Protein AF-A0A0P9EW17-F1 (afdb_monomer)

Mean predicted aligned error: 20.86 Å

Solvent-accessible surface area (backbone atoms only — not comparable to full-atom values): 28850 Å² total; per-residue (Å²): 136,88,83,88,82,89,86,80,89,80,90,78,91,83,91,84,77,96,86,86,86,86,78,77,69,71,66,56,57,56,54,51,54,52,52,50,52,53,49,52,51,49,53,54,50,51,52,50,53,52,50,52,54,51,52,54,64,62,47,51,62,57,54,52,43,49,76,71,70,53,52,73,72,59,52,50,47,73,76,48,80,84,79,77,90,82,81,83,90,68,72,72,60,57,58,57,53,57,57,58,69,72,75,52,85,77,78,60,61,71,66,62,62,61,62,65,68,70,70,74,64,54,74,68,54,52,52,49,51,52,52,52,53,51,53,50,53,50,51,51,51,50,51,51,52,52,49,50,53,49,53,50,54,51,52,52,49,55,52,49,56,51,52,53,52,49,51,54,53,52,49,51,53,50,53,52,50,50,52,53,54,46,64,75,64,74,66,82,88,78,84,92,84,79,81,88,71,90,74,87,74,87,75,73,92,70,88,70,75,93,74,74,70,77,73,77,73,49,79,64,39,73,72,34,63,73,59,41,51,50,56,52,50,50,52,51,50,52,54,56,44,42,72,74,40,69,57,52,69,70,48,58,76,73,55,81,71,24,48,31,33,38,36,23,39,60,54,84,92,57,51,64,49,67,77,66,71,47,60,92,54,48,62,44,79,49,64,38,81,62,31,67,59,50,100,85,37,66,69,56,49,52,53,51,43,41,38,52,77,73,55,56,29,34,34,37,38,27,36,31,43,49,94,41,65,49,57,40,58,33,70,17,60,82,61,86,56,39,86,76,35,72,68,50,38,52,51,51,61,70,32,44,68,57,29,50,46,62,73,68,45,78,51,64,60,48,38,53,53,49,65,77,37,73,93,52,91,43,52,56,87,73,60,47,71,66,37,50,40,53,51,36,54,52,48,19,51,52,27,35,53,45,52,57,70,29,71,60,49,45,50,42,34,51,46,30,49,52,48,53,51,53,54,50,49,67,73,68,69,75,88,78,89,73,93,77,91,75,80,87,69,85,80,66,85,76,86,67,61,55,74,46,36,38,31,23,31,37,36,34,74,91,78,70,45,78,44,78,70,82,60,65,48,61,54,78,130

Radius of gyration: 37.92 Å; Cα contacts (8 Å, |Δi|>4): 346; chains: 1; bounding box: 113×99×89 Å

pLDDT: mean 74.24, std 22.92, range [26.55, 98.88]

Structure (mmCIF, N/CA/C/O backbone):
data_AF-A0A0P9EW17-F1
#
_entry.id   AF-A0A0P9EW17-F1
#
loop_
_atom_site.group_PDB
_atom_site.id
_atom_site.type_symbol
_atom_site.label_atom_id
_atom_site.label_alt_id
_atom_site.label_comp_id
_atom_site.label_asym_id
_atom_site.label_entity_id
_atom_site.label_seq_id
_atom_site.pdbx_PDB_ins_code
_atom_site.Cartn_x
_atom_site.Cartn_y
_atom_site.Cartn_z
_atom_site.occupancy
_atom_site.B_iso_or_equiv
_atom_site.auth_seq_id
_atom_site.auth_comp_id
_atom_site.auth_asym_id
_atom_site.auth_atom_id
_atom_site.pdbx_PDB_model_num
ATOM 1 N N . MET A 1 1 ? -26.748 -30.958 -41.286 1.00 32.59 1 MET A N 1
ATOM 2 C CA . MET A 1 1 ? -28.109 -30.507 -41.650 1.00 32.59 1 MET A CA 1
ATOM 3 C C . MET A 1 1 ? -28.486 -29.471 -40.597 1.00 32.59 1 MET A C 1
ATOM 5 O O . MET A 1 1 ? -28.712 -29.870 -39.471 1.00 32.59 1 MET A O 1
ATOM 9 N N . ALA A 1 2 ? -28.190 -28.178 -40.738 1.00 39.81 2 ALA A N 1
ATOM 10 C CA . ALA A 1 2 ? -28.638 -27.201 -41.738 1.00 39.81 2 ALA A CA 1
ATOM 11 C C . ALA A 1 2 ? -30.163 -27.023 -41.741 1.00 39.81 2 ALA A C 1
ATOM 13 O O . ALA A 1 2 ? -30.862 -27.862 -42.296 1.00 39.81 2 ALA A O 1
ATOM 14 N N . SER A 1 3 ? -30.633 -25.913 -41.169 1.00 32.41 3 SER A N 1
ATOM 15 C CA . SER A 1 3 ? -31.898 -25.264 -41.527 1.00 32.41 3 SER A CA 1
ATOM 16 C C . SER A 1 3 ? -31.899 -23.837 -40.973 1.00 32.41 3 SER A C 1
ATOM 18 O O . SER A 1 3 ? -31.939 -23.638 -39.760 1.00 32.41 3 SER A O 1
ATOM 20 N N . GLY A 1 4 ? -31.795 -22.857 -41.869 1.00 30.17 4 GLY A N 1
ATOM 21 C CA . GLY A 1 4 ? -32.201 -21.480 -41.599 1.00 30.17 4 GLY A CA 1
ATOM 22 C C . GLY A 1 4 ? -33.651 -21.266 -42.026 1.00 30.17 4 GLY A C 1
ATOM 23 O O . GLY A 1 4 ? -34.179 -22.090 -42.760 1.00 30.17 4 GLY A O 1
ATOM 24 N N . GLU A 1 5 ? -34.242 -20.152 -41.599 1.00 32.53 5 GLU A N 1
ATOM 25 C CA . GLU A 1 5 ? -35.448 -19.520 -42.161 1.00 32.53 5 GLU A CA 1
ATOM 26 C C . GLU A 1 5 ? -35.501 -18.082 -41.600 1.00 32.53 5 GLU A C 1
ATOM 28 O O . GLU A 1 5 ? -35.422 -17.875 -40.394 1.00 32.53 5 GLU A O 1
ATOM 33 N N . HIS A 1 6 ? -35.243 -17.067 -42.430 1.00 31.62 6 HIS A N 1
ATOM 34 C CA . HIS A 1 6 ? -36.224 -16.220 -43.130 1.00 31.62 6 HIS A CA 1
ATOM 35 C C . HIS A 1 6 ? -37.132 -15.380 -42.213 1.00 31.62 6 HIS A C 1
ATOM 37 O O . HIS A 1 6 ? -38.195 -15.821 -41.788 1.00 31.62 6 HIS A O 1
ATOM 43 N N . TYR A 1 7 ? -36.755 -14.111 -42.018 1.00 26.55 7 TYR A N 1
ATOM 44 C CA . TYR A 1 7 ? -37.649 -13.061 -41.526 1.00 26.55 7 TYR A CA 1
ATOM 45 C C . TYR A 1 7 ? -38.115 -12.204 -42.712 1.00 26.55 7 TYR A C 1
ATOM 47 O O . TYR A 1 7 ? -37.297 -11.706 -43.486 1.00 26.55 7 TYR A O 1
ATOM 55 N N . ARG A 1 8 ? -39.437 -12.116 -42.887 1.00 30.50 8 ARG A N 1
ATOM 56 C CA . ARG A 1 8 ? -40.127 -11.350 -43.932 1.00 30.50 8 ARG A CA 1
ATOM 57 C C . ARG A 1 8 ? -40.387 -9.922 -43.456 1.00 30.50 8 ARG A C 1
ATOM 59 O O . ARG A 1 8 ? -40.891 -9.723 -42.355 1.00 30.50 8 ARG A O 1
ATOM 66 N N . ASP A 1 9 ? -40.128 -8.976 -44.351 1.00 32.38 9 ASP A N 1
ATOM 67 C CA . ASP A 1 9 ? -40.602 -7.595 -44.298 1.00 32.38 9 ASP A CA 1
ATOM 68 C C . ASP A 1 9 ? -42.131 -7.516 -44.239 1.00 32.38 9 ASP A C 1
ATOM 70 O O . ASP A 1 9 ? -42.830 -8.206 -44.987 1.00 32.38 9 ASP A O 1
ATOM 74 N N . ASN A 1 10 ? -42.643 -6.587 -43.431 1.00 28.75 10 ASN A N 1
ATOM 75 C CA . ASN A 1 10 ? -43.967 -6.020 -43.645 1.00 28.75 10 ASN A CA 1
ATOM 76 C C . ASN A 1 10 ? -43.914 -4.501 -43.439 1.00 28.75 10 ASN A C 1
ATOM 78 O O . ASN A 1 10 ? -43.742 -4.014 -42.322 1.00 28.75 10 ASN A O 1
ATOM 82 N N . LYS A 1 11 ? -44.043 -3.765 -44.547 1.00 31.59 11 LYS A N 1
ATOM 83 C CA . LYS A 1 11 ? -44.309 -2.325 -44.574 1.00 31.59 11 LYS A CA 1
ATOM 84 C C . LYS A 1 11 ? -45.801 -2.097 -44.344 1.00 31.59 11 LYS A C 1
ATOM 86 O O . LYS A 1 11 ? -46.621 -2.668 -45.056 1.00 31.59 11 LYS A O 1
ATOM 91 N N . GLY A 1 12 ? -46.128 -1.203 -43.419 1.00 28.77 12 GLY A N 1
ATOM 92 C CA . GLY A 1 12 ? -47.451 -0.608 -43.268 1.00 28.77 12 GLY A CA 1
ATOM 93 C C . GLY A 1 12 ? -47.299 0.864 -42.904 1.00 28.77 12 GLY A C 1
ATOM 94 O O . GLY A 1 12 ? -46.813 1.178 -41.823 1.00 28.77 12 GLY A O 1
ATOM 95 N N . ASP A 1 13 ? -47.668 1.728 -43.846 1.00 31.80 13 ASP A N 1
ATOM 96 C CA . ASP A 1 13 ? -47.803 3.179 -43.711 1.00 31.80 13 ASP A CA 1
ATOM 97 C C . ASP A 1 13 ? -48.896 3.560 -42.701 1.00 31.80 13 ASP A C 1
ATOM 99 O O . ASP A 1 13 ? -49.995 3.005 -42.745 1.00 31.80 13 ASP A O 1
ATOM 103 N N . SER A 1 14 ? -48.650 4.609 -41.912 1.00 31.66 14 SER A N 1
ATOM 104 C CA . SER A 1 14 ? -49.678 5.610 -41.595 1.00 31.66 14 SER A CA 1
ATOM 105 C C . SER A 1 14 ? -49.046 6.912 -41.093 1.00 31.66 14 SER A C 1
ATOM 107 O O . SER A 1 14 ? -48.341 6.938 -40.088 1.00 31.66 14 SER A O 1
ATOM 109 N N . SER A 1 15 ? -49.342 7.982 -41.820 1.00 32.75 15 SER A N 1
ATOM 110 C CA . SER A 1 15 ? -48.971 9.384 -41.635 1.00 32.75 15 SER A CA 1
ATOM 111 C C . SER A 1 15 ? -49.672 10.093 -40.464 1.00 32.75 15 SER A C 1
ATOM 113 O O . SER A 1 15 ? -50.893 9.985 -40.354 1.00 32.75 15 SER A O 1
ATOM 115 N N . ALA A 1 16 ? -48.923 10.901 -39.705 1.00 30.05 16 ALA A N 1
ATOM 116 C CA . ALA A 1 16 ? -49.281 12.169 -39.027 1.00 30.05 16 ALA A CA 1
ATOM 117 C C . ALA A 1 16 ? -48.079 12.537 -38.125 1.00 30.05 16 ALA A C 1
ATOM 119 O O . ALA A 1 16 ? -47.552 11.645 -37.475 1.00 30.05 16 ALA A O 1
ATOM 120 N N . SER A 1 17 ? -47.551 13.746 -37.971 1.00 30.58 17 SER A N 1
ATOM 121 C CA . SER A 1 17 ? -47.804 15.107 -38.454 1.00 30.58 17 SER A CA 1
ATOM 122 C C . SER A 1 17 ? -46.635 15.946 -37.904 1.00 30.58 17 SER A C 1
ATOM 124 O O . SER A 1 17 ? -46.196 15.689 -36.783 1.00 30.58 17 SER A O 1
ATOM 126 N N . ASP A 1 18 ? -46.147 16.915 -38.675 1.00 36.50 18 ASP A N 1
ATOM 127 C CA . ASP A 1 18 ? -45.067 17.845 -38.319 1.00 36.50 18 ASP A CA 1
ATOM 128 C C . ASP A 1 18 ? -45.272 18.559 -36.972 1.00 36.50 18 ASP A C 1
ATOM 130 O O . ASP A 1 18 ? -46.284 19.238 -36.796 1.00 36.50 18 ASP A O 1
ATOM 134 N N . SER A 1 19 ? -44.263 18.500 -36.093 1.00 37.09 19 SER A N 1
ATOM 135 C CA . SER A 1 19 ? -43.843 19.614 -35.223 1.00 37.09 19 SER A CA 1
ATOM 136 C C . SER A 1 19 ? -42.560 19.264 -34.446 1.00 37.09 19 SER A C 1
ATOM 138 O O . SER A 1 19 ? -42.613 19.116 -33.233 1.00 37.09 19 SER A O 1
ATOM 140 N N . ASP A 1 20 ? -41.413 19.113 -35.115 1.00 34.53 20 ASP A N 1
ATOM 141 C CA . ASP A 1 20 ? -40.106 18.972 -34.436 1.00 34.53 20 ASP A CA 1
ATOM 142 C C . ASP A 1 20 ? -38.994 19.676 -35.230 1.00 34.53 20 ASP A C 1
ATOM 144 O O . ASP A 1 20 ? -38.000 19.090 -35.657 1.00 34.53 20 ASP A O 1
ATOM 148 N N . ALA A 1 21 ? -39.177 20.974 -35.454 1.00 41.06 21 ALA A N 1
ATOM 149 C CA . ALA A 1 21 ? -38.148 21.837 -36.019 1.00 41.06 21 ALA A CA 1
ATOM 150 C C . ALA A 1 21 ? -37.986 23.085 -35.146 1.00 41.06 21 ALA A C 1
ATOM 152 O O . ALA A 1 21 ? -38.363 24.164 -35.582 1.00 41.06 21 ALA A O 1
ATOM 153 N N . ASP A 1 22 ? -37.477 22.933 -33.912 1.00 42.31 22 ASP A N 1
ATOM 154 C CA . ASP A 1 22 ? -36.941 24.091 -33.167 1.00 42.31 22 ASP A CA 1
ATOM 155 C C . ASP A 1 22 ? -36.008 23.776 -31.970 1.00 42.31 22 ASP A C 1
ATOM 157 O O . ASP A 1 22 ? -36.028 24.479 -30.965 1.00 42.31 22 ASP A O 1
ATOM 161 N N . LEU A 1 23 ? -35.193 22.708 -32.004 1.00 41.56 23 LEU A N 1
ATOM 162 C CA . LEU A 1 23 ? -34.292 22.389 -30.868 1.00 41.56 23 LEU A CA 1
ATOM 163 C C . LEU A 1 23 ? -32.833 22.073 -31.235 1.00 41.56 23 LEU A C 1
ATOM 165 O O . LEU A 1 23 ? -32.053 21.677 -30.370 1.00 41.56 23 LEU A O 1
ATOM 169 N N . THR A 1 24 ? -32.419 22.268 -32.490 1.00 41.53 24 THR A N 1
ATOM 170 C CA . THR A 1 24 ? -31.037 21.975 -32.921 1.00 41.53 24 THR A CA 1
ATOM 171 C C . THR A 1 24 ? -30.133 23.200 -33.063 1.00 41.53 24 THR A C 1
ATOM 173 O O . THR A 1 24 ? -28.938 23.017 -33.273 1.00 41.53 24 THR A O 1
ATOM 176 N N . ASP A 1 25 ? -30.652 24.422 -32.911 1.00 43.84 25 ASP A N 1
ATOM 177 C CA . ASP A 1 25 ? -29.864 25.655 -33.104 1.00 43.84 25 ASP A CA 1
ATOM 178 C C . ASP A 1 25 ? -29.210 26.173 -31.801 1.00 43.84 25 ASP A C 1
ATOM 180 O O . ASP A 1 25 ? -28.166 26.823 -31.826 1.00 43.84 25 ASP A O 1
ATOM 184 N N . ASP A 1 26 ? -29.741 25.792 -30.632 1.00 47.56 26 ASP A N 1
ATOM 185 C CA . ASP A 1 26 ? -29.316 26.353 -29.335 1.00 47.56 26 ASP A CA 1
ATOM 186 C C . ASP A 1 26 ? -28.081 25.650 -28.717 1.00 47.56 26 ASP A C 1
ATOM 188 O O . ASP A 1 26 ? -27.433 26.155 -27.798 1.00 47.56 26 ASP A O 1
ATOM 192 N N . LEU A 1 27 ? -27.689 24.482 -29.247 1.00 46.72 27 LEU A N 1
ATOM 193 C CA . LEU A 1 27 ? -26.502 23.737 -28.789 1.00 46.72 27 LEU A CA 1
ATOM 194 C C . LEU A 1 27 ? -25.224 24.075 -29.578 1.00 46.72 27 LEU A C 1
ATOM 196 O O . LEU A 1 27 ? -24.120 23.829 -29.084 1.00 46.72 27 LEU A O 1
ATOM 200 N N . GLY A 1 28 ? -25.356 24.653 -30.778 1.00 44.59 28 GLY A N 1
ATOM 201 C CA . GLY A 1 28 ? -24.226 25.134 -31.580 1.00 44.59 28 GLY A CA 1
ATOM 202 C C . GLY A 1 28 ? -23.645 26.435 -31.022 1.00 44.59 28 GLY A C 1
ATOM 203 O O . GLY A 1 28 ? -22.446 26.515 -30.751 1.00 44.59 28 GLY A O 1
ATOM 204 N N . GLY A 1 29 ? -24.515 27.411 -30.734 1.00 45.81 29 GLY A N 1
ATOM 205 C CA . GLY A 1 29 ? -24.112 28.727 -30.225 1.00 45.81 29 GLY A CA 1
ATOM 206 C C . GLY A 1 29 ? -23.462 28.687 -28.838 1.00 45.81 29 GLY A C 1
ATOM 207 O O . GLY A 1 29 ? -22.492 29.402 -28.584 1.00 45.81 29 GLY A O 1
ATOM 208 N N . ALA A 1 30 ? -23.923 27.803 -27.946 1.00 48.84 30 ALA A N 1
ATOM 209 C CA . ALA A 1 30 ? -23.324 27.644 -26.620 1.00 48.84 30 ALA A CA 1
ATOM 210 C C . ALA A 1 30 ? -21.890 27.090 -26.693 1.00 48.84 30 ALA A C 1
ATOM 212 O O . ALA A 1 30 ? -21.015 27.511 -25.936 1.00 48.84 30 ALA A O 1
ATOM 213 N N . ARG A 1 31 ? -21.616 26.169 -27.623 1.00 49.81 31 ARG A N 1
ATOM 214 C CA . ARG A 1 31 ? -20.293 25.552 -27.772 1.00 49.81 31 ARG A CA 1
ATOM 215 C C . ARG A 1 31 ? -19.274 26.518 -28.379 1.00 49.81 31 ARG A C 1
ATOM 217 O O . ARG A 1 31 ? -18.152 26.592 -27.878 1.00 49.81 31 ARG A O 1
ATOM 224 N N . GLU A 1 32 ? -19.685 27.306 -29.370 1.00 55.12 32 GLU A N 1
ATOM 225 C CA . GLU A 1 32 ? -18.847 28.354 -29.964 1.00 55.12 32 GLU A CA 1
ATOM 226 C C . GLU A 1 32 ? -18.553 29.480 -28.963 1.00 55.12 32 GLU A C 1
ATOM 228 O O . GLU A 1 32 ? -17.398 29.875 -28.813 1.00 55.12 32 GLU A O 1
ATOM 233 N N . ALA A 1 33 ? -19.544 29.922 -28.177 1.00 55.34 33 ALA A N 1
ATOM 234 C CA . ALA A 1 33 ? -19.345 30.945 -27.147 1.00 55.34 33 ALA A CA 1
ATOM 235 C C . ALA A 1 33 ? -18.354 30.507 -26.046 1.00 55.34 33 ALA A C 1
ATOM 237 O O . ALA A 1 33 ? -17.526 31.304 -25.591 1.00 55.34 33 ALA A O 1
ATOM 238 N N . PHE A 1 34 ? -18.385 29.231 -25.642 1.00 55.03 34 PHE A N 1
ATOM 239 C CA . PHE A 1 34 ? -17.441 28.677 -24.663 1.00 55.03 34 PHE A CA 1
ATOM 240 C C . PHE A 1 34 ? -16.011 28.545 -25.215 1.00 55.03 34 PHE A C 1
ATOM 242 O O . PHE A 1 34 ? -15.037 28.757 -24.479 1.00 55.03 34 PHE A O 1
ATOM 249 N N . GLU A 1 35 ? -15.855 28.198 -26.494 1.00 62.22 35 GLU A N 1
ATOM 250 C CA . GLU A 1 35 ? -14.547 28.123 -27.158 1.00 62.22 35 GLU A CA 1
ATOM 251 C C . GLU A 1 35 ? -13.935 29.515 -27.378 1.00 62.22 35 GLU A C 1
ATOM 253 O O . GLU A 1 35 ? -12.728 29.700 -27.160 1.00 62.22 35 GLU A O 1
ATOM 258 N N . ASP A 1 36 ? -14.765 30.514 -27.680 1.00 66.69 36 ASP A N 1
ATOM 259 C CA . ASP A 1 36 ? -14.345 31.908 -27.819 1.00 66.69 36 ASP A CA 1
ATOM 260 C C . ASP A 1 36 ? -13.904 32.508 -26.477 1.00 66.69 36 ASP A C 1
ATOM 262 O O . ASP A 1 36 ? -12.834 33.123 -26.378 1.00 66.69 36 ASP A O 1
ATOM 266 N N . GLU A 1 37 ? -14.641 32.250 -25.391 1.00 66.38 37 GLU A N 1
ATOM 267 C CA . GLU A 1 37 ? -14.255 32.724 -24.059 1.00 66.38 37 GLU A CA 1
ATOM 268 C C . GLU A 1 37 ? -12.939 32.078 -23.583 1.00 66.38 37 GLU A C 1
ATOM 270 O O . GLU A 1 37 ? -12.059 32.743 -23.016 1.00 66.38 37 GLU A O 1
ATOM 275 N N . ARG A 1 38 ? -12.742 30.783 -23.866 1.00 67.19 38 ARG A N 1
ATOM 276 C CA . ARG A 1 38 ? -11.501 30.060 -23.540 1.00 67.19 38 ARG A CA 1
ATOM 277 C C . ARG A 1 38 ? -10.313 30.591 -24.354 1.00 67.19 38 ARG A C 1
ATOM 279 O O . ARG A 1 38 ? -9.213 30.731 -23.804 1.00 67.19 38 ARG A O 1
ATOM 286 N N . SER A 1 39 ? -10.529 30.948 -25.618 1.00 70.00 39 SER A N 1
ATOM 287 C CA . SER A 1 39 ? -9.518 31.557 -26.491 1.00 70.00 39 SER A CA 1
ATOM 288 C C . SER A 1 39 ? -9.135 32.967 -26.032 1.00 70.00 39 SER A C 1
ATOM 290 O O . SER A 1 39 ? -7.946 33.282 -25.911 1.00 70.00 39 SER A O 1
ATOM 292 N N . GLN A 1 40 ? -10.112 33.790 -25.642 1.00 74.00 40 GLN A N 1
ATOM 293 C CA . GLN A 1 40 ? -9.862 35.126 -25.092 1.00 74.00 40 GLN A CA 1
ATOM 294 C C . GLN A 1 40 ? -9.126 35.079 -23.742 1.00 74.00 40 GLN A C 1
ATOM 296 O O . GLN A 1 40 ? -8.224 35.889 -23.497 1.00 74.00 40 GLN A O 1
ATOM 301 N N . ARG A 1 41 ? -9.440 34.109 -22.869 1.00 72.69 41 ARG A N 1
ATOM 302 C CA . ARG A 1 41 ? -8.712 33.897 -21.602 1.00 72.69 41 ARG A CA 1
ATOM 303 C C . ARG A 1 41 ? -7.250 33.506 -21.844 1.00 72.69 41 ARG A C 1
ATOM 305 O O . ARG A 1 41 ? -6.363 34.083 -21.210 1.00 72.69 41 ARG A O 1
ATOM 312 N N . ARG A 1 42 ? -6.978 32.616 -22.809 1.00 75.00 42 ARG A N 1
ATOM 313 C CA . ARG A 1 42 ? -5.607 32.243 -23.216 1.00 75.00 42 ARG A CA 1
ATOM 314 C C . ARG A 1 42 ? -4.827 33.436 -23.773 1.00 75.00 42 ARG A C 1
ATOM 316 O O . ARG A 1 42 ? -3.688 33.655 -23.364 1.00 75.00 42 ARG A O 1
ATOM 323 N N . ALA A 1 43 ? -5.447 34.257 -24.623 1.00 70.88 43 ALA A N 1
ATOM 324 C CA . ALA A 1 43 ? -4.818 35.458 -25.176 1.00 70.88 43 ALA A CA 1
ATOM 325 C C . ALA A 1 43 ? -4.465 36.490 -24.086 1.00 70.88 43 ALA A C 1
ATOM 327 O O . ALA A 1 43 ? -3.361 37.039 -24.074 1.00 70.88 43 ALA A O 1
ATOM 328 N N . ARG A 1 44 ? -5.359 36.709 -23.110 1.00 76.75 44 ARG A N 1
ATOM 329 C CA . ARG A 1 44 ? -5.104 37.608 -21.968 1.00 76.75 44 ARG A CA 1
ATOM 330 C C . ARG A 1 44 ? -3.984 37.090 -21.063 1.00 76.75 44 ARG A C 1
ATOM 332 O O . ARG A 1 44 ? -3.167 37.882 -20.594 1.00 76.75 44 ARG A O 1
ATOM 339 N N . GLN A 1 45 ? -3.915 35.779 -20.836 1.00 73.81 45 GLN A N 1
ATOM 340 C CA . GLN A 1 45 ? -2.856 35.163 -20.035 1.00 73.81 45 GLN A CA 1
ATOM 341 C C . GLN A 1 45 ? -1.493 35.237 -20.741 1.00 73.81 45 GLN A C 1
ATOM 343 O O . GLN A 1 45 ? -0.504 35.614 -20.111 1.00 73.81 45 GLN A O 1
ATOM 348 N N . ALA A 1 46 ? -1.450 34.989 -22.053 1.00 68.81 46 ALA A N 1
ATOM 349 C CA . ALA A 1 46 ? -0.244 35.144 -22.865 1.00 68.81 46 ALA A CA 1
ATOM 350 C C . ALA A 1 46 ? 0.250 36.603 -22.889 1.00 68.81 46 ALA A C 1
ATOM 352 O O . ALA A 1 46 ? 1.441 36.854 -22.706 1.00 68.81 46 ALA A O 1
ATOM 353 N N . ALA A 1 47 ? -0.657 37.579 -23.013 1.00 69.56 47 ALA A N 1
ATOM 354 C CA . ALA A 1 47 ? -0.310 39.001 -22.970 1.00 69.56 47 ALA A CA 1
ATOM 355 C C . ALA A 1 47 ? 0.238 39.442 -21.598 1.00 69.56 47 ALA A C 1
ATOM 357 O O . ALA A 1 47 ? 1.177 40.237 -21.536 1.00 69.56 47 ALA A O 1
ATOM 358 N N . ARG A 1 48 ? -0.302 38.906 -20.492 1.00 71.25 48 ARG A N 1
ATOM 359 C CA . ARG A 1 48 ? 0.219 39.154 -19.134 1.00 71.25 48 ARG A CA 1
ATOM 360 C C . ARG A 1 48 ? 1.609 38.547 -18.933 1.00 71.25 48 ARG A C 1
ATOM 362 O O . ARG A 1 48 ? 2.481 39.212 -18.382 1.00 71.25 48 ARG A O 1
ATOM 369 N N . GLN A 1 49 ? 1.837 37.328 -19.423 1.00 67.06 49 GLN A N 1
ATOM 370 C CA . GLN A 1 49 ? 3.152 36.680 -19.361 1.00 67.06 49 GLN A CA 1
ATOM 371 C C . GLN A 1 49 ? 4.193 37.389 -20.237 1.00 67.06 49 GLN A C 1
ATOM 373 O O . GLN A 1 49 ? 5.348 37.507 -19.833 1.00 67.06 49 GLN A O 1
ATOM 378 N N . ALA A 1 50 ? 3.798 37.900 -21.407 1.00 64.94 50 ALA A N 1
ATOM 379 C CA . ALA A 1 50 ? 4.682 38.673 -22.275 1.00 64.94 50 ALA A CA 1
ATOM 380 C C . ALA A 1 50 ? 5.111 39.996 -21.622 1.00 64.94 50 ALA A C 1
ATOM 382 O O . ALA A 1 50 ? 6.305 40.280 -21.592 1.00 64.94 50 ALA A O 1
ATOM 383 N N . ARG A 1 51 ? 4.171 40.750 -21.026 1.00 65.06 51 ARG A N 1
ATOM 384 C CA . ARG A 1 51 ? 4.481 41.990 -20.286 1.00 65.06 51 ARG A CA 1
ATOM 385 C C . ARG A 1 51 ? 5.381 41.724 -19.081 1.00 65.06 51 ARG A C 1
ATOM 387 O O . ARG A 1 51 ? 6.422 42.351 -18.967 1.00 65.06 51 ARG A O 1
ATOM 394 N N . SER A 1 52 ? 5.064 40.706 -18.278 1.00 62.28 52 SER A N 1
ATOM 395 C CA . SER A 1 52 ? 5.899 40.304 -17.137 1.00 62.28 52 SER A CA 1
ATOM 396 C C . SER A 1 52 ? 7.332 39.950 -17.551 1.00 62.28 52 SER A C 1
ATOM 398 O O . SER A 1 52 ? 8.265 40.374 -16.880 1.00 62.28 52 SER A O 1
ATOM 400 N N . ARG A 1 53 ? 7.530 39.237 -18.669 1.00 62.19 53 ARG A N 1
ATOM 401 C CA . ARG A 1 53 ? 8.871 38.915 -19.199 1.00 62.19 53 ARG A CA 1
ATOM 402 C C . ARG A 1 53 ? 9.615 40.135 -19.744 1.00 62.19 53 ARG A C 1
ATOM 404 O O . ARG A 1 53 ? 10.846 40.134 -19.753 1.00 62.19 53 ARG A O 1
ATOM 411 N N . GLN A 1 54 ? 8.888 41.131 -20.244 1.00 53.50 54 GLN A N 1
ATOM 412 C CA . GLN A 1 54 ? 9.454 42.373 -20.762 1.00 53.50 54 GLN A CA 1
ATOM 413 C C . GLN A 1 54 ? 9.910 43.274 -19.603 1.00 53.50 54 GLN A C 1
ATOM 415 O O . GLN A 1 54 ? 11.064 43.702 -19.598 1.00 53.50 54 GLN A O 1
ATOM 420 N N . ASP A 1 55 ? 9.084 43.401 -18.561 1.00 51.59 55 ASP A N 1
ATOM 421 C CA . ASP A 1 55 ? 9.411 44.113 -17.319 1.00 51.59 55 ASP A CA 1
ATOM 422 C C . ASP A 1 55 ? 10.595 43.447 -16.582 1.00 51.59 55 ASP A C 1
ATOM 424 O O . ASP A 1 55 ? 11.520 44.119 -16.125 1.00 51.59 55 ASP A O 1
ATOM 428 N N . GLU A 1 56 ? 10.657 42.106 -16.554 1.00 55.00 56 GLU A N 1
ATOM 429 C CA . GLU A 1 56 ? 11.776 41.366 -15.947 1.00 55.00 56 GLU A CA 1
ATOM 430 C C . GLU A 1 56 ? 13.107 41.552 -16.696 1.00 55.00 56 GLU A C 1
ATOM 432 O O . GLU A 1 56 ? 14.176 41.509 -16.076 1.00 55.00 56 GLU A O 1
ATOM 437 N N . LYS A 1 57 ? 13.059 41.742 -18.024 1.00 54.28 57 LYS A N 1
ATOM 438 C CA . LYS A 1 57 ? 14.242 41.995 -18.863 1.00 54.28 57 LYS A CA 1
ATOM 439 C C . LYS A 1 57 ? 14.792 43.409 -18.676 1.00 54.28 57 LYS A C 1
ATOM 441 O O . LYS A 1 57 ? 16.008 43.577 -18.763 1.00 54.28 57 LYS A O 1
ATOM 446 N N . GLU A 1 58 ? 13.936 44.391 -18.403 1.00 54.28 58 GLU A N 1
ATOM 447 C CA . GLU A 1 58 ? 14.341 45.789 -18.211 1.00 54.28 58 GLU A CA 1
ATOM 448 C C . GLU A 1 58 ? 14.742 46.104 -16.756 1.00 54.28 58 GLU A C 1
ATOM 450 O O . GLU A 1 58 ? 15.721 46.821 -16.536 1.00 54.28 58 GLU A O 1
ATOM 455 N N . GLU A 1 59 ? 14.083 45.524 -15.742 1.00 56.81 59 GLU A N 1
ATOM 456 C CA . GLU A 1 59 ? 14.379 4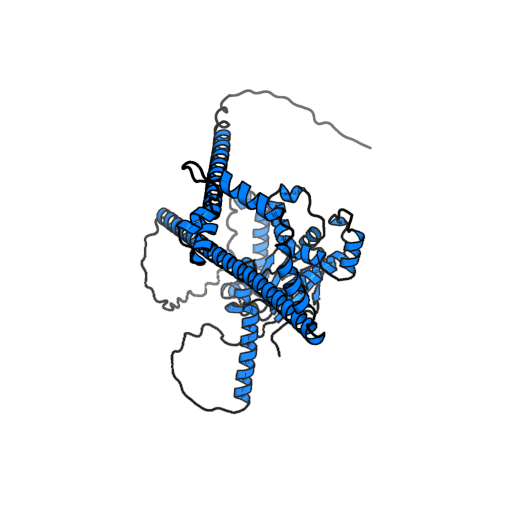5.837 -14.332 1.00 56.81 59 GLU A CA 1
ATOM 457 C C . GLU A 1 59 ? 15.581 45.081 -13.745 1.00 56.81 59 GLU A C 1
ATOM 459 O O . GLU A 1 59 ? 16.319 45.641 -12.922 1.00 56.81 59 GLU A O 1
ATOM 464 N N . LYS A 1 60 ? 15.822 43.821 -14.139 1.00 60.50 60 LYS A N 1
ATOM 465 C CA . LYS A 1 60 ? 16.912 43.003 -13.565 1.00 60.50 60 LYS A CA 1
ATOM 466 C C . LYS A 1 60 ? 18.309 43.618 -13.750 1.00 60.50 60 LYS A C 1
ATOM 468 O O . LYS A 1 60 ? 19.039 43.683 -12.757 1.00 60.50 60 LYS A O 1
ATOM 473 N N . PRO A 1 61 ? 18.703 44.120 -14.938 1.00 57.19 61 PRO A N 1
ATOM 474 C CA . PRO A 1 61 ? 20.020 44.731 -15.129 1.00 57.19 61 PRO A CA 1
ATOM 475 C C . PRO A 1 61 ? 20.196 45.996 -14.279 1.00 57.19 61 PRO A C 1
ATOM 477 O O . PRO A 1 61 ? 21.231 46.180 -13.639 1.00 57.19 61 PRO A O 1
ATOM 480 N N . VAL A 1 62 ? 19.162 46.841 -14.209 1.00 61.88 62 VAL A N 1
ATOM 481 C CA . VAL A 1 62 ? 19.187 48.122 -13.481 1.00 61.88 62 VAL A CA 1
ATOM 482 C C . VAL A 1 62 ? 19.254 47.901 -11.967 1.00 61.88 62 VAL A C 1
ATOM 484 O O . VAL A 1 62 ? 19.975 48.610 -11.258 1.00 61.88 62 VAL A O 1
ATOM 487 N N . ARG A 1 63 ? 18.543 46.889 -11.455 1.00 61.66 63 ARG A N 1
ATOM 488 C CA . ARG A 1 63 ? 18.537 46.534 -10.029 1.00 61.66 63 ARG A CA 1
ATOM 489 C C . ARG A 1 63 ? 19.878 45.950 -9.579 1.00 61.66 63 ARG A C 1
ATOM 491 O O . ARG A 1 63 ? 20.372 46.327 -8.516 1.00 61.66 63 ARG A O 1
ATOM 498 N N . VAL A 1 64 ? 20.502 45.113 -10.413 1.00 60.50 64 VAL A N 1
ATOM 499 C CA . VAL A 1 64 ? 21.854 44.578 -10.172 1.00 60.50 64 VAL A CA 1
ATOM 500 C C . VAL A 1 64 ? 22.892 45.705 -10.185 1.00 60.50 64 VAL A C 1
ATOM 502 O O . VAL A 1 64 ? 23.683 45.816 -9.250 1.00 60.50 64 VAL A O 1
ATOM 505 N N . MET A 1 65 ? 22.845 46.614 -11.161 1.00 62.41 65 MET A N 1
ATOM 506 C CA . MET A 1 65 ? 23.792 47.734 -11.240 1.00 62.41 65 MET A CA 1
ATOM 507 C C . MET A 1 65 ? 23.657 48.729 -10.070 1.00 62.41 65 MET A C 1
ATOM 509 O O . MET A 1 65 ? 24.674 49.212 -9.570 1.00 62.41 65 MET A O 1
ATOM 513 N N . ARG A 1 66 ? 22.439 48.979 -9.557 1.00 63.84 66 ARG A N 1
ATOM 514 C CA . ARG A 1 66 ? 22.240 49.765 -8.320 1.00 63.84 66 ARG A CA 1
ATOM 515 C C . ARG A 1 66 ? 22.803 49.078 -7.081 1.00 63.84 66 ARG A C 1
ATOM 517 O O . ARG A 1 66 ? 23.386 49.756 -6.242 1.00 63.84 66 ARG A O 1
ATOM 524 N N . SER A 1 67 ? 22.648 47.758 -6.962 1.00 60.28 67 SER A N 1
ATOM 525 C CA . SER A 1 67 ? 23.195 47.005 -5.821 1.00 60.28 67 SER A CA 1
ATOM 526 C C . SER A 1 67 ? 24.729 46.988 -5.789 1.00 60.28 67 SER A C 1
ATOM 528 O O . SER A 1 67 ? 25.316 46.816 -4.727 1.00 60.28 67 SER A O 1
ATOM 530 N N . LEU A 1 68 ? 25.370 47.252 -6.933 1.00 62.94 68 LEU A N 1
ATOM 531 C CA . LEU A 1 68 ? 26.817 47.435 -7.077 1.00 62.94 68 LEU A CA 1
ATOM 532 C C . LEU A 1 68 ? 27.270 48.899 -6.884 1.00 62.94 68 LEU A C 1
ATOM 534 O O . LEU A 1 68 ? 28.437 49.213 -7.103 1.00 62.94 68 LEU A O 1
ATOM 538 N N . GLY A 1 69 ? 26.366 49.805 -6.489 1.00 57.75 69 GLY A N 1
ATOM 539 C CA . GLY A 1 69 ? 26.688 51.201 -6.170 1.00 57.75 69 GLY A CA 1
ATOM 540 C C . GLY A 1 69 ? 26.907 52.118 -7.380 1.00 57.75 69 GLY A C 1
ATOM 541 O O . GLY A 1 69 ? 27.433 53.220 -7.222 1.00 57.75 69 GLY A O 1
ATOM 542 N N . LEU A 1 70 ? 26.517 51.702 -8.591 1.00 69.75 70 LEU A N 1
ATOM 543 C CA . LEU A 1 70 ? 26.702 52.509 -9.800 1.00 69.75 70 LEU A CA 1
ATOM 544 C C . LEU A 1 70 ? 25.712 53.682 -9.846 1.00 69.75 70 LEU A C 1
ATOM 546 O O . LEU A 1 70 ? 24.506 53.523 -9.644 1.00 69.75 70 LEU A O 1
ATOM 550 N N . ASN A 1 71 ? 26.216 54.880 -10.152 1.00 70.31 71 ASN A N 1
ATOM 551 C CA . ASN A 1 71 ? 25.371 56.063 -10.304 1.00 70.31 71 ASN A CA 1
ATOM 552 C C . ASN A 1 71 ? 24.551 56.013 -11.613 1.00 70.31 71 ASN A C 1
ATOM 554 O O . ASN A 1 71 ? 24.884 55.293 -12.559 1.00 70.31 71 ASN A O 1
ATOM 558 N N . LYS A 1 72 ? 23.457 56.788 -11.670 1.00 67.81 72 LYS A N 1
ATOM 559 C CA . LYS A 1 72 ? 22.511 56.787 -12.806 1.00 67.81 72 LYS A CA 1
ATOM 560 C C . LYS A 1 72 ? 23.181 57.058 -14.156 1.00 67.81 72 LYS A C 1
ATOM 562 O O . LYS A 1 72 ? 22.811 56.433 -15.146 1.00 67.81 72 LYS A O 1
ATOM 567 N N . THR A 1 73 ? 24.175 57.939 -14.187 1.00 61.22 73 THR A N 1
ATOM 568 C CA . THR A 1 73 ? 24.872 58.338 -15.414 1.00 61.22 73 THR A CA 1
ATOM 569 C C . THR A 1 73 ? 25.727 57.201 -15.978 1.00 61.22 73 THR A C 1
ATOM 571 O O . THR A 1 73 ? 25.737 56.976 -17.187 1.00 61.22 73 THR A O 1
ATOM 574 N N . THR A 1 74 ? 26.398 56.436 -15.112 1.00 63.09 74 THR A N 1
ATOM 575 C CA . THR A 1 74 ? 27.195 55.266 -15.507 1.00 63.09 74 THR A CA 1
ATOM 576 C C . THR A 1 74 ? 26.310 54.103 -15.957 1.00 63.09 74 THR A C 1
ATOM 578 O O . THR A 1 74 ? 26.618 53.460 -16.958 1.00 63.09 74 THR A O 1
ATOM 581 N N . MET A 1 75 ? 25.175 53.872 -15.287 1.00 69.38 75 MET A N 1
ATOM 582 C CA . MET A 1 75 ? 24.211 52.839 -15.698 1.00 69.38 75 MET A CA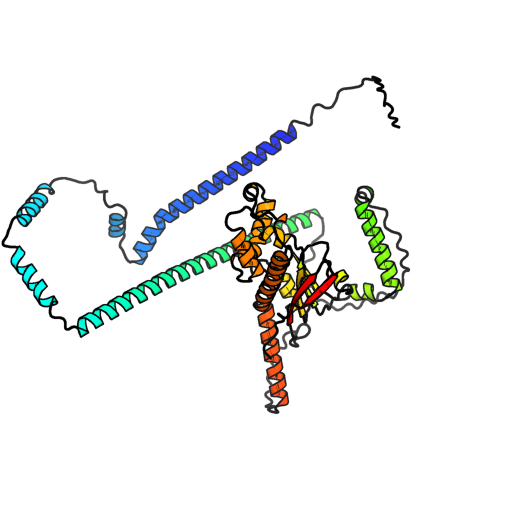 1
ATOM 583 C C . MET A 1 75 ? 23.630 53.118 -17.092 1.00 69.38 75 MET A C 1
ATOM 585 O O . MET A 1 75 ? 23.566 52.213 -17.919 1.00 69.38 75 MET A O 1
ATOM 589 N N . HIS A 1 76 ? 23.280 54.375 -17.386 1.00 64.31 76 HIS A N 1
ATOM 590 C CA . HIS A 1 76 ? 22.737 54.759 -18.693 1.00 64.31 76 HIS A CA 1
ATOM 591 C C . HIS A 1 76 ? 23.745 54.548 -19.838 1.00 64.31 76 HIS A C 1
ATOM 593 O O . HIS A 1 76 ? 23.367 54.088 -20.911 1.00 64.31 76 HIS A O 1
ATOM 599 N N . LYS A 1 77 ? 25.040 54.823 -19.614 1.00 61.91 77 LYS A N 1
ATOM 600 C CA . LYS A 1 77 ? 26.097 54.593 -20.620 1.00 61.91 77 LYS A CA 1
ATOM 601 C C . LYS A 1 77 ? 26.362 53.110 -20.899 1.00 61.91 77 LYS A C 1
ATOM 603 O O . LYS A 1 77 ? 26.698 52.761 -22.024 1.00 61.91 77 LYS A O 1
ATOM 608 N N . LEU A 1 78 ? 26.217 52.248 -19.891 1.00 60.12 78 LEU A N 1
ATOM 609 C CA . LEU A 1 78 ? 26.419 50.800 -20.028 1.00 60.12 78 LEU A CA 1
ATOM 610 C C . LEU A 1 78 ? 25.236 50.102 -20.708 1.00 60.12 78 LEU A C 1
ATOM 612 O O . LEU A 1 78 ? 25.435 49.122 -21.420 1.00 60.12 78 LEU A O 1
ATOM 616 N N . LEU A 1 79 ? 24.017 50.604 -20.496 1.00 66.06 79 LEU A N 1
ATOM 617 C CA . LEU A 1 79 ? 22.800 50.058 -21.102 1.00 66.06 79 LEU A CA 1
ATOM 618 C C . LEU A 1 79 ? 22.585 50.555 -22.539 1.00 66.06 79 LEU A C 1
ATOM 620 O O . LEU A 1 79 ? 22.031 49.823 -23.357 1.00 66.06 79 LEU A O 1
ATOM 624 N N . HIS A 1 80 ? 23.064 51.760 -22.868 1.00 61.28 80 HIS A N 1
ATOM 625 C CA . HIS A 1 80 ? 22.913 52.369 -24.193 1.00 61.28 80 HIS A CA 1
ATOM 626 C C . HIS A 1 80 ? 24.241 52.978 -24.692 1.00 61.28 80 HIS A C 1
ATOM 628 O O . HIS A 1 80 ? 24.426 54.196 -24.647 1.00 61.28 80 HIS A O 1
ATOM 634 N N . PRO A 1 81 ? 25.188 52.152 -25.181 1.00 47.28 81 PRO A N 1
ATOM 635 C CA . PRO A 1 81 ? 26.535 52.607 -25.544 1.00 47.28 81 PRO A CA 1
ATOM 636 C C . PRO A 1 81 ? 26.626 53.447 -26.836 1.00 47.28 81 PRO A C 1
ATOM 638 O O . PRO A 1 81 ? 27.687 54.001 -27.110 1.00 47.28 81 PRO A O 1
ATOM 641 N N . HIS A 1 82 ? 25.544 53.597 -27.616 1.00 46.66 82 HIS A N 1
ATOM 642 C CA . HIS A 1 82 ? 25.552 54.314 -28.906 1.00 46.66 82 HIS A CA 1
ATOM 643 C C . HIS A 1 82 ? 24.411 55.329 -29.088 1.00 46.66 82 HIS A C 1
ATOM 645 O O . HIS A 1 82 ? 23.848 55.453 -30.172 1.00 46.66 82 HIS A O 1
ATOM 651 N N . SER A 1 83 ? 24.071 56.098 -28.053 1.00 43.28 83 SER A N 1
ATOM 652 C CA . SER A 1 83 ? 23.184 57.258 -28.218 1.00 43.28 83 SER A CA 1
ATOM 653 C C . SER A 1 83 ? 23.819 58.527 -27.655 1.00 43.28 83 SER A C 1
ATOM 655 O O . SER A 1 83 ? 23.591 58.903 -26.506 1.00 43.28 83 SER A O 1
ATOM 657 N N . SER A 1 84 ? 24.594 59.216 -28.485 1.00 35.88 84 SER A N 1
ATOM 658 C CA . SER A 1 84 ? 24.854 60.643 -28.310 1.00 35.88 84 SER A CA 1
ATOM 659 C C . SER A 1 84 ? 24.773 61.333 -29.666 1.00 35.88 84 SER A C 1
ATOM 661 O O . SER A 1 84 ? 25.647 61.166 -30.513 1.00 35.88 84 SER A O 1
ATOM 663 N N . GLN A 1 85 ? 23.704 62.101 -29.867 1.00 38.03 85 GLN A N 1
ATOM 664 C CA . GLN A 1 85 ? 23.706 63.212 -30.811 1.00 38.03 85 GLN A CA 1
ATOM 665 C C . GLN A 1 85 ? 24.561 64.342 -30.222 1.00 38.03 85 GLN A C 1
ATOM 667 O O . GLN A 1 85 ? 24.393 64.669 -29.047 1.00 38.03 85 GLN A O 1
ATOM 672 N N . GLY A 1 86 ? 25.424 64.956 -31.036 1.00 30.11 86 GLY A N 1
ATOM 673 C CA . GLY A 1 86 ? 26.007 66.266 -30.732 1.00 30.11 86 GLY A CA 1
ATOM 674 C C . GLY A 1 86 ? 27.451 66.479 -31.186 1.00 30.11 86 GLY A C 1
ATOM 675 O O . GLY A 1 86 ? 28.369 66.136 -30.458 1.00 30.11 86 GLY A O 1
ATOM 676 N N . SER A 1 87 ? 27.587 67.124 -32.351 1.00 33.09 87 SER A N 1
ATOM 677 C CA . SER A 1 87 ? 28.669 68.028 -32.794 1.00 33.09 87 SER A CA 1
ATOM 678 C C . SER A 1 87 ? 30.126 67.538 -32.852 1.00 33.09 87 SER A C 1
ATOM 680 O O . SER A 1 87 ? 30.815 67.492 -31.844 1.00 33.09 87 SER A O 1
ATOM 682 N N . GLY A 1 88 ? 30.605 67.355 -34.089 1.00 41.56 88 GLY A N 1
ATOM 683 C CA . GLY A 1 88 ? 31.639 68.215 -34.685 1.00 41.56 88 GLY A CA 1
ATOM 684 C C . GLY A 1 88 ? 33.062 68.149 -34.125 1.00 41.56 88 GLY A C 1
ATOM 685 O O . GLY A 1 88 ? 33.318 68.658 -33.046 1.00 41.56 88 GLY A O 1
ATOM 686 N N . THR A 1 89 ? 33.965 67.657 -34.986 1.00 46.19 89 THR A N 1
ATOM 687 C CA . THR A 1 89 ? 35.432 67.839 -34.993 1.00 46.19 89 THR A CA 1
ATOM 688 C C . THR A 1 89 ? 36.178 67.300 -33.777 1.00 46.19 89 THR A C 1
ATOM 690 O O . THR A 1 89 ? 36.281 68.021 -32.805 1.00 46.19 89 THR A O 1
ATOM 693 N N . ASP A 1 90 ? 36.726 66.077 -33.861 1.00 45.78 90 ASP A N 1
ATOM 694 C CA . ASP A 1 90 ? 37.950 65.667 -33.126 1.00 45.78 90 ASP A CA 1
ATOM 695 C C . ASP A 1 90 ? 38.492 64.268 -33.526 1.00 45.78 90 ASP A C 1
ATOM 697 O O . ASP A 1 90 ? 39.634 63.932 -33.204 1.00 45.78 90 ASP A O 1
ATOM 701 N N . ASP A 1 91 ? 37.749 63.469 -34.306 1.00 45.03 91 ASP A N 1
ATOM 702 C CA . ASP A 1 91 ? 38.146 62.085 -34.648 1.00 45.03 91 ASP A CA 1
ATOM 703 C C . ASP A 1 91 ? 39.325 61.945 -35.638 1.00 45.03 91 ASP A C 1
ATOM 705 O O . ASP A 1 91 ? 39.981 60.902 -35.674 1.00 45.03 91 ASP A O 1
ATOM 709 N N . GLU A 1 92 ? 39.675 62.980 -36.410 1.00 44.56 92 GLU A N 1
ATOM 710 C CA . GLU A 1 92 ? 40.811 62.897 -37.349 1.00 44.56 92 GLU A CA 1
ATOM 711 C C . GLU A 1 92 ? 42.185 63.034 -36.665 1.00 44.56 92 GLU A C 1
ATOM 713 O O . GLU A 1 92 ? 43.197 62.561 -37.190 1.00 44.56 92 GLU A O 1
ATOM 718 N N . SER A 1 93 ? 42.243 63.624 -35.466 1.00 52.12 93 SER A N 1
ATOM 719 C CA . SER A 1 93 ? 43.510 63.845 -34.752 1.00 52.12 93 SER A CA 1
ATOM 720 C C . SER A 1 93 ? 43.994 62.594 -34.003 1.00 52.12 93 SER A C 1
ATOM 722 O O . SER A 1 93 ? 45.195 62.305 -33.971 1.00 52.12 93 SER A O 1
ATOM 724 N N . LEU A 1 94 ? 43.065 61.790 -33.474 1.00 47.50 94 LEU A N 1
ATOM 725 C CA . LEU A 1 94 ? 43.377 60.614 -32.657 1.00 47.50 94 LEU A CA 1
ATOM 726 C C . LEU A 1 94 ? 43.843 59.419 -33.504 1.00 47.50 94 LEU A C 1
ATOM 728 O O . LEU A 1 94 ? 44.767 58.695 -33.123 1.00 47.50 94 LEU A O 1
ATOM 732 N N . LEU A 1 95 ? 43.259 59.253 -34.696 1.00 51.28 95 LEU A N 1
ATOM 733 C CA . LEU A 1 95 ? 43.652 58.225 -35.667 1.00 51.28 95 LEU A CA 1
ATOM 734 C C . LEU A 1 95 ? 45.040 58.503 -36.273 1.00 51.28 95 LEU A C 1
ATOM 736 O O . LEU A 1 95 ? 45.818 57.570 -36.492 1.00 51.28 95 LEU A O 1
ATOM 740 N N . ALA A 1 96 ? 45.407 59.775 -36.462 1.00 52.31 96 ALA A N 1
ATOM 741 C CA . ALA A 1 96 ? 46.745 60.166 -36.909 1.00 52.31 96 ALA A CA 1
ATOM 742 C C . ALA A 1 96 ? 47.821 59.960 -35.822 1.00 52.31 96 ALA A C 1
ATOM 744 O O . ALA A 1 96 ? 48.965 59.617 -36.138 1.00 52.31 96 ALA A O 1
ATOM 745 N N . GLN A 1 97 ? 47.459 60.114 -34.543 1.00 51.88 97 GLN A N 1
ATOM 746 C CA . GLN A 1 97 ? 48.365 59.914 -33.408 1.00 51.88 97 GLN A CA 1
ATOM 747 C C . GLN A 1 97 ? 48.595 58.422 -33.104 1.00 51.88 97 GLN A C 1
ATOM 749 O O . GLN A 1 97 ? 49.723 58.015 -32.823 1.00 51.88 97 GLN A O 1
ATOM 754 N N . GLN A 1 98 ? 47.567 57.579 -33.262 1.00 51.78 98 GLN A N 1
ATOM 755 C CA . GLN A 1 98 ? 47.689 56.121 -33.111 1.00 51.78 98 GLN A CA 1
ATOM 756 C C . GLN A 1 98 ? 48.490 55.456 -34.238 1.00 51.78 98 GLN A C 1
ATOM 758 O O . GLN A 1 98 ? 49.165 54.455 -33.995 1.00 51.78 98 GLN A O 1
ATOM 763 N N . LYS A 1 99 ? 48.471 56.016 -35.455 1.00 52.00 99 LYS A N 1
ATOM 764 C CA . LYS A 1 99 ? 49.250 55.482 -36.582 1.00 52.00 99 LYS A CA 1
ATOM 765 C C . LYS A 1 99 ? 50.753 55.765 -36.446 1.00 52.00 99 LYS A C 1
ATOM 767 O O . LYS A 1 99 ? 51.551 54.898 -36.772 1.00 52.00 99 LYS A O 1
ATOM 772 N N . ARG A 1 100 ? 51.152 56.917 -35.883 1.00 50.44 100 ARG A N 1
ATOM 773 C CA . ARG A 1 100 ? 52.576 57.249 -35.638 1.00 50.44 100 ARG A CA 1
ATOM 774 C C . ARG A 1 100 ? 53.209 56.443 -34.500 1.00 50.44 100 ARG A C 1
ATOM 776 O O . ARG A 1 100 ? 54.396 56.163 -34.556 1.00 50.44 100 ARG A O 1
ATOM 783 N N . ALA A 1 101 ? 52.427 56.030 -33.502 1.00 48.97 101 ALA A N 1
ATOM 784 C CA . ALA A 1 101 ? 52.921 55.223 -32.382 1.00 48.97 101 ALA A CA 1
ATOM 785 C C . ALA A 1 101 ? 53.167 53.742 -32.739 1.00 48.97 101 ALA A C 1
ATOM 787 O O . ALA A 1 101 ? 53.754 53.008 -31.945 1.00 48.97 101 ALA A O 1
ATOM 788 N N . ARG A 1 102 ? 52.702 53.283 -33.911 1.00 50.12 102 ARG A N 1
ATOM 789 C CA . ARG A 1 102 ? 52.837 51.886 -34.350 1.00 50.12 102 ARG A CA 1
ATOM 790 C C . ARG A 1 102 ? 54.137 51.602 -35.110 1.00 50.12 102 ARG A C 1
ATOM 792 O O . ARG A 1 102 ? 54.559 50.449 -35.126 1.00 50.12 102 ARG A O 1
ATOM 799 N N . ASP A 1 103 ? 54.777 52.639 -35.652 1.00 51.16 103 ASP A N 1
ATOM 800 C CA . ASP A 1 103 ? 55.916 52.518 -36.574 1.00 51.16 103 ASP A CA 1
ATOM 801 C C . ASP A 1 103 ? 57.255 53.011 -35.976 1.00 51.16 103 ASP A C 1
ATOM 803 O O . ASP A 1 103 ? 58.225 53.184 -36.710 1.00 51.16 103 ASP A O 1
ATOM 807 N N . ASP A 1 104 ? 57.343 53.208 -34.653 1.00 49.62 104 ASP A N 1
ATOM 808 C CA . ASP A 1 104 ? 58.579 53.621 -33.968 1.00 49.62 104 ASP A CA 1
ATOM 809 C C . ASP A 1 104 ? 59.322 52.418 -33.327 1.00 49.62 104 ASP A C 1
ATOM 811 O O . ASP A 1 104 ? 58.853 51.851 -32.328 1.00 49.62 104 ASP A O 1
ATOM 815 N N . PRO A 1 105 ? 60.479 51.991 -33.875 1.00 52.03 105 PRO A N 1
ATOM 816 C CA . PRO A 1 105 ? 61.248 50.859 -33.361 1.00 52.03 105 PRO A CA 1
ATOM 817 C C . PRO A 1 105 ? 61.968 51.132 -32.025 1.00 52.03 105 PRO A C 1
ATOM 819 O O . PRO A 1 105 ? 62.461 50.181 -31.412 1.00 52.03 105 PRO A O 1
ATOM 822 N N . GLU A 1 106 ? 62.003 52.371 -31.517 1.00 54.19 106 GLU A N 1
ATOM 823 C CA . GLU A 1 106 ? 62.687 52.711 -30.256 1.00 54.19 106 GLU A CA 1
ATOM 824 C C . GLU A 1 106 ? 61.794 52.556 -29.002 1.00 54.19 106 GLU A C 1
ATOM 826 O O . GLU A 1 106 ? 62.287 52.381 -27.883 1.00 54.19 106 GLU A O 1
ATOM 831 N N . ALA A 1 107 ? 60.467 52.481 -29.169 1.00 50.47 107 ALA A N 1
ATOM 832 C CA . ALA A 1 107 ? 59.507 52.362 -28.062 1.00 50.47 107 ALA A CA 1
ATOM 833 C C . ALA A 1 107 ? 59.353 50.932 -27.483 1.00 50.47 107 ALA A C 1
ATOM 835 O O . ALA A 1 107 ? 58.673 50.735 -26.471 1.00 50.47 107 ALA A O 1
ATOM 836 N N . GLN A 1 108 ? 59.994 49.913 -28.073 1.00 46.19 108 GLN A N 1
ATOM 837 C CA . GLN A 1 108 ? 59.877 48.505 -27.642 1.00 46.19 108 GLN A CA 1
ATOM 838 C C . GLN A 1 108 ? 60.967 48.035 -26.654 1.00 46.19 108 GLN A C 1
ATOM 840 O O . GLN A 1 108 ? 60.956 46.881 -26.210 1.00 46.19 108 GLN A O 1
ATOM 845 N N . ALA A 1 109 ? 61.896 48.905 -26.250 1.00 51.25 109 ALA A N 1
ATOM 846 C CA . ALA A 1 109 ? 63.013 48.535 -25.375 1.00 51.25 109 ALA A CA 1
ATOM 847 C C . ALA A 1 109 ? 62.657 48.274 -23.883 1.00 51.25 109 ALA A C 1
ATOM 849 O O . ALA A 1 109 ? 63.219 47.336 -23.302 1.00 51.25 109 ALA A O 1
ATOM 850 N N . PRO A 1 110 ? 61.726 48.996 -23.216 1.00 47.53 110 PRO A N 1
ATOM 851 C CA . PRO A 1 110 ? 61.494 48.789 -21.782 1.00 47.53 110 PRO A CA 1
ATOM 852 C C . PRO A 1 110 ? 60.579 47.592 -21.456 1.00 47.53 110 PRO A C 1
ATOM 854 O O . PRO A 1 110 ? 60.637 47.064 -20.342 1.00 47.53 110 PRO A O 1
ATOM 857 N N . ALA A 1 111 ? 59.791 47.091 -22.416 1.00 44.84 111 ALA A N 1
ATOM 858 C CA . ALA A 1 111 ? 58.909 45.934 -22.210 1.00 44.84 111 ALA A CA 1
ATOM 859 C C . ALA A 1 111 ? 59.678 44.600 -22.116 1.00 44.84 111 ALA A C 1
ATOM 861 O O . ALA A 1 111 ? 59.293 43.708 -21.355 1.00 44.84 111 ALA A O 1
ATOM 862 N N . ARG A 1 112 ? 60.823 44.473 -22.804 1.00 46.75 112 ARG A N 1
ATOM 863 C CA . ARG A 1 112 ? 61.655 43.254 -22.764 1.00 46.75 112 ARG A CA 1
ATOM 864 C C . ARG A 1 112 ? 62.429 43.075 -21.451 1.00 46.75 112 ARG A C 1
ATOM 866 O O . ARG A 1 112 ? 62.757 41.945 -21.103 1.00 46.75 112 ARG A O 1
ATOM 873 N N . ARG A 1 113 ? 62.662 44.143 -20.673 1.00 47.72 113 ARG A N 1
ATOM 874 C CA . ARG A 1 113 ? 63.361 44.061 -19.370 1.00 47.72 113 ARG A CA 1
ATOM 875 C C . ARG A 1 113 ? 62.468 43.648 -18.193 1.00 47.72 113 ARG A C 1
ATOM 877 O O . ARG A 1 113 ? 62.987 43.133 -17.210 1.00 47.72 113 ARG A O 1
ATOM 884 N N . ARG A 1 114 ? 61.140 43.807 -18.276 1.00 47.22 114 ARG A N 1
ATOM 885 C CA . ARG A 1 114 ? 60.213 43.303 -17.236 1.00 47.22 114 ARG A CA 1
ATOM 886 C C . ARG A 1 114 ? 59.875 41.818 -17.397 1.00 47.22 114 ARG A C 1
ATOM 888 O O . ARG A 1 114 ? 59.603 41.155 -16.400 1.00 47.22 114 ARG A O 1
ATOM 895 N N . ALA A 1 115 ? 59.970 41.274 -18.611 1.00 45.31 115 ALA A N 1
ATOM 896 C CA . ALA A 1 115 ? 59.743 39.851 -18.868 1.00 45.31 115 ALA A CA 1
ATOM 897 C C . ALA A 1 115 ? 60.871 38.941 -18.332 1.00 45.31 115 ALA A C 1
ATOM 899 O O . ALA A 1 115 ? 60.607 37.798 -17.968 1.00 45.31 115 ALA A O 1
ATOM 900 N N . SER A 1 116 ? 62.111 39.436 -18.208 1.00 50.09 116 SER A N 1
ATOM 901 C CA . SER A 1 116 ? 63.242 38.629 -17.716 1.00 50.09 116 SER A CA 1
ATOM 902 C C . SER A 1 116 ? 63.335 38.525 -16.185 1.00 50.09 116 SER A C 1
ATOM 904 O O . SER A 1 116 ? 63.979 37.607 -15.685 1.00 50.09 116 SER A O 1
ATOM 906 N N . ALA A 1 117 ? 62.647 39.385 -15.423 1.00 47.62 117 ALA A N 1
ATOM 907 C CA . ALA A 1 117 ? 62.618 39.310 -13.956 1.00 47.62 117 ALA A CA 1
ATOM 908 C C . ALA A 1 117 ? 61.586 38.297 -13.411 1.00 47.62 117 ALA A C 1
ATOM 910 O O . ALA A 1 117 ? 61.740 37.788 -12.302 1.00 47.62 117 ALA A O 1
ATOM 911 N N . ALA A 1 118 ? 60.557 37.946 -14.192 1.00 47.12 118 ALA A N 1
ATOM 912 C CA . ALA A 1 118 ? 59.559 36.940 -13.807 1.00 47.12 118 ALA A CA 1
ATOM 913 C C . ALA A 1 118 ? 60.056 35.486 -13.977 1.00 47.12 118 ALA A C 1
ATOM 915 O O . ALA A 1 118 ? 59.453 34.553 -13.445 1.00 47.12 118 ALA A O 1
ATOM 916 N N . ALA A 1 119 ? 61.175 35.275 -14.679 1.00 50.28 119 ALA A N 1
ATOM 917 C CA . ALA A 1 119 ? 61.693 33.943 -14.990 1.00 50.28 119 ALA A CA 1
ATOM 918 C C . ALA A 1 119 ? 62.452 33.262 -13.829 1.00 50.28 119 ALA A C 1
ATOM 920 O O . ALA A 1 119 ? 62.690 32.055 -13.889 1.00 50.28 119 ALA A O 1
ATOM 921 N N . ALA A 1 120 ? 62.766 33.974 -12.740 1.00 53.47 120 ALA A N 1
ATOM 922 C CA . ALA A 1 120 ? 63.573 33.458 -11.627 1.00 53.47 120 ALA A CA 1
ATOM 923 C C . ALA A 1 120 ? 62.764 33.098 -10.359 1.00 53.47 120 ALA A C 1
ATOM 925 O O . ALA A 1 120 ? 63.252 33.225 -9.238 1.00 53.47 120 ALA A O 1
ATOM 926 N N . ALA A 1 121 ? 61.517 32.633 -10.493 1.00 59.31 121 ALA A N 1
ATOM 927 C CA . ALA A 1 121 ? 60.814 32.002 -9.372 1.00 59.31 121 ALA A CA 1
ATOM 928 C C . ALA A 1 121 ? 61.291 30.548 -9.199 1.00 59.31 121 ALA A C 1
ATOM 930 O O . ALA A 1 121 ? 61.146 29.744 -10.125 1.00 59.31 121 ALA A O 1
ATOM 931 N N . SER A 1 122 ? 61.838 30.218 -8.021 1.00 68.25 122 SER A N 1
ATOM 932 C CA . SER A 1 122 ? 62.308 28.867 -7.684 1.00 68.25 122 SER A CA 1
ATOM 933 C C . SER A 1 122 ? 61.192 27.816 -7.848 1.00 68.25 122 SER A C 1
ATOM 935 O O . SER A 1 122 ? 60.011 28.154 -7.698 1.00 68.25 122 SER A O 1
ATOM 937 N N . PRO A 1 123 ? 61.519 26.535 -8.120 1.00 69.94 123 PRO A N 1
ATOM 938 C CA . PRO A 1 123 ? 60.525 25.487 -8.388 1.00 69.94 123 PRO A CA 1
ATOM 939 C C . PRO A 1 123 ? 59.431 25.390 -7.313 1.00 69.94 123 PRO A C 1
ATOM 941 O O . PRO A 1 123 ? 58.252 25.250 -7.630 1.00 69.94 123 PRO A O 1
ATOM 944 N N . ARG A 1 124 ? 59.800 25.587 -6.040 1.00 70.19 124 ARG A N 1
ATOM 945 C CA . ARG A 1 124 ? 58.871 25.597 -4.896 1.00 70.19 124 ARG A CA 1
ATOM 946 C C . ARG A 1 124 ? 57.840 26.727 -4.969 1.00 70.19 124 ARG A C 1
ATOM 948 O O . ARG A 1 124 ? 56.683 26.523 -4.622 1.00 70.19 124 ARG A O 1
ATOM 955 N N . ARG A 1 125 ? 58.234 27.907 -5.455 1.00 74.81 125 ARG A N 1
ATOM 956 C CA . ARG A 1 125 ? 57.346 29.074 -5.564 1.00 74.81 125 ARG A CA 1
ATOM 957 C C . ARG A 1 125 ? 56.338 28.911 -6.704 1.00 74.81 125 ARG A C 1
ATOM 959 O O . ARG A 1 125 ? 55.207 29.358 -6.569 1.00 74.81 125 ARG A O 1
ATOM 966 N N . ARG A 1 126 ? 56.714 28.217 -7.787 1.00 76.50 126 ARG A N 1
ATOM 967 C CA . ARG A 1 126 ? 55.803 27.880 -8.899 1.00 76.50 126 ARG A CA 1
ATOM 968 C C . ARG A 1 126 ? 54.746 26.858 -8.480 1.00 76.50 126 ARG A C 1
ATOM 970 O O . ARG A 1 126 ? 53.573 27.061 -8.772 1.00 76.50 126 ARG A O 1
ATOM 977 N N . VAL A 1 127 ? 55.147 25.821 -7.739 1.00 80.81 127 VAL A N 1
ATOM 978 C CA . VAL A 1 127 ? 54.212 24.834 -7.169 1.00 80.81 127 VAL A CA 1
ATOM 979 C C . VAL A 1 127 ? 53.252 25.506 -6.187 1.00 80.81 127 VAL A C 1
ATOM 981 O O . VAL A 1 127 ? 52.047 25.303 -6.282 1.00 80.81 127 VAL A O 1
ATOM 984 N N . TYR A 1 128 ? 53.757 26.369 -5.301 1.00 84.88 128 TYR A N 1
ATOM 985 C CA . TYR A 1 128 ? 52.912 27.107 -4.360 1.00 84.88 128 TYR A CA 1
ATOM 986 C C . TYR A 1 128 ? 51.879 27.996 -5.071 1.00 84.88 128 TYR A C 1
ATOM 988 O O . TYR A 1 128 ? 50.700 27.947 -4.738 1.00 84.88 128 TYR A O 1
ATOM 996 N N . ILE A 1 129 ? 52.292 28.756 -6.093 1.00 80.88 129 ILE A N 1
ATOM 997 C CA . ILE A 1 129 ? 51.370 29.586 -6.885 1.00 80.88 129 ILE A CA 1
ATOM 998 C C . ILE A 1 129 ? 50.316 28.717 -7.585 1.00 80.88 129 ILE A C 1
ATOM 1000 O O . ILE A 1 129 ? 49.139 29.062 -7.548 1.00 80.88 129 ILE A O 1
ATOM 1004 N N . ALA A 1 130 ? 50.700 27.577 -8.166 1.00 83.81 130 ALA A N 1
ATOM 1005 C CA . ALA A 1 130 ? 49.758 26.670 -8.821 1.00 83.81 130 ALA A CA 1
ATOM 1006 C C . ALA A 1 130 ? 48.715 26.097 -7.844 1.00 83.81 130 ALA A C 1
ATOM 1008 O O . ALA A 1 130 ? 47.529 26.072 -8.167 1.00 83.81 130 ALA A O 1
ATOM 1009 N N . VAL A 1 131 ? 49.131 25.704 -6.635 1.00 88.38 131 VAL A N 1
ATOM 1010 C CA . VAL A 1 131 ? 48.218 25.208 -5.589 1.00 88.38 131 VAL A CA 1
ATOM 1011 C C . VAL A 1 131 ? 47.271 26.311 -5.115 1.00 88.38 131 VAL A C 1
ATOM 1013 O O . VAL A 1 131 ? 46.075 26.073 -4.994 1.00 88.38 131 VAL A O 1
ATOM 1016 N N . VAL A 1 132 ? 47.769 27.532 -4.899 1.00 89.88 132 VAL A N 1
ATOM 1017 C CA . VAL A 1 132 ? 46.925 28.666 -4.488 1.00 89.88 132 VAL A CA 1
ATOM 1018 C C . VAL A 1 132 ? 45.904 29.018 -5.571 1.00 89.88 132 VAL A C 1
ATOM 1020 O O . VAL A 1 132 ? 44.734 29.222 -5.257 1.00 89.88 132 VAL A O 1
ATOM 1023 N N . VAL A 1 133 ? 46.309 29.035 -6.845 1.00 90.44 133 VAL A N 1
ATOM 1024 C CA . VAL A 1 133 ? 45.391 29.264 -7.972 1.00 90.44 133 VAL A CA 1
ATOM 1025 C C . VAL A 1 133 ? 44.340 28.155 -8.050 1.00 90.44 133 VAL A C 1
ATOM 1027 O O . VAL A 1 133 ? 43.159 28.459 -8.195 1.00 90.44 133 VAL A O 1
ATOM 1030 N N . LEU A 1 134 ? 44.731 26.889 -7.879 1.00 90.81 134 LEU A N 1
ATOM 1031 C CA . LEU A 1 134 ? 43.796 25.762 -7.870 1.00 90.81 134 LEU A CA 1
ATOM 1032 C C . LEU A 1 134 ? 42.779 25.873 -6.722 1.00 90.81 134 LEU A C 1
ATOM 1034 O O . LEU A 1 134 ? 41.580 25.726 -6.953 1.00 90.81 134 LEU A O 1
ATOM 1038 N N . CYS A 1 135 ? 43.228 26.204 -5.508 1.00 88.25 135 CYS A N 1
ATOM 1039 C CA . CYS A 1 135 ? 42.343 26.431 -4.365 1.00 88.25 135 CYS A CA 1
ATOM 1040 C C . CYS A 1 135 ? 41.369 27.592 -4.608 1.00 88.25 135 CYS A C 1
ATOM 1042 O O . CYS A 1 135 ? 40.191 27.476 -4.280 1.00 88.25 135 CYS A O 1
ATOM 1044 N N . LEU A 1 136 ? 41.826 28.694 -5.214 1.00 91.19 136 LEU A N 1
ATOM 1045 C CA . LEU A 1 136 ? 40.957 29.826 -5.547 1.00 91.19 136 LEU A CA 1
ATOM 1046 C C . LEU A 1 136 ? 39.892 29.445 -6.583 1.00 91.19 136 LEU A C 1
ATOM 1048 O O . LEU A 1 136 ? 38.733 29.816 -6.417 1.00 91.19 136 LEU A O 1
ATOM 1052 N N . VAL A 1 137 ? 40.245 28.660 -7.604 1.00 91.56 137 VAL A N 1
ATOM 1053 C CA . VAL A 1 137 ? 39.278 28.163 -8.599 1.00 91.56 137 VAL A CA 1
ATOM 1054 C C . VAL A 1 137 ? 38.234 27.252 -7.948 1.00 91.56 137 VAL A C 1
ATOM 1056 O O . VAL A 1 137 ? 37.043 27.399 -8.222 1.00 91.56 137 VAL A O 1
ATOM 1059 N N . ILE A 1 138 ? 38.651 26.364 -7.040 1.00 90.81 138 ILE A N 1
ATOM 1060 C CA . ILE A 1 138 ? 37.733 25.489 -6.294 1.00 90.81 138 ILE A CA 1
ATOM 1061 C C . ILE A 1 138 ? 36.781 26.316 -5.420 1.00 90.81 138 ILE A C 1
ATOM 1063 O O . ILE A 1 138 ? 35.575 26.079 -5.441 1.00 90.81 138 ILE A O 1
ATOM 1067 N N . LEU A 1 139 ? 37.287 27.319 -4.696 1.00 91.56 139 LEU A N 1
ATOM 1068 C CA . LEU A 1 139 ? 36.463 28.185 -3.844 1.00 91.56 139 LEU A CA 1
ATOM 1069 C C . LEU A 1 139 ? 35.447 29.003 -4.652 1.00 91.56 139 LEU A C 1
ATOM 1071 O O . LEU A 1 139 ? 34.295 29.129 -4.235 1.00 91.56 139 LEU A O 1
ATOM 1075 N N . ILE A 1 140 ? 35.838 29.509 -5.824 1.00 89.94 140 ILE A N 1
ATOM 1076 C CA . ILE A 1 140 ? 34.923 30.199 -6.745 1.00 89.94 140 ILE A CA 1
ATOM 1077 C C . ILE A 1 140 ? 33.847 29.230 -7.257 1.00 89.94 140 ILE A C 1
ATOM 1079 O O . ILE A 1 140 ? 32.669 29.586 -7.286 1.00 89.94 140 ILE A O 1
ATOM 1083 N N . GLY A 1 141 ? 34.223 27.993 -7.598 1.00 90.81 141 GLY A N 1
ATOM 1084 C CA . GLY A 1 141 ? 33.284 26.946 -8.007 1.00 90.81 141 GLY A CA 1
ATOM 1085 C C . GLY A 1 141 ? 32.262 26.606 -6.918 1.00 90.81 141 GLY A C 1
ATOM 1086 O O . GLY A 1 141 ? 31.062 26.577 -7.188 1.00 90.81 141 GLY A O 1
ATOM 1087 N N . ILE A 1 142 ? 32.714 26.433 -5.672 1.00 90.56 142 ILE A N 1
ATOM 1088 C CA . ILE A 1 142 ? 31.834 26.198 -4.516 1.00 90.56 142 ILE A CA 1
ATOM 1089 C C . ILE A 1 142 ? 30.890 27.388 -4.309 1.00 90.56 142 ILE A C 1
ATOM 1091 O O . ILE A 1 142 ? 29.689 27.191 -4.130 1.00 90.56 142 ILE A O 1
ATOM 1095 N N . GLY A 1 143 ? 31.400 28.622 -4.387 1.00 90.50 143 GLY A N 1
ATOM 1096 C CA . GLY A 1 143 ? 30.586 29.834 -4.272 1.00 90.50 143 GLY A CA 1
ATOM 1097 C C . GLY A 1 143 ? 29.493 29.926 -5.341 1.00 90.50 143 GLY A C 1
ATOM 1098 O O . GLY A 1 143 ? 28.353 30.262 -5.023 1.00 90.50 143 GLY A O 1
ATOM 1099 N N . ALA A 1 144 ? 29.802 29.563 -6.589 1.00 88.56 144 ALA A N 1
ATOM 1100 C CA . ALA A 1 144 ? 28.824 29.529 -7.675 1.00 88.56 144 ALA A CA 1
ATOM 1101 C C . ALA A 1 144 ? 27.732 28.472 -7.437 1.00 88.56 144 ALA A C 1
ATOM 1103 O O . ALA A 1 144 ? 26.547 28.770 -7.588 1.00 88.56 144 ALA A O 1
ATOM 1104 N N . VAL A 1 145 ? 28.108 27.263 -7.002 1.00 91.00 145 VAL A N 1
ATOM 1105 C CA . VAL A 1 145 ? 27.149 26.190 -6.681 1.00 91.00 145 VAL A CA 1
ATOM 1106 C C . VAL A 1 145 ? 26.248 26.592 -5.513 1.00 91.00 145 VAL A C 1
ATOM 1108 O O . VAL A 1 145 ? 25.028 26.463 -5.610 1.00 91.00 145 VAL A O 1
ATOM 1111 N N . LEU A 1 146 ? 26.816 27.142 -4.436 1.00 89.38 146 LEU A N 1
ATOM 1112 C CA . LEU A 1 146 ? 26.043 27.632 -3.292 1.00 89.38 146 LEU A CA 1
ATOM 1113 C C . LEU A 1 146 ? 25.110 28.785 -3.683 1.00 89.38 146 LEU A C 1
ATOM 1115 O O . LEU A 1 146 ? 23.971 28.821 -3.222 1.00 89.38 146 LEU A O 1
ATOM 1119 N N . GLY A 1 147 ? 25.549 29.684 -4.568 1.00 88.25 147 GLY A N 1
ATOM 1120 C CA . GLY A 1 147 ? 24.715 30.757 -5.109 1.00 88.25 147 GLY A CA 1
ATOM 1121 C C . GLY A 1 147 ? 23.514 30.234 -5.902 1.00 88.25 147 GLY A C 1
ATOM 1122 O O . GLY A 1 147 ? 22.394 30.698 -5.694 1.00 88.25 147 GLY A O 1
ATOM 1123 N N . VAL A 1 148 ? 23.717 29.223 -6.755 1.00 88.25 148 VAL A N 1
ATOM 1124 C CA . VAL A 1 148 ? 22.632 28.570 -7.511 1.00 88.25 148 VAL A CA 1
ATOM 1125 C C . VAL A 1 148 ? 21.668 27.836 -6.577 1.00 88.25 148 VAL A C 1
ATOM 1127 O O . VAL A 1 148 ? 20.454 27.974 -6.726 1.00 88.25 148 VAL A O 1
ATOM 1130 N N . LEU A 1 149 ? 22.178 27.103 -5.581 1.00 84.88 149 LEU A N 1
ATOM 1131 C CA . LEU A 1 149 ? 21.346 26.417 -4.588 1.00 84.88 149 LEU A CA 1
ATOM 1132 C C . LEU A 1 149 ? 20.530 27.403 -3.746 1.00 84.88 149 LEU A C 1
ATOM 1134 O O . LEU A 1 149 ? 19.351 27.163 -3.489 1.00 84.88 149 LEU A O 1
ATOM 1138 N N . TYR A 1 150 ? 21.128 28.528 -3.352 1.00 87.62 150 TYR A N 1
ATOM 1139 C CA . TYR A 1 150 ? 20.427 29.582 -2.627 1.00 87.62 150 TYR A CA 1
ATOM 1140 C C . TYR A 1 150 ? 19.323 30.208 -3.486 1.00 87.62 150 TYR A C 1
ATOM 1142 O O . TYR A 1 150 ? 18.182 30.292 -3.039 1.00 87.62 150 TYR A O 1
ATOM 1150 N N . ALA A 1 151 ? 19.624 30.560 -4.741 1.00 85.25 151 ALA A N 1
ATOM 1151 C CA . ALA A 1 151 ? 18.639 31.100 -5.675 1.00 85.25 151 ALA A CA 1
ATOM 1152 C C . ALA A 1 151 ? 17.472 30.124 -5.906 1.00 85.25 151 ALA A C 1
ATOM 1154 O O . ALA A 1 151 ? 16.308 30.523 -5.824 1.00 85.25 151 ALA A O 1
ATOM 1155 N N . LYS A 1 152 ? 17.765 28.831 -6.094 1.00 86.88 152 LYS A N 1
ATOM 1156 C CA . LYS A 1 152 ? 16.748 27.782 -6.229 1.00 86.88 152 LYS A CA 1
ATOM 1157 C C . LYS A 1 152 ? 15.861 27.695 -4.984 1.00 86.88 152 LYS A C 1
ATOM 1159 O O . LYS A 1 152 ? 14.641 27.742 -5.101 1.00 86.88 152 LYS A O 1
ATOM 1164 N N . ARG A 1 153 ? 16.457 27.695 -3.788 1.00 84.25 153 ARG A N 1
ATOM 1165 C CA . ARG A 1 153 ? 15.716 27.649 -2.517 1.00 84.25 153 ARG A CA 1
ATOM 1166 C C . ARG A 1 153 ? 14.846 28.890 -2.296 1.00 84.25 153 ARG A C 1
ATOM 1168 O O . ARG A 1 153 ? 13.776 28.792 -1.701 1.00 84.25 153 ARG A O 1
ATOM 1175 N N . THR A 1 154 ? 15.276 30.060 -2.775 1.00 83.00 154 THR A N 1
ATOM 1176 C CA . THR A 1 154 ? 14.446 31.277 -2.731 1.00 83.00 154 THR A CA 1
ATOM 1177 C C . THR A 1 154 ? 13.282 31.229 -3.719 1.00 83.00 154 THR A C 1
ATOM 1179 O O . THR A 1 154 ? 12.189 31.666 -3.372 1.00 83.00 154 THR A O 1
ATOM 1182 N N . GLN A 1 155 ? 13.477 30.650 -4.910 1.00 81.88 155 GLN A N 1
ATOM 1183 C CA . GLN A 1 155 ? 12.395 30.436 -5.876 1.00 81.88 155 GLN A CA 1
ATOM 1184 C C . GLN A 1 155 ? 11.368 29.423 -5.360 1.00 81.88 155 GLN A C 1
ATOM 1186 O O . GLN A 1 155 ? 10.172 29.664 -5.485 1.00 81.88 155 GLN A O 1
ATOM 1191 N N . GLU A 1 156 ? 11.816 28.336 -4.728 1.00 84.75 156 GLU A N 1
ATOM 1192 C CA . GLU A 1 156 ? 10.939 27.336 -4.104 1.00 84.75 156 GLU A CA 1
ATOM 1193 C C . GLU A 1 156 ? 10.107 27.939 -2.961 1.00 84.75 156 GLU A C 1
ATOM 1195 O O . GLU A 1 156 ? 8.907 27.686 -2.881 1.00 84.75 156 GLU A O 1
ATOM 1200 N N . ARG A 1 157 ? 10.701 28.801 -2.119 1.00 80.75 157 ARG A N 1
ATOM 1201 C CA . ARG A 1 157 ? 9.953 29.537 -1.081 1.00 80.75 157 ARG A CA 1
ATOM 1202 C C . ARG A 1 157 ? 8.903 30.474 -1.672 1.00 80.75 157 ARG A C 1
ATOM 1204 O O . ARG A 1 157 ? 7.759 30.429 -1.240 1.00 80.75 157 ARG A O 1
ATOM 1211 N N . ALA A 1 158 ? 9.264 31.261 -2.686 1.00 81.19 158 ALA A N 1
ATOM 1212 C CA . ALA A 1 158 ? 8.320 32.158 -3.351 1.00 81.19 158 ALA A CA 1
ATOM 1213 C C . ALA A 1 158 ? 7.174 31.390 -4.039 1.00 81.19 158 ALA A C 1
ATOM 1215 O O . ALA A 1 158 ? 6.028 31.833 -4.015 1.00 81.19 158 ALA A O 1
ATOM 1216 N N . ALA A 1 159 ? 7.463 30.220 -4.621 1.00 82.94 159 ALA A N 1
ATOM 1217 C CA . ALA A 1 159 ? 6.447 29.346 -5.202 1.00 82.94 159 ALA A CA 1
ATOM 1218 C C . ALA A 1 159 ? 5.511 28.753 -4.133 1.00 82.94 159 ALA A C 1
ATOM 1220 O O . ALA A 1 159 ? 4.303 28.700 -4.353 1.00 82.94 159 ALA A O 1
ATOM 1221 N N . SER A 1 160 ? 6.046 28.364 -2.969 1.00 80.06 160 SER A N 1
ATOM 1222 C CA . SER A 1 160 ? 5.250 27.886 -1.829 1.00 80.06 160 SER A CA 1
ATOM 1223 C C . SER A 1 160 ? 4.329 28.977 -1.280 1.00 80.06 160 SER A C 1
ATOM 1225 O O . SER A 1 160 ? 3.143 28.735 -1.095 1.00 80.06 160 SER A O 1
ATOM 1227 N N . GLU A 1 161 ? 4.842 30.194 -1.080 1.00 85.06 161 GLU A N 1
ATOM 1228 C CA . GLU A 1 161 ? 4.052 31.337 -0.595 1.00 85.06 161 GLU A CA 1
ATOM 1229 C C . GLU A 1 161 ? 2.936 31.723 -1.582 1.00 85.06 161 GLU A C 1
ATOM 1231 O O . GLU A 1 161 ? 1.818 32.053 -1.174 1.00 85.06 161 GLU A O 1
ATOM 1236 N N . ALA A 1 162 ? 3.203 31.635 -2.890 1.00 83.00 162 ALA A N 1
ATOM 1237 C CA . ALA A 1 162 ? 2.193 31.844 -3.925 1.00 83.00 162 ALA A CA 1
ATOM 1238 C C . ALA A 1 162 ? 1.121 30.739 -3.927 1.00 83.00 162 ALA A C 1
ATOM 1240 O O . ALA A 1 162 ? -0.065 31.038 -4.075 1.00 83.00 162 ALA A O 1
ATOM 1241 N N . ALA A 1 163 ? 1.515 29.477 -3.730 1.00 80.12 163 ALA A N 1
ATOM 1242 C CA . ALA A 1 163 ? 0.587 28.352 -3.635 1.00 80.12 163 ALA A CA 1
ATOM 1243 C C . ALA A 1 163 ? -0.303 28.443 -2.384 1.00 80.12 163 ALA A C 1
ATOM 1245 O O . ALA A 1 163 ? -1.511 28.226 -2.477 1.00 80.12 163 ALA A O 1
ATOM 1246 N N . ASP A 1 164 ? 0.259 28.829 -1.237 1.00 80.44 164 ASP A N 1
ATOM 1247 C CA . ASP A 1 164 ? -0.504 29.051 -0.005 1.00 80.44 164 ASP A CA 1
ATOM 1248 C C . ASP A 1 164 ? -1.469 30.234 -0.146 1.00 80.44 164 ASP A C 1
ATOM 1250 O O . ASP A 1 164 ? -2.627 30.140 0.261 1.00 80.44 164 ASP A O 1
ATOM 1254 N N . SER A 1 165 ? -1.046 31.315 -0.808 1.00 82.81 165 SER A N 1
ATOM 1255 C CA . SER A 1 165 ? -1.922 32.456 -1.111 1.00 82.81 165 SER A CA 1
ATOM 1256 C C . SER A 1 165 ? -3.102 32.053 -2.004 1.00 82.81 165 SER A C 1
ATOM 1258 O O . SER A 1 165 ? -4.235 32.464 -1.749 1.00 82.81 165 SER A O 1
ATOM 1260 N N . GLN A 1 166 ? -2.865 31.207 -3.013 1.00 81.00 166 GLN A N 1
ATOM 1261 C CA . GLN A 1 166 ? -3.926 30.684 -3.875 1.00 81.00 166 GLN A CA 1
ATOM 1262 C C . GLN A 1 166 ? -4.884 29.766 -3.102 1.00 81.00 166 GLN A C 1
ATOM 1264 O O . GLN A 1 166 ? -6.095 29.912 -3.231 1.00 81.00 166 GLN A O 1
ATOM 1269 N N . ARG A 1 167 ? -4.371 28.883 -2.234 1.00 81.94 167 ARG A N 1
ATOM 1270 C CA . ARG A 1 167 ? -5.202 28.020 -1.374 1.00 81.94 167 ARG A CA 1
ATOM 1271 C C . ARG A 1 167 ? -6.100 28.824 -0.436 1.00 81.94 167 ARG A C 1
ATOM 1273 O O . ARG A 1 167 ? -7.254 28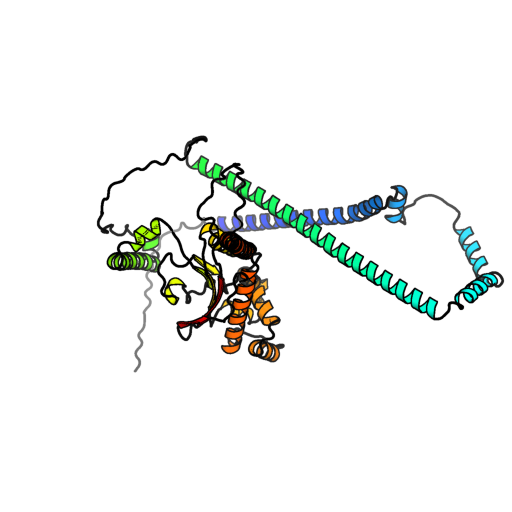.454 -0.238 1.00 81.94 167 ARG A O 1
ATOM 1280 N N . MET A 1 168 ? -5.595 29.924 0.126 1.00 84.38 168 MET A N 1
ATOM 1281 C CA . MET A 1 168 ? -6.398 30.819 0.967 1.00 84.38 168 MET A CA 1
ATOM 1282 C C . MET A 1 168 ? -7.492 31.529 0.159 1.00 84.38 168 MET A C 1
ATOM 1284 O O . MET A 1 168 ? -8.611 31.668 0.650 1.00 84.38 168 MET A O 1
ATOM 1288 N N . ALA A 1 169 ? -7.202 31.926 -1.084 1.00 82.06 169 ALA A N 1
ATOM 1289 C CA . ALA A 1 169 ? -8.193 32.516 -1.984 1.00 82.06 169 ALA A CA 1
ATOM 1290 C C . ALA A 1 169 ? -9.278 31.506 -2.400 1.00 82.06 16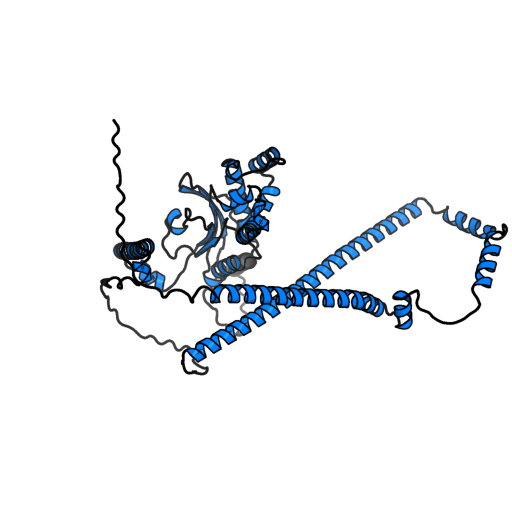9 ALA A C 1
ATOM 1292 O O . ALA A 1 169 ? -10.464 31.830 -2.355 1.00 82.06 169 ALA A O 1
ATOM 1293 N N . ASP A 1 170 ? -8.891 30.274 -2.737 1.00 81.44 170 ASP A N 1
ATOM 1294 C CA . ASP A 1 170 ? -9.824 29.206 -3.109 1.00 81.44 170 ASP A CA 1
ATOM 1295 C C . ASP A 1 170 ? -10.699 28.796 -1.913 1.00 81.44 170 ASP A C 1
ATOM 1297 O O . ASP A 1 170 ? -11.909 28.619 -2.056 1.00 81.44 170 ASP A O 1
ATOM 1301 N N . LYS A 1 171 ? -10.116 28.726 -0.707 1.00 85.31 171 LYS A N 1
ATOM 1302 C CA . LYS A 1 171 ? -10.866 28.507 0.534 1.00 85.31 171 LYS A CA 1
ATOM 1303 C C . LYS A 1 171 ? -11.883 29.621 0.783 1.00 85.31 171 LYS A C 1
ATOM 1305 O O . LYS A 1 171 ? -13.033 29.319 1.078 1.00 85.31 171 LYS A O 1
ATOM 1310 N N . ALA A 1 172 ? -11.491 30.885 0.625 1.00 84.12 172 ALA A N 1
ATOM 1311 C CA . ALA A 1 172 ? -12.407 32.013 0.783 1.00 84.12 172 ALA A CA 1
ATOM 1312 C C . ALA A 1 172 ? -13.545 31.987 -0.253 1.00 84.12 172 ALA A C 1
ATOM 1314 O O . ALA A 1 172 ? -14.684 32.312 0.076 1.00 84.12 172 ALA A O 1
ATOM 1315 N N . ALA A 1 173 ? -13.264 31.562 -1.489 1.00 80.00 173 ALA A N 1
ATOM 1316 C CA . ALA A 1 173 ? -14.281 31.400 -2.524 1.00 80.00 173 ALA A CA 1
ATOM 1317 C C . ALA A 1 173 ? -15.266 30.262 -2.204 1.00 80.00 173 ALA A C 1
ATOM 1319 O O . ALA A 1 173 ? -16.469 30.423 -2.407 1.00 80.00 173 ALA A O 1
ATOM 1320 N N . LEU A 1 174 ? -14.776 29.137 -1.674 1.00 74.12 174 LEU A N 1
ATOM 1321 C CA . LEU A 1 174 ? -15.611 28.017 -1.226 1.00 74.12 174 LEU A CA 1
ATOM 1322 C C . LEU A 1 174 ? -16.462 28.384 -0.006 1.00 74.12 174 LEU A C 1
ATOM 1324 O O . LEU A 1 174 ? -17.649 28.070 0.016 1.00 74.12 174 LEU A O 1
ATOM 1328 N N . ASP A 1 175 ? -15.883 29.078 0.975 1.00 81.00 175 ASP A N 1
ATOM 1329 C CA . ASP A 1 175 ? -16.605 29.544 2.162 1.00 81.00 175 ASP A CA 1
ATOM 1330 C C . ASP A 1 175 ? -17.722 30.534 1.744 1.00 81.00 175 ASP A C 1
ATOM 1332 O O . ASP A 1 175 ? -18.868 30.381 2.165 1.00 81.00 175 ASP A O 1
ATOM 1336 N N . ALA A 1 176 ? -17.451 31.450 0.801 1.00 75.12 176 ALA A N 1
ATOM 1337 C CA . ALA A 1 176 ? -18.457 32.365 0.243 1.00 75.12 176 ALA A CA 1
ATOM 1338 C C . ALA A 1 176 ? -19.568 31.648 -0.556 1.00 75.12 176 ALA A C 1
ATOM 1340 O O . ALA A 1 176 ? -20.736 32.038 -0.493 1.00 75.12 176 ALA A O 1
ATOM 1341 N N . GLN A 1 177 ? -19.235 30.586 -1.298 1.00 73.06 177 GLN A N 1
ATOM 1342 C CA . GLN A 1 177 ? -20.232 29.741 -1.970 1.00 73.06 177 GLN A CA 1
ATOM 1343 C C . GLN A 1 177 ? -21.085 28.956 -0.963 1.00 73.06 177 GLN A C 1
ATOM 1345 O O . GLN A 1 177 ? -22.295 28.827 -1.156 1.00 73.06 177 GLN A O 1
ATOM 1350 N N . GLY A 1 178 ? -20.479 28.478 0.127 1.00 66.00 178 GLY A N 1
ATOM 1351 C CA . GLY A 1 178 ? -21.171 27.814 1.229 1.00 66.00 178 GLY A CA 1
ATOM 1352 C C . GLY A 1 178 ? -22.160 28.738 1.941 1.00 66.00 178 GLY A C 1
ATOM 1353 O O . GLY A 1 178 ? -23.305 28.348 2.163 1.00 66.00 178 GLY A O 1
ATOM 1354 N N . GLU A 1 179 ? -21.763 29.979 2.226 1.00 69.50 179 GLU A N 1
ATOM 1355 C CA . GLU A 1 179 ? -22.640 31.005 2.808 1.00 69.50 179 GLU A CA 1
ATOM 1356 C C . GLU A 1 179 ? -23.789 31.388 1.862 1.00 69.50 179 GLU A C 1
ATOM 1358 O O . GLU A 1 179 ? -24.943 31.480 2.289 1.00 69.50 179 GLU A O 1
ATOM 1363 N N . ALA A 1 180 ? -23.515 31.532 0.560 1.00 64.69 180 ALA A N 1
ATOM 1364 C CA . ALA A 1 180 ? -24.548 31.795 -0.441 1.00 64.69 180 ALA A CA 1
ATOM 1365 C C . ALA A 1 180 ? -25.569 30.644 -0.523 1.00 64.69 180 ALA A C 1
ATOM 1367 O O . ALA A 1 180 ? -26.779 30.885 -0.542 1.00 64.69 180 ALA A O 1
ATOM 1368 N N . MET A 1 181 ? -25.101 29.394 -0.486 1.00 59.84 181 MET A N 1
ATOM 1369 C CA . MET A 1 181 ? -25.947 28.199 -0.504 1.00 59.84 181 MET A CA 1
ATOM 1370 C C . MET A 1 181 ? -26.753 28.028 0.795 1.00 59.84 181 MET A C 1
ATOM 1372 O O . MET A 1 181 ? -27.925 27.658 0.738 1.00 59.84 181 MET A O 1
ATOM 1376 N N . GLN A 1 182 ? -26.186 28.371 1.956 1.00 57.81 182 GLN A N 1
ATOM 1377 C CA . GLN A 1 182 ? -26.912 28.403 3.233 1.00 57.81 182 GLN A CA 1
ATOM 1378 C C . GLN A 1 182 ? -27.977 29.508 3.270 1.00 57.81 182 GLN A C 1
ATOM 1380 O O . GLN A 1 182 ? -29.075 29.277 3.778 1.00 57.81 182 GLN A O 1
ATOM 1385 N N . SER A 1 183 ? -27.705 30.673 2.668 1.00 58.31 183 SER A N 1
ATOM 1386 C CA . SER A 1 183 ? -28.690 31.757 2.550 1.00 58.31 183 SER A CA 1
ATOM 1387 C C . SER A 1 183 ? -29.871 31.378 1.644 1.00 58.31 183 SER A C 1
ATOM 1389 O O . SER A 1 183 ? -31.013 31.725 1.939 1.00 58.31 183 SER A O 1
ATOM 1391 N N . SER A 1 184 ? -29.619 30.581 0.597 1.00 55.12 184 SER A N 1
ATOM 1392 C CA . SER A 1 184 ? -30.648 30.056 -0.309 1.00 55.12 184 SER A CA 1
ATOM 1393 C C . SER A 1 184 ? -31.527 28.967 0.323 1.00 55.12 184 SER A C 1
ATOM 1395 O O . SER A 1 184 ? -32.599 28.682 -0.208 1.00 55.12 184 SER A O 1
ATOM 1397 N N . LEU A 1 185 ? -31.094 28.349 1.428 1.00 47.31 185 LEU A N 1
ATOM 1398 C CA . LEU A 1 185 ? -31.799 27.254 2.109 1.00 47.31 185 LEU A CA 1
ATOM 1399 C C . LEU A 1 185 ? -32.594 27.703 3.350 1.00 47.31 185 LEU A C 1
ATOM 1401 O O . LEU A 1 185 ? -33.168 26.864 4.040 1.00 47.31 185 LEU A O 1
ATOM 1405 N N . GLY A 1 186 ? -32.676 29.009 3.631 1.00 42.97 186 GLY A N 1
ATOM 1406 C CA . GLY A 1 186 ? -33.609 29.555 4.625 1.00 42.97 186 GLY A CA 1
ATOM 1407 C C . GLY A 1 186 ? -33.406 29.066 6.066 1.00 42.97 186 GLY A C 1
ATOM 1408 O O . GLY A 1 186 ? -34.374 28.993 6.820 1.00 42.97 186 GLY A O 1
ATOM 1409 N N . MET A 1 187 ? -32.177 28.732 6.471 1.00 44.31 187 MET A N 1
ATOM 1410 C CA . MET A 1 187 ? -31.865 28.358 7.856 1.00 44.31 187 MET A CA 1
ATOM 1411 C C . MET A 1 187 ? -31.346 29.579 8.623 1.00 44.31 187 MET A C 1
ATOM 1413 O O . MET A 1 187 ? -30.279 30.114 8.333 1.00 44.31 187 MET A O 1
ATOM 1417 N N . ALA A 1 188 ? -32.140 30.043 9.588 1.00 39.09 188 ALA A N 1
ATOM 1418 C CA . ALA A 1 188 ? -31.839 31.207 10.410 1.00 39.09 188 ALA A CA 1
ATOM 1419 C C . ALA A 1 188 ? -30.577 31.013 11.272 1.00 39.09 188 ALA A C 1
ATOM 1421 O O . ALA A 1 188 ? -30.353 29.966 11.879 1.00 39.09 188 ALA A O 1
ATOM 1422 N N . SER A 1 189 ? -29.781 32.077 11.348 1.00 43.16 189 SER A N 1
ATOM 1423 C CA . SER A 1 189 ? -28.540 32.220 12.108 1.00 43.16 189 SER A CA 1
ATOM 1424 C C . SER A 1 189 ? -28.732 32.098 13.628 1.00 43.16 189 SER A C 1
ATOM 1426 O O . SER A 1 189 ? -29.452 32.900 14.225 1.00 43.16 189 SER A O 1
ATOM 1428 N N . GLY A 1 190 ? -28.004 31.178 14.268 1.00 34.81 190 GLY A N 1
ATOM 1429 C CA . GLY A 1 190 ? -27.754 31.171 15.713 1.00 34.81 190 GLY A CA 1
ATOM 1430 C C . GLY A 1 190 ? -26.282 31.479 15.997 1.00 34.81 190 GLY A C 1
ATOM 1431 O O . GLY A 1 190 ? -25.409 30.698 15.630 1.00 34.81 190 GLY A O 1
ATOM 1432 N N . GLY A 1 191 ? -26.011 32.637 16.606 1.00 32.12 191 GLY A N 1
ATOM 1433 C CA . GLY A 1 191 ? -24.668 33.100 16.972 1.00 32.12 191 GLY A CA 1
ATOM 1434 C C . GLY A 1 191 ? -23.993 32.301 18.103 1.00 32.12 191 GLY A C 1
ATOM 1435 O O . GLY A 1 191 ? -24.603 31.416 18.705 1.00 32.12 191 GLY A O 1
ATOM 1436 N N . PRO A 1 192 ? -22.714 32.604 18.393 1.00 52.66 192 PRO A N 1
ATOM 1437 C CA . PRO A 1 192 ? -21.781 31.683 19.025 1.00 52.66 192 PRO A CA 1
ATOM 1438 C C . PRO A 1 192 ? -21.807 31.805 20.549 1.00 52.66 192 PRO A C 1
ATOM 1440 O O . PRO A 1 192 ? -21.648 32.897 21.075 1.00 52.66 192 PRO A O 1
ATOM 1443 N N . HIS A 1 193 ? -21.990 30.680 21.242 1.00 41.47 193 HIS A N 1
ATOM 1444 C CA . HIS A 1 193 ? -21.396 30.306 22.536 1.00 41.47 193 HIS A CA 1
ATOM 1445 C C . HIS A 1 193 ? -22.209 29.146 23.121 1.00 41.47 193 HIS A C 1
ATOM 1447 O O . HIS A 1 193 ? -23.377 29.296 23.461 1.00 41.47 193 HIS A O 1
ATOM 1453 N N . GLY A 1 194 ? -21.584 27.978 23.255 1.00 30.47 194 GLY A N 1
ATOM 1454 C CA . GLY A 1 194 ? -22.230 26.804 23.829 1.00 30.47 194 GLY A CA 1
ATOM 1455 C C . GLY A 1 194 ? -21.194 25.788 24.266 1.00 30.47 194 GLY A C 1
ATOM 1456 O O . GLY A 1 194 ? -20.749 24.954 23.487 1.00 30.47 194 GLY A O 1
ATOM 1457 N N . THR A 1 195 ? -20.782 25.910 25.521 1.00 34.31 195 THR A N 1
ATOM 1458 C CA . THR A 1 195 ? -20.092 24.883 26.299 1.00 34.31 195 THR A CA 1
ATOM 1459 C C . THR A 1 195 ? -20.722 23.513 26.057 1.00 34.31 195 THR A C 1
ATOM 1461 O O . THR A 1 195 ? -21.927 23.354 26.241 1.00 34.31 195 THR A O 1
ATOM 1464 N N . ALA A 1 196 ? -19.913 22.525 25.667 1.00 32.12 196 ALA A N 1
ATOM 1465 C CA . ALA A 1 196 ? -20.346 21.139 25.550 1.00 32.12 196 ALA A CA 1
ATOM 1466 C C . ALA A 1 196 ? -20.596 20.562 26.952 1.00 32.12 196 ALA A C 1
ATOM 1468 O O . ALA A 1 196 ? -19.719 19.959 27.570 1.00 32.12 196 ALA A O 1
ATOM 1469 N N . THR A 1 197 ? -21.794 20.797 27.477 1.00 30.58 197 THR A N 1
ATOM 1470 C CA . THR A 1 197 ? -22.316 20.108 28.649 1.00 30.58 197 THR A CA 1
ATOM 1471 C C . THR A 1 197 ? -22.655 18.683 28.236 1.00 30.58 197 THR A C 1
ATOM 1473 O O . THR A 1 197 ? -23.429 18.441 27.312 1.00 30.58 197 THR A O 1
ATOM 1476 N N . THR A 1 198 ? -22.053 17.729 28.932 1.00 43.47 198 THR A N 1
ATOM 1477 C CA . THR A 1 198 ? -22.381 16.307 28.894 1.00 43.47 198 THR A CA 1
ATOM 1478 C C . THR A 1 198 ? -23.853 16.105 29.256 1.00 43.47 198 THR A C 1
ATOM 1480 O O . THR A 1 198 ? -24.218 16.136 30.430 1.00 43.47 198 THR A O 1
ATOM 1483 N N . GLY A 1 199 ? -24.699 15.912 28.247 1.00 27.55 199 GLY A N 1
ATOM 1484 C CA . GLY A 1 199 ? -26.084 15.482 28.398 1.00 27.55 199 GLY A CA 1
ATOM 1485 C C . GLY A 1 199 ? -26.180 13.981 28.181 1.00 27.55 199 GLY A C 1
ATOM 1486 O O . GLY A 1 199 ? -26.310 13.520 27.051 1.00 27.55 199 GLY A O 1
ATOM 1487 N N . ALA A 1 200 ? -26.105 13.219 29.270 1.00 38.47 200 ALA A N 1
ATOM 1488 C CA . ALA A 1 200 ? -26.575 11.846 29.298 1.00 38.47 200 ALA A CA 1
ATOM 1489 C C . ALA A 1 200 ? -28.095 11.853 29.065 1.00 38.47 200 ALA A C 1
ATOM 1491 O O . ALA A 1 200 ? -28.866 12.097 29.989 1.00 38.47 200 ALA A O 1
ATOM 1492 N N . ALA A 1 201 ? -28.525 11.604 27.830 1.00 30.67 201 ALA A N 1
ATOM 1493 C CA . ALA A 1 201 ? -29.894 11.208 27.541 1.00 30.67 201 ALA A CA 1
ATOM 1494 C C . ALA A 1 201 ? -29.899 9.691 27.353 1.00 30.67 201 ALA A C 1
ATOM 1496 O O . ALA A 1 201 ? -29.524 9.161 26.307 1.00 30.67 201 ALA A O 1
ATOM 1497 N N . ALA A 1 202 ? -30.284 8.998 28.421 1.00 37.31 202 ALA A N 1
ATOM 1498 C CA . ALA A 1 202 ? -30.681 7.607 28.375 1.00 37.31 202 ALA A CA 1
ATOM 1499 C C . ALA A 1 202 ? -31.897 7.475 27.445 1.00 37.31 202 ALA A C 1
ATOM 1501 O O . ALA A 1 202 ? -33.034 7.664 27.870 1.00 37.31 202 ALA A O 1
ATOM 1502 N N . HIS A 1 203 ? -31.664 7.158 26.172 1.00 33.09 203 HIS A N 1
ATOM 1503 C CA . HIS A 1 203 ? -32.701 6.561 25.344 1.00 33.09 203 HIS A CA 1
ATOM 1504 C C . HIS A 1 203 ? -32.689 5.061 25.608 1.00 33.09 203 HIS A C 1
ATOM 1506 O O . HIS A 1 203 ? -31.705 4.367 25.350 1.00 33.09 203 HIS A O 1
ATOM 1512 N N . GLY A 1 204 ? -33.773 4.615 26.241 1.00 27.66 204 GLY A N 1
ATOM 1513 C CA . GLY A 1 204 ? -33.989 3.242 26.653 1.00 27.66 204 GLY A CA 1
ATOM 1514 C C . GLY A 1 204 ? -33.805 2.254 25.508 1.00 27.66 204 GLY A C 1
ATOM 1515 O O . GLY A 1 204 ? -34.097 2.544 24.348 1.00 27.66 204 GLY A O 1
ATOM 1516 N N . LEU A 1 205 ? -33.327 1.069 25.886 1.00 41.31 205 LEU A N 1
ATOM 1517 C CA . LEU A 1 205 ? -33.352 -0.133 25.071 1.00 41.31 205 LEU A CA 1
ATOM 1518 C C . LEU A 1 205 ? -34.752 -0.318 24.473 1.00 41.31 205 LEU A C 1
ATOM 1520 O O . LEU A 1 205 ? -35.681 -0.724 25.167 1.00 41.31 205 LEU A O 1
ATOM 1524 N N . ALA A 1 206 ? -34.878 -0.075 23.176 1.00 30.81 206 ALA A N 1
ATOM 1525 C CA . ALA A 1 206 ? -35.899 -0.695 22.357 1.00 30.81 206 ALA A CA 1
ATOM 1526 C C . ALA A 1 206 ? -35.164 -1.561 21.336 1.00 30.81 206 ALA A C 1
ATOM 1528 O O . ALA A 1 206 ? -34.680 -1.078 20.315 1.00 30.81 206 ALA A O 1
ATOM 1529 N N . THR A 1 207 ? -35.041 -2.849 21.654 1.00 39.38 207 THR A N 1
ATOM 1530 C CA . THR A 1 207 ? -34.735 -3.909 20.694 1.00 39.38 207 THR A CA 1
ATOM 1531 C C . THR A 1 207 ? -35.854 -3.927 19.658 1.00 39.38 207 THR A C 1
ATOM 1533 O O . THR A 1 207 ? -36.874 -4.590 19.843 1.00 39.38 207 THR A O 1
ATOM 1536 N N . THR A 1 208 ? -35.716 -3.128 18.607 1.00 34.00 208 THR A N 1
ATOM 1537 C CA . THR A 1 208 ? -36.581 -3.230 17.435 1.00 34.00 208 THR A CA 1
ATOM 1538 C C . THR A 1 208 ? -36.092 -4.431 16.628 1.00 34.00 208 THR A C 1
ATOM 1540 O O . THR A 1 208 ? -34.891 -4.513 16.358 1.00 34.00 208 THR A O 1
ATOM 1543 N N . PRO A 1 209 ? -36.965 -5.395 16.284 1.00 40.28 209 PRO A N 1
ATOM 1544 C CA . PRO A 1 209 ? -36.605 -6.461 15.363 1.00 40.28 209 PRO A CA 1
ATOM 1545 C C . PRO A 1 209 ? -36.134 -5.848 14.045 1.00 40.28 209 PRO A C 1
ATOM 1547 O O . PRO A 1 209 ? -36.659 -4.821 13.612 1.00 40.28 209 PRO A O 1
ATOM 1550 N N . LEU A 1 210 ? -35.155 -6.490 13.417 1.00 47.59 210 LEU A N 1
ATOM 1551 C CA . LEU A 1 210 ? -34.562 -6.123 12.134 1.00 47.59 210 LEU A CA 1
ATOM 1552 C C . LEU A 1 210 ? -35.537 -6.364 10.953 1.00 47.59 210 LEU A C 1
ATOM 1554 O O . LEU A 1 210 ? -35.133 -6.851 9.910 1.00 47.59 210 LEU A O 1
ATOM 1558 N N . ASP A 1 211 ? -36.821 -6.038 11.116 1.00 41.00 211 ASP A N 1
ATOM 1559 C CA . ASP A 1 211 ? -37.881 -6.124 10.097 1.00 41.00 211 ASP A CA 1
ATOM 1560 C C . ASP A 1 211 ? -38.102 -4.763 9.411 1.00 41.00 211 ASP A C 1
ATOM 1562 O O . ASP A 1 211 ? -39.209 -4.399 9.008 1.00 41.00 211 ASP A O 1
ATOM 1566 N N . ALA A 1 212 ? -37.039 -3.966 9.270 1.00 51.38 212 ALA A N 1
ATOM 1567 C CA . ALA A 1 212 ? -37.081 -2.794 8.408 1.00 51.38 212 ALA A CA 1
ATOM 1568 C C . ALA A 1 212 ? -37.156 -3.282 6.954 1.00 51.38 212 ALA A C 1
ATOM 1570 O O . ALA A 1 212 ? -36.136 -3.555 6.324 1.00 51.38 212 ALA A O 1
ATOM 1571 N N . ALA A 1 213 ? -38.381 -3.439 6.444 1.00 53.12 213 ALA A N 1
ATOM 1572 C CA . ALA A 1 213 ? -38.642 -3.727 5.041 1.00 53.12 213 ALA A CA 1
ATOM 1573 C C . ALA A 1 213 ? -37.795 -2.795 4.163 1.00 53.12 213 ALA A C 1
ATOM 1575 O O . ALA A 1 213 ? -37.765 -1.583 4.399 1.00 53.12 213 ALA A O 1
ATOM 1576 N N . LEU A 1 214 ? -37.096 -3.374 3.177 1.00 56.31 214 LEU A N 1
ATOM 1577 C CA . LEU A 1 214 ? -36.259 -2.624 2.241 1.00 56.31 214 LEU A CA 1
ATOM 1578 C C . LEU A 1 214 ? -37.048 -1.407 1.730 1.00 56.31 214 LEU A C 1
ATOM 1580 O O . LEU A 1 214 ? -38.193 -1.576 1.292 1.00 56.31 214 LEU A O 1
ATOM 1584 N N . PRO A 1 215 ? -36.484 -0.187 1.787 1.00 60.31 215 PRO A N 1
ATOM 1585 C CA . PRO A 1 215 ? -37.152 0.970 1.217 1.00 60.31 215 PRO A CA 1
ATOM 1586 C C . PRO A 1 215 ? -37.486 0.673 -0.247 1.00 60.31 215 PRO A C 1
ATOM 1588 O O . PRO A 1 215 ? -36.700 0.038 -0.955 1.00 60.31 215 PRO A O 1
ATOM 1591 N N . SER A 1 216 ? -38.670 1.102 -0.695 1.00 63.78 216 SER A N 1
ATOM 1592 C CA . SER A 1 216 ? -39.084 0.911 -2.088 1.00 63.78 216 SER A CA 1
ATOM 1593 C C . SER A 1 216 ? -37.978 1.412 -3.023 1.00 63.78 216 SER A C 1
ATOM 1595 O O . SER A 1 216 ? -37.449 2.503 -2.781 1.00 63.78 216 SER A O 1
ATOM 1597 N N . PRO A 1 217 ? -37.594 0.634 -4.055 1.00 63.59 217 PRO A N 1
ATOM 1598 C CA . PRO A 1 217 ? -36.432 0.951 -4.867 1.00 63.59 217 PRO A CA 1
ATOM 1599 C C . PRO A 1 217 ? -36.594 2.345 -5.465 1.00 63.59 217 PRO A C 1
ATOM 1601 O O . PRO A 1 217 ? -37.590 2.639 -6.132 1.00 63.59 217 PRO A O 1
ATOM 1604 N N . THR A 1 218 ? -35.613 3.205 -5.193 1.00 74.50 218 THR A N 1
ATOM 1605 C CA . THR A 1 218 ? -35.545 4.556 -5.758 1.00 74.50 218 THR A CA 1
ATOM 1606 C C . THR A 1 218 ? -35.530 4.491 -7.289 1.00 74.50 218 THR A C 1
ATOM 1608 O O . THR A 1 218 ? -35.206 3.453 -7.871 1.00 74.50 218 THR A O 1
ATOM 1611 N N . GLY A 1 219 ? -35.816 5.607 -7.971 1.00 75.94 219 GLY A N 1
ATOM 1612 C CA . GLY A 1 219 ? -35.773 5.650 -9.442 1.00 75.94 219 GLY A CA 1
ATOM 1613 C C . GLY A 1 219 ? -34.431 5.188 -10.035 1.00 75.94 219 GLY A C 1
ATOM 1614 O O . GLY A 1 219 ? -34.402 4.603 -11.113 1.00 75.94 219 GLY A O 1
ATOM 1615 N N . ALA A 1 220 ? -33.323 5.365 -9.304 1.00 76.31 220 ALA A N 1
ATOM 1616 C CA . ALA A 1 220 ? -32.013 4.845 -9.694 1.00 76.31 220 ALA A CA 1
ATOM 1617 C C . ALA A 1 220 ? -31.921 3.311 -9.573 1.00 76.31 220 ALA A C 1
ATOM 1619 O O . ALA A 1 220 ? -31.415 2.662 -10.483 1.00 76.31 220 ALA A O 1
ATOM 1620 N N . MET A 1 221 ? -32.452 2.717 -8.498 1.00 78.38 221 MET A N 1
ATOM 1621 C CA . MET A 1 221 ? -32.445 1.258 -8.300 1.00 78.38 221 MET A CA 1
ATOM 1622 C C . MET A 1 221 ? -33.324 0.524 -9.315 1.00 78.38 221 MET A C 1
ATOM 1624 O O . MET A 1 221 ? -33.017 -0.602 -9.683 1.00 78.38 221 MET A O 1
ATOM 1628 N N . GLN A 1 222 ? -34.395 1.163 -9.789 1.00 80.62 222 GLN A N 1
ATOM 1629 C CA . GLN A 1 222 ? -35.233 0.610 -10.858 1.00 80.62 222 GLN A CA 1
ATOM 1630 C C . GLN A 1 222 ? -34.536 0.652 -12.223 1.00 80.62 222 GLN A C 1
ATOM 1632 O O . GLN A 1 222 ? -34.808 -0.179 -13.084 1.00 80.62 222 GLN A O 1
ATOM 1637 N N . ARG A 1 223 ? -33.640 1.624 -12.426 1.00 90.44 223 ARG A N 1
ATOM 1638 C CA . ARG A 1 223 ? -32.918 1.816 -13.687 1.00 90.44 223 ARG A CA 1
ATOM 1639 C C . ARG A 1 223 ? -31.685 0.917 -13.824 1.00 90.44 223 ARG A C 1
ATOM 1641 O O . ARG A 1 223 ? -31.343 0.570 -14.949 1.00 90.44 223 ARG A O 1
ATOM 1648 N N . PHE A 1 224 ? -31.032 0.564 -12.715 1.00 92.94 224 PHE A N 1
ATOM 1649 C CA . PHE A 1 224 ? -29.754 -0.162 -12.695 1.00 92.94 224 PHE A CA 1
ATOM 1650 C C . PHE A 1 224 ? -29.845 -1.426 -11.818 1.00 92.94 224 PHE A C 1
ATOM 1652 O O . PHE A 1 224 ? -29.601 -1.352 -10.605 1.00 92.94 224 PHE A O 1
ATOM 1659 N N . PRO A 1 225 ? -30.203 -2.590 -12.398 1.00 89.62 225 PRO A N 1
ATOM 1660 C CA . PRO A 1 225 ? -30.362 -3.850 -11.665 1.00 89.62 225 PRO A CA 1
ATOM 1661 C C . PRO A 1 225 ? -29.109 -4.287 -10.893 1.00 89.62 225 PRO A C 1
ATOM 1663 O O . PRO A 1 225 ? -29.209 -4.862 -9.810 1.00 89.62 225 PRO A O 1
ATOM 1666 N N . GLU A 1 226 ? -27.922 -3.979 -11.409 1.00 92.31 226 GLU A N 1
ATOM 1667 C CA . GLU A 1 226 ? -26.643 -4.254 -10.758 1.00 92.31 226 GLU A CA 1
ATOM 1668 C C . GLU A 1 226 ? -26.500 -3.523 -9.417 1.00 92.31 226 GLU A C 1
ATOM 1670 O O . GLU A 1 226 ? -25.978 -4.092 -8.460 1.00 92.31 226 GLU A O 1
ATOM 1675 N N . LEU A 1 227 ? -27.030 -2.300 -9.296 1.00 91.75 227 LEU A N 1
ATOM 1676 C CA . LEU A 1 227 ? -27.033 -1.574 -8.027 1.00 91.75 227 LEU A CA 1
ATOM 1677 C C . LEU A 1 227 ? -28.036 -2.194 -7.059 1.00 91.75 227 LEU A C 1
ATOM 1679 O O . LEU A 1 227 ? -27.734 -2.345 -5.878 1.00 91.75 227 LEU A O 1
ATOM 1683 N N . GLN A 1 228 ? -29.207 -2.604 -7.554 1.00 89.75 228 GLN A N 1
ATOM 1684 C CA . GLN A 1 228 ? -30.207 -3.292 -6.740 1.00 89.75 228 GLN A CA 1
ATOM 1685 C C . GLN A 1 228 ? -29.647 -4.583 -6.125 1.00 89.75 228 GLN A C 1
ATOM 1687 O O . GLN A 1 228 ? -29.867 -4.835 -4.938 1.00 89.75 228 GLN A O 1
ATOM 1692 N N . ALA A 1 229 ? -28.881 -5.358 -6.898 1.00 91.12 229 ALA A N 1
ATOM 1693 C CA . ALA A 1 229 ? -28.219 -6.564 -6.411 1.00 91.12 229 ALA A CA 1
ATOM 1694 C C . ALA A 1 229 ? -27.243 -6.271 -5.255 1.00 91.12 229 ALA A C 1
ATOM 1696 O O . ALA A 1 229 ? -27.215 -7.024 -4.285 1.00 91.12 229 ALA A O 1
ATOM 1697 N N . LEU A 1 230 ? -26.504 -5.154 -5.299 1.00 94.19 230 LEU A N 1
ATOM 1698 C CA . LEU A 1 230 ? -25.596 -4.758 -4.213 1.00 94.19 230 LEU A CA 1
ATOM 1699 C C . LEU A 1 230 ? -26.339 -4.413 -2.914 1.00 94.19 230 LEU A C 1
ATOM 1701 O O . LEU A 1 230 ? -25.885 -4.791 -1.835 1.00 94.19 230 LEU A O 1
ATOM 1705 N N . PHE A 1 231 ? -27.492 -3.741 -2.990 1.00 91.31 231 PHE A N 1
ATOM 1706 C CA . PHE A 1 231 ? -28.313 -3.474 -1.799 1.00 91.31 231 PHE A CA 1
ATOM 1707 C C . PHE A 1 231 ? -28.872 -4.762 -1.188 1.00 91.31 231 PHE A C 1
ATOM 1709 O O . PHE A 1 231 ? -28.864 -4.909 0.035 1.00 91.31 231 PHE A O 1
ATOM 1716 N N . ALA A 1 232 ? -29.322 -5.697 -2.031 1.00 91.94 232 ALA A N 1
ATOM 1717 C CA . ALA A 1 232 ? -29.795 -7.001 -1.578 1.00 91.94 232 ALA A CA 1
ATOM 1718 C C . ALA A 1 232 ? -28.668 -7.800 -0.899 1.00 91.94 232 ALA A C 1
ATOM 1720 O O . ALA A 1 232 ? -28.851 -8.267 0.224 1.00 91.94 232 ALA A O 1
ATOM 1721 N N . ALA A 1 233 ? -27.486 -7.860 -1.520 1.00 95.56 233 ALA A N 1
ATOM 1722 C CA . ALA A 1 233 ? -26.311 -8.529 -0.962 1.00 95.56 233 ALA A CA 1
ATOM 1723 C C . ALA A 1 233 ? -25.847 -7.897 0.362 1.00 95.56 233 ALA A C 1
ATOM 1725 O O . ALA A 1 233 ? -25.484 -8.606 1.296 1.00 95.56 233 ALA A O 1
ATOM 1726 N N . ASN A 1 234 ? -25.902 -6.566 0.491 1.00 96.38 234 ASN A N 1
ATOM 1727 C CA . ASN A 1 234 ? -25.600 -5.898 1.758 1.00 96.38 234 ASN A CA 1
ATOM 1728 C C . ASN A 1 234 ? -26.592 -6.292 2.864 1.00 96.38 234 ASN A C 1
ATOM 1730 O O . ASN A 1 234 ? -26.184 -6.508 4.002 1.00 96.38 234 ASN A O 1
ATOM 1734 N N . GLN A 1 235 ? -27.887 -6.389 2.550 1.00 95.31 235 GLN A N 1
ATOM 1735 C CA . GLN A 1 235 ? -28.889 -6.801 3.533 1.00 95.31 235 GLN A CA 1
ATOM 1736 C C . GLN A 1 235 ? -28.661 -8.244 4.000 1.00 95.31 235 GLN A C 1
ATOM 1738 O O . GLN A 1 235 ? -28.753 -8.522 5.195 1.00 95.31 235 GLN A O 1
ATOM 1743 N N . GLU A 1 236 ? -28.334 -9.143 3.073 1.00 97.19 236 GLU A N 1
ATOM 1744 C CA . GLU A 1 236 ? -27.964 -10.526 3.382 1.00 97.19 236 GLU A CA 1
ATOM 1745 C C . GLU A 1 236 ? -26.728 -10.578 4.288 1.00 97.19 236 GLU A C 1
ATOM 1747 O O . GLU A 1 236 ? -26.789 -11.162 5.370 1.00 97.19 236 GLU A O 1
ATOM 1752 N N . TRP A 1 237 ? -25.667 -9.846 3.935 1.00 95.88 237 TRP A N 1
ATOM 1753 C CA . TRP A 1 237 ? -24.459 -9.739 4.753 1.00 95.88 237 TRP A CA 1
ATOM 1754 C C . TRP A 1 237 ? -24.743 -9.229 6.175 1.00 95.88 237 TRP A C 1
ATOM 1756 O O . TRP A 1 237 ? -24.208 -9.775 7.143 1.00 95.88 237 TRP A O 1
ATOM 1766 N N . VAL A 1 238 ? -25.598 -8.208 6.333 1.00 96.25 238 VAL A N 1
ATOM 1767 C CA . VAL A 1 238 ? -26.007 -7.706 7.658 1.00 96.25 238 VAL A CA 1
ATOM 1768 C C . VAL A 1 238 ? -26.708 -8.803 8.456 1.00 96.25 238 VAL A C 1
ATOM 1770 O O . VAL A 1 238 ? -26.385 -9.001 9.628 1.00 96.25 238 VAL A O 1
ATOM 1773 N N . ASN A 1 239 ? -27.646 -9.522 7.837 1.00 96.31 239 ASN A N 1
ATOM 1774 C CA . ASN A 1 239 ? -28.416 -10.569 8.503 1.00 96.31 239 ASN A CA 1
ATOM 1775 C C . ASN A 1 239 ? -27.508 -11.716 8.975 1.00 96.31 239 ASN A C 1
ATOM 1777 O O . ASN A 1 239 ? -27.581 -12.116 10.137 1.00 96.31 239 ASN A O 1
ATOM 1781 N N . GLU A 1 240 ? -26.615 -12.200 8.111 1.00 96.44 240 GLU A N 1
ATOM 1782 C CA . GLU A 1 240 ? -25.651 -13.261 8.434 1.00 96.44 240 GLU A CA 1
ATOM 1783 C C . GLU A 1 240 ? -24.659 -12.834 9.522 1.00 96.44 240 GLU A C 1
ATOM 1785 O O . GLU A 1 240 ? -24.388 -13.574 10.476 1.00 96.44 240 GLU A O 1
ATOM 1790 N N . THR A 1 241 ? -24.151 -11.604 9.413 1.00 94.81 241 THR A N 1
ATOM 1791 C CA . THR A 1 241 ? -23.215 -11.031 10.382 1.00 94.81 241 THR A CA 1
ATOM 1792 C C . THR A 1 241 ? -23.863 -10.917 11.754 1.00 94.81 241 THR A C 1
ATOM 1794 O O . THR A 1 241 ? -23.279 -11.358 12.740 1.00 94.81 241 THR A O 1
ATOM 1797 N N . MET A 1 242 ? -25.080 -10.377 11.831 1.00 94.25 242 MET A N 1
ATOM 1798 C CA . MET A 1 242 ? -25.795 -10.195 13.096 1.00 94.25 242 MET A CA 1
ATOM 1799 C C . MET A 1 242 ? -26.310 -11.511 13.684 1.00 94.25 242 MET A C 1
ATOM 1801 O O . MET A 1 242 ? -26.471 -11.596 14.899 1.00 94.25 242 MET A O 1
ATOM 1805 N N . ALA A 1 243 ? -26.538 -12.539 12.863 1.00 97.00 243 ALA A N 1
ATOM 1806 C CA . ALA A 1 243 ? -26.829 -13.887 13.346 1.00 97.00 243 ALA A CA 1
ATOM 1807 C C . ALA A 1 243 ? -25.599 -14.541 14.002 1.00 97.00 243 ALA A C 1
ATOM 1809 O O . ALA A 1 243 ? -25.739 -15.258 14.992 1.00 97.00 243 ALA A O 1
ATOM 1810 N N . THR A 1 244 ? -24.400 -14.274 13.473 1.00 96.25 244 THR A N 1
ATOM 1811 C CA . THR A 1 244 ? -23.137 -14.845 13.970 1.00 96.25 244 THR A CA 1
ATOM 1812 C C . THR A 1 244 ? -22.563 -14.060 15.153 1.00 96.25 244 THR A C 1
ATOM 1814 O O . THR A 1 244 ? -22.148 -14.642 16.153 1.00 96.25 244 THR A O 1
ATOM 1817 N N . ASP A 1 245 ? -22.534 -12.733 15.048 1.00 95.69 245 ASP A N 1
ATOM 1818 C CA . ASP A 1 245 ? -22.051 -11.803 16.066 1.00 95.69 245 ASP A CA 1
ATOM 1819 C C . ASP A 1 245 ? -22.990 -10.583 16.137 1.00 95.69 245 ASP A C 1
ATOM 1821 O O . ASP A 1 245 ? -22.755 -9.562 15.479 1.00 95.69 245 ASP A O 1
ATOM 1825 N N . PRO A 1 246 ? -24.040 -10.649 16.979 1.00 96.31 246 PRO A N 1
ATOM 1826 C CA . PRO A 1 246 ? -24.998 -9.556 17.146 1.00 96.31 246 PRO A CA 1
ATOM 1827 C C . PRO A 1 246 ? -24.376 -8.255 17.673 1.00 96.31 246 PRO A C 1
ATOM 1829 O O . PRO A 1 246 ? -25.037 -7.216 17.705 1.00 96.31 246 PRO A O 1
ATOM 1832 N N . THR A 1 247 ? -23.129 -8.293 18.155 1.00 95.31 247 THR A N 1
ATOM 1833 C CA . THR A 1 247 ? -22.461 -7.134 18.752 1.00 95.31 247 THR A CA 1
ATOM 1834 C C . THR A 1 247 ? -21.573 -6.385 17.767 1.00 95.31 247 THR A C 1
ATOM 1836 O O . THR A 1 247 ? -21.268 -5.214 18.017 1.00 95.31 247 THR A O 1
ATOM 1839 N N . LEU A 1 248 ? -21.212 -7.003 16.635 1.00 92.94 248 LEU A N 1
ATOM 1840 C CA . LEU A 1 248 ? -20.241 -6.449 15.696 1.00 92.94 248 LEU A CA 1
ATOM 1841 C C . LEU A 1 248 ? -20.689 -5.090 15.148 1.00 92.94 248 LEU A C 1
ATOM 1843 O O . LEU A 1 248 ? -20.058 -4.080 15.455 1.00 92.94 248 LEU A O 1
ATOM 1847 N N . ILE A 1 249 ? -21.803 -5.023 14.413 1.00 94.69 249 ILE A N 1
ATOM 1848 C CA . ILE A 1 249 ? -22.273 -3.771 13.791 1.00 94.69 249 ILE A CA 1
ATOM 1849 C C . ILE A 1 249 ? -22.536 -2.664 14.837 1.00 94.69 249 ILE A C 1
ATOM 1851 O O . ILE A 1 249 ? -22.025 -1.552 14.66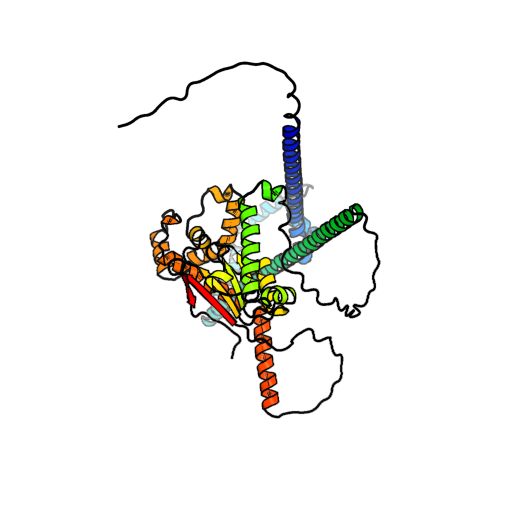0 1.00 94.69 249 ILE A O 1
ATOM 1855 N N . PRO A 1 250 ? -23.229 -2.922 15.970 1.00 94.94 250 PRO A N 1
ATOM 1856 C CA . PRO A 1 250 ? -23.402 -1.913 17.017 1.00 94.94 250 PRO A CA 1
ATOM 1857 C C . PRO A 1 250 ? -22.093 -1.419 17.645 1.00 94.94 250 PRO A C 1
ATOM 1859 O O . PRO A 1 250 ? -22.033 -0.281 18.114 1.00 94.94 250 PRO A O 1
ATOM 1862 N N . SER A 1 251 ? -21.055 -2.260 17.708 1.00 93.94 251 SER A N 1
ATOM 1863 C CA . SER A 1 251 ? -19.747 -1.859 18.234 1.00 93.94 251 SER A CA 1
ATOM 1864 C C . SER A 1 251 ? -18.985 -0.964 17.254 1.00 93.94 251 SER A C 1
ATOM 1866 O O . SER A 1 251 ? -18.453 0.067 17.671 1.00 93.94 251 SER A O 1
ATOM 1868 N N . LEU A 1 252 ? -19.025 -1.291 15.957 1.00 94.00 252 LEU A N 1
ATOM 1869 C CA . LEU A 1 252 ? -18.377 -0.525 14.888 1.00 94.00 252 LEU A CA 1
ATOM 1870 C C . LEU A 1 252 ? -18.929 0.901 14.781 1.00 94.00 252 LEU A C 1
ATOM 1872 O O . LEU A 1 252 ? -18.173 1.839 14.541 1.00 94.00 252 LEU A O 1
ATOM 1876 N N . ALA A 1 253 ? -20.227 1.088 15.038 1.00 93.81 253 ALA A N 1
ATOM 1877 C CA . ALA A 1 253 ? -20.859 2.408 15.049 1.00 93.81 253 ALA A CA 1
ATOM 1878 C C . ALA A 1 253 ? -20.366 3.327 16.186 1.00 93.81 253 ALA A C 1
ATOM 1880 O O . ALA A 1 253 ? -20.513 4.545 16.101 1.00 93.81 253 ALA A O 1
ATOM 1881 N N . LYS A 1 254 ? -19.802 2.770 17.269 1.00 94.56 254 LYS A N 1
ATOM 1882 C CA . LYS A 1 254 ? -19.373 3.547 18.445 1.00 94.56 254 LYS A CA 1
ATOM 1883 C C . LYS A 1 254 ? -17.949 4.071 18.314 1.00 94.56 254 LYS A C 1
ATOM 1885 O O . LYS A 1 254 ? -17.676 5.187 18.750 1.00 94.56 254 LYS A O 1
ATOM 1890 N N . ALA A 1 255 ? -17.032 3.254 17.799 1.00 89.44 255 ALA A N 1
ATOM 1891 C CA . ALA A 1 255 ? -15.625 3.616 17.665 1.00 89.44 255 ALA A CA 1
ATOM 1892 C C . ALA A 1 255 ? -14.880 2.671 16.714 1.00 89.44 255 ALA A C 1
ATOM 1894 O O . ALA A 1 255 ? -15.201 1.490 16.620 1.00 89.44 255 ALA A O 1
ATOM 1895 N N . GLN A 1 256 ? -13.799 3.180 16.122 1.00 88.38 256 GLN A N 1
ATOM 1896 C CA . GLN A 1 256 ? -12.776 2.385 15.439 1.00 88.38 256 GLN A CA 1
ATOM 1897 C C . GLN A 1 256 ? -11.483 2.363 16.265 1.00 88.38 256 GLN A C 1
ATOM 1899 O O . GLN A 1 256 ? -11.114 3.382 16.852 1.00 88.38 256 GLN A O 1
ATOM 1904 N N . LYS A 1 257 ? -10.804 1.210 16.317 1.00 91.31 257 LYS A N 1
ATOM 1905 C CA . LYS A 1 257 ? -9.477 1.041 16.944 1.00 91.31 257 LYS A CA 1
ATOM 1906 C C . LYS A 1 257 ? -8.610 0.007 16.195 1.00 91.31 257 LYS A C 1
ATOM 1908 O O . LYS A 1 257 ? -8.146 -0.950 16.823 1.00 91.31 257 LYS A O 1
ATOM 1913 N N . PRO A 1 258 ? -8.425 0.137 14.869 1.00 96.44 258 PRO A N 1
ATOM 1914 C CA . PRO A 1 258 ? -7.568 -0.780 14.128 1.00 96.44 258 PRO A CA 1
ATOM 1915 C C . PRO A 1 258 ? -6.125 -0.669 14.628 1.00 96.44 258 PRO A C 1
ATOM 1917 O O . PRO A 1 258 ? -5.631 0.420 14.921 1.00 96.44 258 PRO A O 1
ATOM 1920 N N . LYS A 1 259 ? -5.434 -1.807 14.714 1.00 95.94 259 LYS A N 1
ATOM 1921 C CA . LYS A 1 259 ? -3.999 -1.852 15.051 1.00 95.94 259 LYS A CA 1
ATOM 1922 C C . LYS A 1 259 ? -3.107 -1.773 13.814 1.00 95.94 259 LYS A C 1
ATOM 1924 O O . LYS A 1 259 ? -1.900 -1.591 13.942 1.00 95.94 259 LYS A O 1
ATOM 1929 N N . LEU A 1 260 ? -3.697 -1.936 12.637 1.00 98.00 260 LEU A N 1
ATOM 1930 C CA . LEU A 1 260 ? -3.013 -2.103 11.365 1.00 98.00 260 LEU A CA 1
ATOM 1931 C C . LEU A 1 260 ? -3.478 -1.004 10.409 1.00 98.00 260 LEU A C 1
ATOM 1933 O O . LEU A 1 260 ? -4.677 -0.828 10.199 1.00 98.00 260 LEU A O 1
ATOM 1937 N N . ALA A 1 261 ? -2.532 -0.289 9.815 1.00 98.25 261 ALA A N 1
ATOM 1938 C CA . ALA A 1 261 ? -2.745 0.507 8.621 1.00 98.25 261 ALA A CA 1
ATOM 1939 C C . ALA A 1 261 ? -2.307 -0.288 7.387 1.00 98.25 261 ALA A C 1
ATOM 1941 O O . ALA A 1 261 ? -1.331 -1.036 7.434 1.00 98.25 261 ALA A O 1
ATOM 1942 N N . TYR A 1 262 ? -3.011 -0.106 6.278 1.00 98.56 262 TYR A N 1
ATOM 1943 C CA . TYR A 1 262 ? -2.782 -0.819 5.029 1.00 98.56 262 TYR A CA 1
ATOM 1944 C C . TYR A 1 262 ? -2.673 0.170 3.869 1.00 98.56 262 TYR A C 1
ATOM 1946 O O . TYR A 1 262 ? -3.577 0.976 3.650 1.00 98.56 262 TYR A O 1
ATOM 1954 N N . VAL A 1 263 ? -1.577 0.085 3.118 1.00 98.62 263 VAL A N 1
ATOM 1955 C CA . VAL A 1 263 ? -1.323 0.817 1.873 1.00 98.62 263 VAL A CA 1
ATOM 1956 C C . VAL A 1 263 ? -1.284 -0.205 0.743 1.00 98.62 263 VAL A C 1
ATOM 1958 O O . VAL A 1 263 ? -0.320 -0.961 0.627 1.00 98.62 263 VAL A O 1
ATOM 1961 N N . GLY A 1 264 ? -2.329 -0.251 -0.082 1.00 98.44 264 GLY A N 1
ATOM 1962 C CA . GLY A 1 264 ? -2.446 -1.253 -1.144 1.00 98.44 264 GLY A CA 1
ATOM 1963 C C . GLY A 1 264 ? -2.851 -0.699 -2.500 1.00 98.44 264 GLY A C 1
ATOM 1964 O O . GLY A 1 264 ? -2.988 0.507 -2.705 1.00 98.44 264 GLY A O 1
ATOM 1965 N N . CYS A 1 265 ? -3.022 -1.609 -3.457 1.00 98.50 265 CYS A N 1
ATOM 1966 C CA . CYS A 1 265 ? -3.391 -1.251 -4.819 1.00 98.50 265 CYS A CA 1
ATOM 1967 C C . CYS A 1 265 ? -4.915 -1.087 -4.960 1.00 98.50 265 CYS A C 1
ATOM 1969 O O . CYS A 1 265 ? -5.690 -1.813 -4.333 1.00 98.50 265 CYS A O 1
ATOM 1971 N N . SER A 1 266 ? -5.367 -0.186 -5.834 1.00 98.19 266 SER A N 1
ATOM 1972 C CA . SER A 1 266 ? -6.779 -0.078 -6.249 1.00 98.19 266 SER A CA 1
ATOM 1973 C C . SER A 1 266 ? -7.276 -1.279 -7.067 1.00 98.19 266 SER A C 1
ATOM 1975 O O . SER A 1 266 ? -8.451 -1.325 -7.414 1.00 98.19 266 SER A O 1
ATOM 1977 N N . ASP A 1 267 ? -6.410 -2.249 -7.375 1.00 98.06 267 ASP A N 1
ATOM 1978 C CA . ASP A 1 267 ? -6.761 -3.473 -8.097 1.00 98.06 267 ASP A CA 1
ATOM 1979 C C . ASP A 1 267 ? -7.924 -4.216 -7.421 1.00 98.06 267 ASP A C 1
ATOM 1981 O O . ASP A 1 267 ? -7.854 -4.574 -6.243 1.00 98.06 267 ASP A O 1
ATOM 1985 N N . SER A 1 268 ? -9.005 -4.443 -8.167 1.00 97.06 268 SER A N 1
ATOM 1986 C CA . SER A 1 268 ? -10.255 -5.006 -7.645 1.00 97.06 268 SER A CA 1
ATOM 1987 C C . SER A 1 268 ? -10.124 -6.445 -7.146 1.00 97.06 268 SER A C 1
ATOM 1989 O O . SER A 1 268 ? -10.980 -6.896 -6.389 1.00 97.06 268 SER A O 1
ATOM 1991 N N . ARG A 1 269 ? -9.053 -7.155 -7.519 1.00 98.00 269 ARG A N 1
ATOM 1992 C CA . ARG A 1 269 ? -8.793 -8.542 -7.106 1.00 98.00 269 ARG A CA 1
ATOM 1993 C C . ARG A 1 269 ? -8.139 -8.644 -5.729 1.00 98.00 269 ARG A C 1
ATOM 1995 O O . ARG A 1 269 ? -8.007 -9.746 -5.210 1.00 98.00 269 ARG A O 1
ATOM 2002 N N . VAL A 1 270 ? -7.723 -7.518 -5.143 1.00 97.56 270 VAL A N 1
ATOM 2003 C CA . VAL A 1 270 ? -6.958 -7.472 -3.885 1.00 97.56 270 VAL A CA 1
ATOM 2004 C C . VAL A 1 270 ? -7.692 -6.659 -2.796 1.00 97.56 270 VAL A C 1
ATOM 2006 O O . VAL A 1 270 ? -7.134 -5.690 -2.273 1.00 97.56 270 VAL A O 1
ATOM 2009 N N . PRO A 1 271 ? -8.964 -6.974 -2.461 1.00 97.00 271 PRO A N 1
ATOM 2010 C CA . PRO A 1 271 ? -9.643 -6.372 -1.316 1.00 97.00 271 PRO A CA 1
ATOM 2011 C C . PRO A 1 271 ? -9.020 -6.876 -0.010 1.00 97.00 271 PRO A C 1
ATOM 2013 O O . PRO A 1 271 ? -9.053 -8.066 0.299 1.00 97.00 271 PRO A O 1
ATOM 2016 N N . GLU A 1 272 ? -8.449 -5.956 0.760 1.00 97.38 272 GLU A N 1
ATOM 2017 C CA . GLU A 1 272 ? -7.615 -6.233 1.932 1.00 97.38 272 GLU A CA 1
ATOM 2018 C C . GLU A 1 272 ? -8.339 -7.031 3.016 1.00 97.38 272 GLU A C 1
ATOM 2020 O O . GLU A 1 272 ? -7.793 -8.001 3.536 1.00 97.38 272 GLU A O 1
ATOM 2025 N N . THR A 1 273 ? -9.591 -6.674 3.303 1.00 96.12 273 THR A N 1
ATOM 2026 C CA . THR A 1 273 ? -10.401 -7.354 4.316 1.00 96.12 273 THR A CA 1
ATOM 2027 C C . THR A 1 273 ? -10.706 -8.803 3.950 1.00 96.12 273 THR A C 1
ATOM 2029 O O . THR A 1 273 ? -10.674 -9.678 4.814 1.00 96.12 273 THR A O 1
ATOM 2032 N N . THR A 1 274 ? -10.939 -9.083 2.666 1.00 96.94 274 THR A N 1
ATOM 2033 C CA . THR A 1 274 ? -11.227 -10.434 2.169 1.00 96.94 274 THR A CA 1
ATOM 2034 C C . THR A 1 274 ? -9.975 -11.301 2.138 1.00 96.94 274 THR A C 1
ATOM 2036 O O . THR A 1 274 ? -9.982 -12.397 2.690 1.00 96.94 274 THR A O 1
ATOM 2039 N N . ILE A 1 275 ? -8.888 -10.821 1.523 1.00 97.75 275 ILE A N 1
ATOM 2040 C CA . ILE A 1 275 ? -7.678 -11.637 1.322 1.00 97.75 275 ILE A CA 1
ATOM 2041 C C . ILE A 1 275 ? -6.922 -11.907 2.630 1.00 97.75 275 ILE A C 1
ATOM 2043 O O . ILE A 1 275 ? -6.211 -12.903 2.725 1.00 97.75 275 ILE A O 1
ATOM 2047 N N . LEU A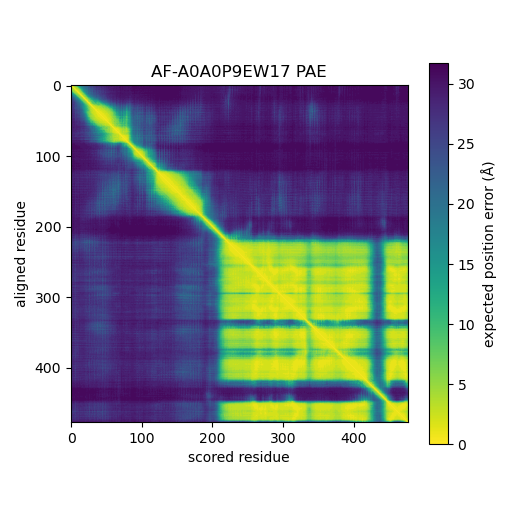 1 276 ? -7.073 -11.036 3.635 1.00 97.69 276 LEU A N 1
ATOM 2048 C CA . LEU A 1 276 ? -6.501 -11.226 4.973 1.00 97.69 276 LEU A CA 1
ATOM 2049 C C . LEU A 1 276 ? -7.483 -11.874 5.953 1.00 97.69 276 LEU A C 1
ATOM 2051 O O . LEU A 1 276 ? -7.112 -12.129 7.097 1.00 97.69 276 LEU A O 1
ATOM 2055 N N . HIS A 1 277 ? -8.717 -12.140 5.516 1.00 96.62 277 HIS A N 1
ATOM 2056 C CA . HIS A 1 277 ? -9.782 -12.693 6.347 1.00 96.62 277 HIS A CA 1
ATOM 2057 C C . HIS A 1 277 ? -10.000 -11.894 7.650 1.00 96.62 277 HIS A C 1
ATOM 2059 O O . HIS A 1 277 ? -10.186 -12.457 8.728 1.00 96.62 277 HIS A O 1
ATOM 2065 N N . THR A 1 278 ? -9.967 -10.564 7.549 1.00 95.19 278 THR A N 1
ATOM 2066 C CA . THR A 1 278 ? -10.169 -9.650 8.683 1.00 95.19 278 THR A CA 1
ATOM 2067 C C . THR A 1 278 ? -11.598 -9.130 8.724 1.00 95.19 278 THR A C 1
ATOM 2069 O O . THR A 1 278 ? -12.251 -8.970 7.690 1.00 95.19 278 THR A O 1
ATOM 2072 N N . LYS A 1 279 ? -12.066 -8.776 9.916 1.00 93.81 279 LYS A N 1
ATOM 2073 C CA . LYS A 1 279 ? -13.373 -8.148 10.122 1.00 93.81 279 LYS A CA 1
ATOM 2074 C C . LYS A 1 279 ? -13.327 -6.641 9.826 1.00 93.81 279 LYS A C 1
ATOM 2076 O O . LYS A 1 279 ? -12.264 -6.016 9.917 1.00 93.81 279 LYS A O 1
ATOM 2081 N N . PRO A 1 280 ? -14.480 -6.009 9.534 1.00 94.44 280 PRO A N 1
ATOM 2082 C CA . PRO A 1 280 ? -14.561 -4.554 9.485 1.00 94.44 280 PRO A CA 1
ATOM 2083 C C . PRO A 1 280 ? -14.023 -3.924 10.778 1.00 94.44 280 PRO A C 1
ATOM 2085 O O . PRO A 1 280 ? -14.270 -4.428 11.871 1.00 94.44 280 PRO A O 1
ATOM 2088 N N . GLY A 1 281 ? -13.282 -2.822 10.651 1.00 93.56 281 GLY A N 1
ATOM 2089 C CA . GLY A 1 281 ? -12.685 -2.106 11.785 1.00 93.56 281 GLY A CA 1
ATOM 2090 C C . GLY A 1 281 ? -11.321 -2.624 12.262 1.00 93.56 281 GLY A C 1
ATOM 2091 O O . GLY A 1 281 ? -10.722 -1.982 13.125 1.00 93.56 281 GLY A O 1
ATOM 2092 N N . GLU A 1 282 ? -10.800 -3.727 11.708 1.00 95.31 282 GLU A N 1
ATOM 2093 C CA . GLU A 1 282 ? -9.466 -4.254 12.057 1.00 95.31 282 GLU A CA 1
ATOM 2094 C C . GLU A 1 282 ? -8.318 -3.588 11.277 1.00 95.31 282 GLU A C 1
ATOM 2096 O O . GLU A 1 282 ? -7.200 -3.489 11.793 1.00 95.31 282 GLU A O 1
ATOM 2101 N N . LEU A 1 283 ? -8.604 -3.080 10.073 1.00 97.38 283 LEU A N 1
ATOM 2102 C CA . LEU A 1 283 ? -7.652 -2.418 9.177 1.00 97.38 283 LEU A CA 1
ATOM 2103 C C . LEU A 1 283 ? -8.053 -0.957 8.924 1.00 97.38 283 LEU A C 1
ATOM 2105 O O . LEU A 1 283 ? -9.225 -0.656 8.701 1.00 97.38 283 LEU A O 1
ATOM 2109 N N . PHE A 1 284 ? -7.069 -0.056 8.899 1.00 98.12 284 PHE A N 1
ATOM 2110 C CA . PHE A 1 284 ? -7.212 1.327 8.437 1.00 98.12 284 PHE A CA 1
ATOM 2111 C C . PHE A 1 284 ? -6.571 1.478 7.053 1.00 98.12 284 PHE A C 1
ATOM 2113 O O . PHE A 1 284 ? -5.365 1.294 6.906 1.00 98.12 284 PHE A O 1
ATOM 2120 N N . VAL A 1 285 ? -7.361 1.763 6.021 1.00 98.06 285 VAL A N 1
ATOM 2121 C CA . VAL A 1 285 ? -6.991 1.417 4.639 1.00 98.06 285 VAL A CA 1
ATOM 2122 C C . VAL A 1 285 ? -6.828 2.654 3.757 1.00 98.06 285 VAL A C 1
ATOM 2124 O O . VAL A 1 285 ? -7.701 3.517 3.719 1.00 98.06 285 VAL A O 1
ATOM 2127 N N . THR A 1 286 ? -5.747 2.691 2.975 1.00 97.94 286 THR A N 1
ATOM 2128 C CA . THR A 1 286 ? -5.628 3.508 1.760 1.00 97.94 286 THR A CA 1
ATOM 2129 C C . THR A 1 286 ? -5.276 2.629 0.566 1.00 97.94 286 THR A C 1
ATOM 2131 O O . THR A 1 286 ? -4.496 1.677 0.675 1.00 97.94 286 THR A O 1
ATOM 2134 N N . ARG A 1 287 ? -5.872 2.934 -0.589 1.00 98.50 287 ARG A N 1
ATOM 2135 C CA . ARG A 1 287 ? -5.645 2.209 -1.840 1.00 98.50 287 ARG A CA 1
ATOM 2136 C C . ARG A 1 287 ? -5.492 3.185 -2.996 1.00 98.50 287 ARG A C 1
ATOM 2138 O O . ARG A 1 287 ? -6.344 4.046 -3.192 1.00 98.50 287 ARG A O 1
ATOM 2145 N N . ASN A 1 288 ? -4.427 3.021 -3.773 1.00 98.25 288 ASN A N 1
ATOM 2146 C CA . ASN A 1 288 ? -4.172 3.799 -4.986 1.00 98.25 288 ASN A CA 1
ATOM 2147 C C . ASN A 1 288 ? -3.542 2.925 -6.085 1.00 98.25 288 ASN A C 1
ATOM 2149 O O . ASN A 1 288 ? -3.247 1.748 -5.880 1.00 98.25 288 ASN A O 1
ATOM 2153 N N . ILE A 1 289 ? -3.355 3.469 -7.286 1.00 97.88 289 ILE A N 1
ATOM 2154 C CA . ILE A 1 289 ? -2.804 2.714 -8.418 1.00 97.88 289 ILE A CA 1
ATOM 2155 C C . ILE A 1 289 ? -1.332 2.358 -8.131 1.00 97.88 289 ILE A C 1
ATOM 2157 O O . ILE A 1 289 ? -0.481 3.239 -8.034 1.00 97.88 289 ILE A O 1
ATOM 2161 N N . GLY A 1 290 ? -1.016 1.066 -8.019 1.00 97.50 290 GLY A N 1
ATOM 2162 C CA . GLY A 1 290 ? 0.355 0.595 -7.787 1.00 97.50 290 GLY A CA 1
ATOM 2163 C C . GLY A 1 290 ? 0.874 0.771 -6.355 1.00 97.50 290 GLY A C 1
ATOM 2164 O O . GLY A 1 290 ? 2.092 0.792 -6.175 1.00 97.50 290 GLY A O 1
ATOM 2165 N N . ASN A 1 291 ? -0.018 0.899 -5.358 1.00 98.19 291 ASN A N 1
ATOM 2166 C CA . ASN A 1 291 ? 0.305 0.909 -3.920 1.00 98.19 291 ASN A CA 1
ATOM 2167 C C . ASN A 1 291 ? 1.460 1.862 -3.546 1.00 98.19 291 ASN A C 1
ATOM 2169 O O . ASN A 1 291 ? 2.370 1.509 -2.791 1.00 98.19 291 ASN A O 1
ATOM 2173 N N . GLN A 1 292 ? 1.441 3.062 -4.128 1.00 98.25 292 GLN A N 1
ATOM 2174 C CA . GLN A 1 292 ? 2.501 4.052 -3.988 1.00 98.25 292 GLN A CA 1
ATOM 2175 C C . GLN A 1 292 ? 2.274 4.928 -2.752 1.00 98.25 292 GLN A C 1
ATOM 2177 O O . GLN A 1 292 ? 1.165 5.381 -2.498 1.00 98.25 292 GLN A O 1
ATOM 2182 N N . TYR A 1 293 ? 3.339 5.224 -2.017 1.00 98.12 293 TYR A N 1
ATOM 2183 C CA . TYR A 1 293 ? 3.384 6.296 -1.030 1.00 98.12 293 TYR A CA 1
ATOM 2184 C C . TYR A 1 293 ? 4.327 7.372 -1.562 1.00 98.12 293 TYR A C 1
ATOM 2186 O O . TYR A 1 293 ? 5.522 7.116 -1.728 1.00 98.12 293 TYR A O 1
ATOM 2194 N N . LEU A 1 294 ? 3.797 8.550 -1.887 1.00 95.25 294 LEU A N 1
ATOM 2195 C CA . LEU A 1 294 ? 4.554 9.668 -2.454 1.00 95.25 294 LEU A CA 1
ATOM 2196 C C . LEU A 1 294 ? 4.503 10.857 -1.489 1.00 95.25 294 LEU A C 1
ATOM 2198 O O . LEU A 1 294 ? 3.450 11.155 -0.940 1.00 95.25 294 LEU A O 1
ATOM 2202 N N . VAL A 1 295 ? 5.636 11.541 -1.309 1.00 81.31 295 VAL A N 1
ATOM 2203 C CA . VAL A 1 295 ? 5.791 12.687 -0.380 1.00 81.31 295 VAL A CA 1
ATOM 2204 C C . VAL A 1 295 ? 5.089 13.959 -0.897 1.00 81.31 295 VAL A C 1
ATOM 2206 O O . VAL A 1 295 ? 5.038 14.989 -0.243 1.00 81.31 295 VAL A O 1
ATOM 2209 N N . ASP A 1 296 ? 4.579 13.937 -2.123 1.00 88.31 296 ASP A N 1
ATOM 2210 C CA . ASP A 1 296 ? 3.768 15.004 -2.709 1.00 88.31 296 ASP A CA 1
ATOM 2211 C C . ASP A 1 296 ? 2.307 14.579 -2.936 1.00 88.31 296 ASP A C 1
ATOM 2213 O O . ASP A 1 296 ? 1.511 15.356 -3.469 1.00 88.31 296 ASP A O 1
ATOM 2217 N N . ASP A 1 297 ? 1.924 13.379 -2.485 1.00 95.38 297 ASP A N 1
ATOM 2218 C CA . ASP A 1 297 ? 0.540 12.913 -2.482 1.00 95.38 297 ASP A CA 1
ATOM 2219 C C . ASP A 1 297 ? -0.123 13.176 -1.125 1.00 95.38 297 ASP A C 1
ATOM 2221 O O . ASP A 1 297 ? -0.133 12.334 -0.221 1.00 95.38 297 ASP A O 1
ATOM 2225 N N . LEU A 1 298 ? -0.763 14.343 -1.022 1.00 95.44 298 LEU A N 1
ATOM 2226 C CA . LEU A 1 298 ? -1.497 14.752 0.174 1.00 95.44 298 LEU A CA 1
ATOM 2227 C C . LEU A 1 298 ? -2.560 13.720 0.603 1.00 95.44 298 LEU A C 1
ATOM 2229 O O . LEU A 1 298 ? -2.854 13.608 1.794 1.00 95.44 298 LEU A O 1
ATOM 2233 N N . SER A 1 299 ? -3.137 12.953 -0.331 1.00 97.31 299 SER A N 1
ATOM 2234 C CA . SER A 1 299 ? -4.123 11.923 0.007 1.00 97.31 299 SER A CA 1
ATOM 2235 C C . SER A 1 299 ? -3.490 10.819 0.855 1.00 97.31 299 SER A C 1
ATOM 2237 O O . SER A 1 299 ? -4.010 10.474 1.915 1.00 97.31 299 SER A O 1
ATOM 2239 N N . SER A 1 300 ? -2.345 10.283 0.431 1.00 96.38 300 SER A N 1
ATOM 2240 C CA . SER A 1 300 ? -1.644 9.235 1.179 1.00 96.38 300 SER A CA 1
ATOM 2241 C C . SER A 1 300 ? -1.031 9.762 2.480 1.00 96.38 300 SER A C 1
ATOM 2243 O O . SER A 1 300 ? -1.149 9.107 3.518 1.00 96.38 300 SER A O 1
ATOM 2245 N N . GLU A 1 301 ? -0.438 10.961 2.459 1.00 95.44 301 GLU A N 1
ATOM 2246 C CA . GLU A 1 301 ? 0.177 11.573 3.646 1.00 95.44 301 GLU A CA 1
ATOM 2247 C C . GLU A 1 301 ? -0.832 11.841 4.767 1.00 95.44 301 GLU A C 1
ATOM 2249 O O . GLU A 1 301 ? -0.547 11.607 5.947 1.00 95.44 301 GLU A O 1
ATOM 2254 N N . THR A 1 302 ? -2.028 12.328 4.420 1.00 96.38 302 THR A N 1
ATOM 2255 C CA . THR A 1 302 ? -3.075 12.627 5.408 1.00 96.38 302 THR A CA 1
ATOM 2256 C C . THR A 1 302 ? -3.645 11.358 6.030 1.00 96.38 302 THR A C 1
ATOM 2258 O O . THR A 1 302 ? -3.813 11.314 7.251 1.00 96.38 302 THR A O 1
ATOM 2261 N N . VAL A 1 303 ? -3.871 10.306 5.234 1.00 96.88 303 VAL A N 1
ATOM 2262 C CA . VAL A 1 303 ? -4.323 9.006 5.751 1.00 96.88 303 VAL A CA 1
ATOM 2263 C C . VAL A 1 303 ? -3.274 8.400 6.683 1.00 96.88 303 VAL A C 1
ATOM 2265 O O . VAL A 1 303 ? -3.620 7.999 7.795 1.00 96.88 303 VAL A O 1
ATOM 2268 N N . LEU A 1 304 ? -1.995 8.393 6.290 1.00 95.75 304 LEU A N 1
ATOM 2269 C CA . LEU A 1 304 ? -0.920 7.875 7.140 1.00 95.75 304 LEU A CA 1
ATOM 2270 C C . LEU A 1 304 ? -0.785 8.687 8.433 1.00 95.75 304 LEU A C 1
ATOM 2272 O O . LEU A 1 304 ? -0.720 8.122 9.528 1.00 95.75 304 LEU A O 1
ATOM 2276 N N . SER A 1 305 ? -0.795 10.017 8.322 1.00 95.19 305 SER A N 1
ATOM 2277 C CA . SER A 1 305 ? -0.675 10.901 9.481 1.00 95.19 305 SER A CA 1
ATOM 2278 C C . SER A 1 305 ? -1.820 10.699 10.468 1.00 95.19 305 SER A C 1
ATOM 2280 O O . SER A 1 305 ? -1.591 10.669 11.676 1.00 95.19 305 SER A O 1
ATOM 2282 N N . TYR A 1 306 ? -3.044 10.504 9.973 1.00 96.75 306 TYR A N 1
ATOM 2283 C CA . TYR A 1 306 ? -4.196 10.208 10.816 1.00 96.75 306 TYR A CA 1
ATOM 2284 C C . TYR A 1 306 ? -4.098 8.820 11.464 1.00 96.75 306 TYR A C 1
ATOM 2286 O O . TYR A 1 306 ? -4.326 8.691 12.670 1.00 96.75 306 TYR A O 1
ATOM 2294 N N . ALA A 1 307 ? -3.693 7.801 10.699 1.00 96.75 307 ALA A N 1
ATOM 2295 C CA . ALA A 1 307 ? -3.506 6.441 11.198 1.00 96.75 307 ALA A CA 1
ATOM 2296 C C . ALA A 1 307 ? -2.522 6.399 12.379 1.00 96.75 307 ALA A C 1
ATOM 2298 O O . ALA A 1 307 ? -2.797 5.791 13.413 1.00 96.75 307 ALA A O 1
ATOM 2299 N N . VAL A 1 308 ? -1.395 7.100 12.256 1.00 95.62 308 VAL A N 1
ATOM 2300 C CA . VAL A 1 308 ? -0.352 7.120 13.288 1.00 95.62 308 VAL A CA 1
ATOM 2301 C C . VAL A 1 308 ? -0.715 8.051 14.446 1.00 95.62 308 VAL A C 1
ATOM 2303 O O . VAL A 1 308 ? -0.635 7.649 15.603 1.00 95.62 308 VAL A O 1
ATOM 2306 N N . ALA A 1 309 ? -1.115 9.296 14.173 1.00 91.69 309 ALA A N 1
ATOM 2307 C CA . ALA A 1 309 ? -1.257 10.314 15.217 1.00 91.69 309 ALA A CA 1
ATOM 2308 C C . ALA A 1 309 ? -2.605 10.286 15.955 1.00 91.69 309 ALA A C 1
ATOM 2310 O O . ALA A 1 309 ? -2.680 10.772 17.084 1.00 91.69 309 ALA A O 1
ATOM 2311 N N . HIS A 1 310 ? -3.665 9.769 15.328 1.00 91.69 310 HIS A N 1
ATOM 2312 C CA . HIS A 1 310 ? -5.023 9.802 15.882 1.00 91.69 310 HIS A CA 1
ATOM 2313 C C . HIS A 1 310 ? -5.606 8.416 16.131 1.00 91.69 310 HIS A C 1
ATOM 2315 O O . HIS A 1 310 ? -6.236 8.208 17.166 1.00 91.69 310 HIS A O 1
ATOM 2321 N N . VAL A 1 311 ? -5.399 7.480 15.205 1.00 94.88 311 VAL A N 1
ATOM 2322 C CA . VAL A 1 311 ? -5.864 6.094 15.366 1.00 94.88 311 VAL A CA 1
ATOM 2323 C C . VAL A 1 311 ? -4.884 5.269 16.205 1.00 94.88 311 VAL A C 1
ATOM 2325 O O . VAL A 1 311 ? -5.308 4.338 16.884 1.00 94.88 311 VAL A O 1
ATOM 2328 N N . ALA A 1 312 ? -3.607 5.669 16.225 1.00 95.00 312 ALA A N 1
ATOM 2329 C CA . ALA A 1 312 ? -2.532 5.025 16.975 1.00 95.00 312 ALA A CA 1
ATOM 2330 C C . ALA A 1 312 ? -2.312 3.557 16.562 1.00 95.00 312 ALA A C 1
ATOM 2332 O O . ALA A 1 312 ? -2.203 2.662 17.404 1.00 95.00 312 ALA A O 1
ATOM 2333 N N . VAL A 1 313 ? -2.253 3.315 15.246 1.00 97.38 313 VAL A N 1
ATOM 2334 C CA . VAL A 1 313 ? -1.889 2.001 14.693 1.00 97.38 313 VAL A CA 1
ATOM 2335 C C . VAL A 1 313 ? -0.489 1.577 15.155 1.00 97.38 313 VAL A C 1
ATOM 2337 O O . VAL A 1 313 ? 0.378 2.410 15.409 1.00 97.38 313 VAL A O 1
ATOM 2340 N N . GLN A 1 314 ? -0.269 0.269 15.246 1.00 97.88 314 GLN A N 1
ATOM 2341 C CA . GLN A 1 314 ? 0.997 -0.357 15.652 1.00 97.88 314 GLN A CA 1
ATOM 2342 C C . GLN A 1 314 ? 1.796 -0.857 14.445 1.00 97.88 314 GLN A C 1
ATOM 2344 O O . GLN A 1 314 ? 3.016 -0.968 14.494 1.00 97.88 314 GLN A O 1
ATOM 2349 N N . HIS A 1 315 ? 1.114 -1.135 13.338 1.00 98.56 315 HIS A N 1
ATOM 2350 C CA . HIS A 1 315 ? 1.714 -1.714 12.145 1.00 98.56 315 HIS A CA 1
ATOM 2351 C C . HIS A 1 315 ? 1.204 -0.992 10.902 1.00 98.56 315 HIS A C 1
ATOM 2353 O O . HIS A 1 315 ? 0.005 -0.766 10.772 1.00 98.56 315 HIS A O 1
ATOM 2359 N N . ILE A 1 316 ? 2.095 -0.658 9.975 1.00 98.75 316 ILE A N 1
ATOM 2360 C CA . ILE A 1 316 ? 1.769 -0.171 8.634 1.00 98.75 316 ILE A CA 1
ATOM 2361 C C . ILE A 1 316 ? 2.233 -1.230 7.641 1.00 98.75 316 ILE A C 1
ATOM 2363 O O . ILE A 1 316 ? 3.412 -1.567 7.605 1.00 98.75 316 ILE A O 1
ATOM 2367 N N . ILE A 1 317 ? 1.326 -1.750 6.825 1.00 98.81 317 ILE A N 1
ATOM 2368 C CA . ILE A 1 317 ? 1.631 -2.737 5.789 1.00 98.81 317 ILE A CA 1
ATOM 2369 C C . ILE A 1 317 ? 1.564 -2.047 4.432 1.00 98.81 317 ILE A C 1
ATOM 2371 O O . ILE A 1 317 ? 0.514 -1.538 4.044 1.00 98.81 317 ILE A O 1
ATOM 2375 N N . VAL A 1 318 ? 2.668 -2.067 3.691 1.00 98.88 318 VAL A N 1
ATOM 2376 C CA . VAL A 1 318 ? 2.689 -1.755 2.260 1.00 98.88 318 VAL A CA 1
ATOM 2377 C C . VAL A 1 318 ? 2.535 -3.068 1.503 1.00 98.88 318 VAL A C 1
ATOM 2379 O O . VAL A 1 318 ? 3.421 -3.922 1.553 1.00 98.88 318 VAL A O 1
ATOM 2382 N N . MET A 1 319 ? 1.404 -3.238 0.822 1.00 98.69 319 MET A N 1
ATOM 2383 C CA . MET A 1 319 ? 1.055 -4.465 0.112 1.00 98.69 319 MET A CA 1
ATOM 2384 C C . MET A 1 319 ? 1.133 -4.261 -1.398 1.00 98.69 319 MET A C 1
ATOM 2386 O O . MET A 1 319 ? 0.316 -3.550 -1.990 1.00 98.69 319 MET A O 1
ATOM 2390 N N . GLY A 1 320 ? 2.094 -4.932 -2.027 1.00 98.62 320 GLY A N 1
ATOM 2391 C CA . GLY A 1 320 ? 2.101 -5.139 -3.472 1.00 98.62 320 GLY A CA 1
ATOM 2392 C C . GLY A 1 320 ? 1.317 -6.386 -3.853 1.00 98.62 320 GLY A C 1
ATOM 2393 O O . GLY A 1 320 ? 0.943 -7.189 -3.001 1.00 98.62 320 GLY A O 1
ATOM 2394 N N . HIS A 1 321 ? 1.112 -6.593 -5.150 1.00 98.56 321 HIS A N 1
ATOM 2395 C CA . HIS A 1 321 ? 0.554 -7.849 -5.637 1.00 98.56 321 HIS A CA 1
ATOM 2396 C C . HIS A 1 321 ? 1.122 -8.247 -7.000 1.00 98.56 321 HIS A C 1
ATOM 2398 O O . HIS A 1 321 ? 1.465 -7.383 -7.817 1.00 98.56 321 HIS A O 1
ATOM 2404 N N . THR A 1 322 ? 1.222 -9.553 -7.259 1.00 96.88 322 THR A N 1
ATOM 2405 C CA . THR A 1 322 ? 1.595 -10.057 -8.590 1.00 96.88 322 THR A CA 1
ATOM 2406 C C . THR A 1 322 ? 0.575 -9.587 -9.629 1.00 96.88 322 THR A C 1
ATOM 2408 O O . THR A 1 322 ? -0.527 -9.157 -9.290 1.00 96.88 322 THR A O 1
ATOM 2411 N N . SER A 1 323 ? 0.950 -9.562 -10.907 1.00 92.75 323 SER A N 1
ATOM 2412 C CA . SER A 1 323 ? 0.055 -9.136 -11.994 1.00 92.75 323 SER A CA 1
ATOM 2413 C C . SER A 1 323 ? -0.615 -7.754 -11.785 1.00 92.75 323 SER A C 1
ATOM 2415 O O . SER A 1 323 ? -1.725 -7.508 -12.266 1.00 92.75 323 SER A O 1
ATOM 2417 N N . CYS A 1 324 ? 0.075 -6.820 -11.108 1.00 96.12 324 CYS A N 1
ATOM 2418 C CA . CYS A 1 324 ? -0.302 -5.405 -10.953 1.00 96.12 324 CYS A CA 1
ATOM 2419 C C . CYS A 1 324 ? -0.280 -4.581 -12.252 1.00 96.12 324 CYS A C 1
ATOM 2421 O O . CYS A 1 324 ? 0.789 -4.278 -12.787 1.00 96.12 324 CYS A O 1
ATOM 2423 N N . GLY A 1 325 ? -1.458 -4.174 -12.742 1.00 93.50 325 GLY A N 1
ATOM 2424 C CA . GLY A 1 325 ? -1.597 -3.445 -14.012 1.00 93.50 325 GLY A CA 1
ATOM 2425 C C . GLY A 1 325 ? -0.792 -2.141 -14.083 1.00 93.50 325 GLY A C 1
ATOM 2426 O O . GLY A 1 325 ? -0.247 -1.820 -15.134 1.00 93.50 325 GLY A O 1
ATOM 2427 N N . ALA A 1 326 ? -0.629 -1.443 -12.955 1.00 94.38 326 ALA A N 1
ATOM 2428 C CA . ALA A 1 326 ? 0.206 -0.244 -12.853 1.00 94.38 326 ALA A CA 1
ATOM 2429 C C . ALA A 1 326 ? 1.682 -0.533 -13.164 1.00 94.38 326 ALA A C 1
ATOM 2431 O O . ALA A 1 326 ? 2.333 0.214 -13.890 1.00 94.38 326 ALA A O 1
ATOM 2432 N N . VAL A 1 327 ? 2.201 -1.647 -12.639 1.00 95.44 327 VAL A N 1
ATOM 2433 C CA . VAL A 1 327 ? 3.574 -2.091 -12.894 1.00 95.44 327 VAL A CA 1
ATOM 2434 C C . VAL A 1 327 ? 3.728 -2.553 -14.343 1.00 95.44 327 VAL A C 1
ATOM 2436 O O . VAL A 1 327 ? 4.696 -2.155 -14.986 1.00 95.44 327 VAL A O 1
ATOM 2439 N N . LYS A 1 328 ? 2.749 -3.291 -14.893 1.00 92.19 328 LYS A N 1
ATOM 2440 C CA . LYS A 1 328 ? 2.722 -3.658 -16.325 1.00 92.19 328 LYS A CA 1
ATOM 2441 C C . LYS A 1 328 ? 2.857 -2.426 -17.215 1.00 92.19 328 LYS A C 1
ATOM 2443 O O . LYS A 1 328 ? 3.721 -2.377 -18.083 1.00 92.19 328 LYS A O 1
ATOM 2448 N N . ALA A 1 329 ? 2.016 -1.424 -16.964 1.00 91.38 329 ALA A N 1
ATOM 2449 C CA . ALA A 1 329 ? 1.973 -0.187 -17.733 1.00 91.38 329 ALA A CA 1
ATOM 2450 C C . ALA A 1 329 ? 3.247 0.656 -17.567 1.00 91.38 329 ALA A C 1
ATOM 2452 O O . ALA A 1 329 ? 3.676 1.310 -18.512 1.00 91.38 329 ALA A O 1
ATOM 2453 N N . ALA A 1 330 ? 3.877 0.622 -16.389 1.00 92.44 330 ALA A N 1
ATOM 2454 C CA . ALA A 1 330 ? 5.137 1.317 -16.146 1.00 92.44 330 ALA A CA 1
ATOM 2455 C C . ALA A 1 330 ? 6.337 0.667 -16.865 1.00 92.44 330 ALA A C 1
ATOM 2457 O O . ALA A 1 330 ? 7.277 1.374 -17.232 1.00 92.44 330 ALA A O 1
ATOM 2458 N N . ILE A 1 331 ? 6.322 -0.656 -17.059 1.00 91.56 331 ILE A N 1
ATOM 2459 C CA . ILE A 1 331 ? 7.364 -1.376 -17.810 1.00 91.56 331 ILE A CA 1
ATOM 2460 C C . ILE A 1 331 ? 7.163 -1.211 -19.321 1.00 91.56 331 ILE A C 1
ATOM 2462 O O . ILE A 1 331 ? 8.144 -1.070 -20.048 1.00 91.56 331 ILE A O 1
ATOM 2466 N N . ALA A 1 332 ? 5.912 -1.231 -19.786 1.00 86.62 332 ALA A N 1
ATOM 2467 C CA . ALA A 1 332 ? 5.577 -1.030 -21.191 1.00 86.62 332 ALA A CA 1
ATOM 2468 C C . ALA A 1 332 ? 5.929 0.390 -21.661 1.00 86.62 332 ALA A C 1
ATOM 2470 O O . ALA A 1 332 ? 5.829 1.356 -20.895 1.00 86.62 332 ALA A O 1
ATOM 2471 N N . ASP A 1 333 ? 6.294 0.531 -22.933 1.00 78.38 333 ASP A N 1
ATOM 2472 C CA . ASP A 1 333 ? 6.565 1.843 -23.511 1.00 78.38 333 ASP A CA 1
ATOM 2473 C C . ASP A 1 333 ? 5.300 2.704 -23.529 1.00 78.38 333 ASP A C 1
ATOM 2475 O O . ASP A 1 333 ? 4.203 2.231 -23.840 1.00 78.38 333 ASP A O 1
ATOM 2479 N N . SER A 1 334 ? 5.458 3.991 -23.212 1.00 67.81 334 SER A N 1
ATOM 2480 C CA . SER A 1 334 ? 4.384 4.974 -23.351 1.00 67.81 334 SER A CA 1
ATOM 2481 C C . SER A 1 334 ? 3.892 5.000 -24.801 1.00 67.81 334 SER A C 1
ATOM 2483 O O . SER A 1 334 ? 4.702 5.093 -25.727 1.00 67.81 334 SER A O 1
ATOM 2485 N N . SER A 1 335 ? 2.577 4.928 -25.013 1.00 59.66 335 SER A N 1
ATOM 2486 C CA . SER A 1 335 ? 2.000 5.135 -26.341 1.00 59.66 335 SER A CA 1
ATOM 2487 C C . SER A 1 335 ? 2.220 6.585 -26.794 1.00 59.66 335 SER A C 1
ATOM 2489 O O . SER A 1 335 ? 2.263 7.506 -25.977 1.00 59.66 335 SER A O 1
ATOM 2491 N N . ASP A 1 336 ? 2.305 6.814 -28.107 1.00 57.06 336 ASP A N 1
ATOM 2492 C CA . ASP A 1 336 ? 2.346 8.179 -28.662 1.00 57.06 336 ASP A CA 1
ATOM 2493 C C . ASP A 1 336 ? 1.047 8.963 -28.357 1.00 57.06 336 ASP A C 1
ATOM 2495 O O . ASP A 1 336 ? 1.006 10.191 -28.437 1.00 57.06 336 ASP A O 1
ATOM 2499 N N . GLU A 1 337 ? -0.012 8.260 -27.937 1.00 54.72 337 GLU A N 1
ATOM 2500 C CA . GLU A 1 337 ? -1.312 8.815 -27.554 1.00 54.72 337 GLU A CA 1
ATOM 2501 C C . GLU A 1 337 ? -1.285 9.580 -26.216 1.00 54.72 337 GLU A C 1
ATOM 2503 O O . GLU A 1 337 ? -2.164 10.417 -25.987 1.00 54.72 337 GLU A O 1
ATOM 2508 N N . VAL A 1 338 ? -0.263 9.380 -25.367 1.00 61.28 338 VAL A N 1
ATOM 2509 C CA . VAL A 1 338 ? -0.122 10.024 -24.039 1.00 61.28 338 VAL A CA 1
ATOM 2510 C C . VAL A 1 338 ? -0.111 11.555 -24.120 1.00 61.28 338 VAL A C 1
ATOM 2512 O O . VAL A 1 338 ? -0.560 12.228 -23.191 1.00 61.28 338 VAL A O 1
ATOM 2515 N N . LEU A 1 339 ? 0.361 12.127 -25.233 1.00 57.81 339 LEU A N 1
ATOM 2516 C CA . LEU A 1 339 ? 0.369 13.580 -25.453 1.00 57.81 339 LEU A CA 1
ATOM 2517 C C . LEU A 1 339 ? -0.963 14.124 -25.992 1.00 57.81 339 LEU A C 1
ATOM 2519 O O . LEU A 1 339 ? -1.159 15.339 -26.026 1.00 57.81 339 LEU A O 1
ATOM 2523 N N . THR A 1 340 ? -1.872 13.244 -26.411 1.00 59.19 340 THR A N 1
ATOM 2524 C CA . THR A 1 340 ? -3.152 13.609 -27.041 1.00 59.19 340 THR A CA 1
ATOM 2525 C C . THR A 1 340 ? -4.370 13.295 -26.173 1.00 59.19 340 THR A C 1
ATOM 2527 O O . THR A 1 340 ? -5.412 13.924 -26.348 1.00 59.19 340 THR A O 1
ATOM 2530 N N . ASN A 1 341 ? -4.233 12.387 -25.201 1.00 74.31 341 ASN A N 1
ATOM 2531 C CA . ASN A 1 341 ? -5.281 12.004 -24.262 1.00 74.31 341 ASN A CA 1
ATOM 2532 C C . ASN A 1 341 ? -4.908 12.428 -22.829 1.00 74.31 341 ASN A C 1
ATOM 2534 O O . ASN A 1 341 ? -3.938 11.943 -22.252 1.00 74.31 341 ASN A O 1
ATOM 2538 N N . MET A 1 342 ? -5.710 13.324 -22.243 1.00 70.69 342 MET A N 1
ATOM 2539 C CA . MET A 1 342 ? -5.466 13.881 -20.908 1.00 70.69 342 MET A CA 1
ATOM 2540 C C . MET A 1 342 ? -5.558 12.836 -19.783 1.00 70.69 342 MET A C 1
ATOM 2542 O O . MET A 1 342 ? -4.885 12.994 -18.763 1.00 70.69 342 MET A O 1
ATOM 2546 N N . ASP A 1 343 ? -6.359 11.782 -19.952 1.00 77.31 343 ASP A N 1
ATOM 2547 C CA . ASP A 1 343 ? -6.463 10.699 -18.971 1.00 77.31 343 ASP A CA 1
ATOM 2548 C C . ASP A 1 343 ? -5.185 9.850 -18.973 1.00 77.31 343 ASP A C 1
ATOM 2550 O O . ASP A 1 343 ? -4.601 9.611 -17.914 1.00 77.31 343 ASP A O 1
ATOM 2554 N N . GLU A 1 344 ? -4.665 9.528 -20.160 1.00 77.69 344 GLU A N 1
ATOM 2555 C CA . GLU A 1 344 ? -3.369 8.855 -20.322 1.00 77.69 344 GLU A CA 1
ATOM 2556 C C . GLU A 1 344 ? -2.216 9.706 -19.774 1.00 77.69 344 GLU A C 1
ATOM 2558 O O . GLU A 1 344 ? -1.345 9.192 -19.075 1.00 77.69 344 GLU A O 1
ATOM 2563 N N . THR A 1 345 ? -2.236 11.032 -19.977 1.00 82.44 345 THR A N 1
ATOM 2564 C CA . THR A 1 345 ? -1.233 11.930 -19.375 1.00 82.44 345 THR A CA 1
ATOM 2565 C C . THR A 1 345 ? -1.224 11.846 -17.842 1.00 82.44 345 THR A C 1
ATOM 2567 O O . THR A 1 345 ? -0.156 11.889 -17.222 1.00 82.44 345 THR A O 1
ATOM 2570 N N . ARG A 1 346 ? -2.400 11.752 -17.203 1.00 89.19 346 ARG A N 1
ATOM 2571 C CA . ARG A 1 346 ? -2.528 11.684 -15.735 1.00 89.19 346 ARG A CA 1
ATOM 2572 C C . ARG A 1 346 ? -2.023 10.353 -15.194 1.00 89.19 346 ARG A C 1
ATOM 2574 O O . ARG A 1 346 ? -1.276 10.349 -14.215 1.00 89.19 346 ARG A O 1
ATOM 2581 N N . ILE A 1 347 ? -2.399 9.252 -15.844 1.00 89.38 347 ILE A N 1
ATOM 2582 C CA . ILE A 1 347 ? -1.937 7.908 -15.485 1.00 89.38 347 ILE A CA 1
ATOM 2583 C C . ILE A 1 347 ? -0.422 7.822 -15.663 1.00 89.38 347 ILE A C 1
ATOM 2585 O O . ILE A 1 347 ? 0.277 7.447 -14.725 1.00 89.38 347 ILE A O 1
ATOM 2589 N N . ASP A 1 348 ? 0.111 8.247 -16.809 1.00 88.00 348 ASP A N 1
ATOM 2590 C CA . ASP A 1 348 ? 1.552 8.206 -17.054 1.00 88.00 348 ASP A CA 1
ATOM 2591 C C . ASP A 1 348 ? 2.323 9.049 -16.029 1.00 88.00 348 ASP A C 1
ATOM 2593 O O . ASP A 1 348 ? 3.294 8.580 -15.430 1.00 88.00 348 ASP A O 1
ATOM 2597 N N . THR A 1 349 ? 1.815 10.248 -15.722 1.00 91.00 349 THR A N 1
ATOM 2598 C CA . THR A 1 349 ? 2.359 11.120 -14.673 1.00 91.00 349 THR A CA 1
ATOM 2599 C C . THR A 1 349 ? 2.454 10.406 -13.327 1.00 91.00 349 THR A C 1
ATOM 2601 O O . THR A 1 349 ? 3.497 10.512 -12.673 1.00 91.00 349 THR A O 1
ATOM 2604 N N . TRP A 1 350 ? 1.399 9.690 -12.934 1.00 94.88 350 TRP A N 1
ATOM 2605 C CA . TRP A 1 350 ? 1.330 8.921 -11.692 1.00 94.88 350 TRP A CA 1
ATOM 2606 C C . TRP A 1 350 ? 2.276 7.712 -11.681 1.00 94.88 350 TRP A C 1
ATOM 2608 O O . TRP A 1 350 ? 2.833 7.372 -10.637 1.00 94.88 350 TRP A O 1
ATOM 2618 N N . LEU A 1 351 ? 2.503 7.071 -12.832 1.00 94.88 351 LEU A N 1
ATOM 2619 C CA . LEU A 1 351 ? 3.368 5.893 -12.955 1.00 94.88 351 LEU A CA 1
ATOM 2620 C C . LEU A 1 351 ? 4.864 6.226 -13.049 1.00 94.88 351 LEU A C 1
ATOM 2622 O O . LEU A 1 351 ? 5.694 5.326 -12.887 1.00 94.88 351 LEU A O 1
ATOM 2626 N N . ARG A 1 352 ? 5.244 7.496 -13.256 1.00 94.44 352 ARG A N 1
ATOM 2627 C CA . ARG A 1 352 ? 6.653 7.935 -13.349 1.00 94.44 352 ARG A CA 1
ATOM 2628 C C . ARG A 1 352 ? 7.574 7.391 -12.246 1.00 94.44 352 ARG A C 1
ATOM 2630 O O . ARG A 1 352 ? 8.689 6.997 -12.592 1.00 94.44 352 ARG A O 1
ATOM 2637 N N . PRO A 1 353 ? 7.183 7.317 -10.958 1.00 96.62 353 PRO A N 1
ATOM 2638 C CA . PRO A 1 353 ? 8.056 6.751 -9.933 1.00 96.62 353 PRO A CA 1
ATOM 2639 C C . PRO A 1 353 ? 8.355 5.261 -10.160 1.00 96.62 353 PRO A C 1
ATOM 2641 O O . PRO A 1 353 ? 9.500 4.846 -9.995 1.00 96.62 353 PRO A O 1
ATOM 2644 N N . ILE A 1 354 ? 7.370 4.473 -10.606 1.00 97.06 354 ILE A N 1
ATOM 2645 C CA . ILE A 1 354 ? 7.549 3.050 -10.940 1.00 97.06 354 ILE A CA 1
ATOM 2646 C C . ILE A 1 354 ? 8.382 2.901 -12.221 1.00 97.06 354 ILE A C 1
ATOM 2648 O O . ILE A 1 354 ? 9.286 2.068 -12.269 1.00 97.06 354 ILE A O 1
ATOM 2652 N N . ARG A 1 355 ? 8.156 3.751 -13.235 1.00 95.25 355 ARG A N 1
ATOM 2653 C CA . ARG A 1 355 ? 8.997 3.791 -14.449 1.00 95.25 355 ARG A CA 1
ATOM 2654 C C . ARG A 1 355 ? 10.455 4.081 -14.104 1.00 95.25 355 ARG A C 1
ATOM 2656 O O . ARG A 1 355 ? 11.359 3.400 -14.579 1.00 95.25 355 ARG A O 1
ATOM 2663 N N . SER A 1 356 ? 10.683 5.073 -13.243 1.00 95.94 356 SER A N 1
ATOM 2664 C CA . SER A 1 356 ? 12.020 5.425 -12.772 1.00 95.94 356 SER A CA 1
ATOM 2665 C C . SER A 1 356 ? 12.662 4.267 -12.017 1.00 95.94 356 SER A C 1
ATOM 2667 O O . SER A 1 356 ? 13.840 4.005 -12.235 1.00 95.94 356 SER A O 1
ATOM 2669 N N . LEU A 1 357 ? 11.909 3.570 -11.162 1.00 97.19 357 LEU A N 1
ATOM 2670 C CA . LEU A 1 357 ? 12.384 2.381 -10.458 1.00 97.19 357 LEU A CA 1
ATOM 2671 C C . LEU A 1 357 ? 12.794 1.274 -11.440 1.00 97.19 357 LEU A C 1
ATOM 2673 O O . LEU A 1 357 ? 13.887 0.728 -11.323 1.00 97.19 357 LEU A O 1
ATOM 2677 N N . TYR A 1 358 ? 11.956 0.969 -12.434 1.00 95.94 358 TYR A N 1
ATOM 2678 C CA . TYR A 1 358 ? 12.278 -0.006 -13.478 1.00 95.94 358 TYR A CA 1
ATOM 2679 C C . TYR A 1 358 ? 13.532 0.394 -14.271 1.00 95.94 358 TYR A C 1
ATOM 2681 O O . TYR A 1 358 ? 14.400 -0.443 -14.523 1.00 95.94 358 TYR A O 1
ATOM 2689 N N . ALA A 1 359 ? 13.670 1.674 -14.625 1.00 94.56 359 ALA A N 1
ATOM 2690 C CA . ALA A 1 359 ? 14.803 2.181 -15.394 1.00 94.56 359 ALA A CA 1
ATOM 2691 C C . ALA A 1 359 ? 16.133 2.112 -14.624 1.00 94.56 359 ALA A C 1
ATOM 2693 O O . ALA A 1 359 ? 17.172 1.834 -15.224 1.00 94.56 359 ALA A O 1
ATOM 2694 N N . THR A 1 360 ? 16.116 2.347 -13.308 1.00 96.25 360 THR A N 1
ATOM 2695 C CA . THR A 1 360 ? 17.333 2.423 -12.483 1.00 96.25 360 THR A CA 1
ATOM 2696 C C . THR A 1 360 ? 17.642 1.149 -11.704 1.00 96.25 360 THR A C 1
ATOM 2698 O O . THR A 1 360 ? 18.761 1.012 -11.208 1.00 96.25 360 THR A O 1
ATOM 2701 N N . SER A 1 361 ? 16.702 0.203 -11.604 1.00 96.94 361 SER A N 1
ATOM 2702 C CA . SER A 1 361 ? 16.917 -1.027 -10.843 1.00 96.94 361 SER A CA 1
ATOM 2703 C C . SER A 1 361 ? 18.075 -1.855 -11.407 1.00 96.94 361 SER A C 1
ATOM 2705 O O . SER A 1 361 ? 18.226 -2.041 -12.625 1.00 96.94 361 SER A O 1
ATOM 2707 N N . THR A 1 362 ? 18.883 -2.370 -10.482 1.00 96.38 362 THR A N 1
ATOM 2708 C CA . THR A 1 362 ? 20.036 -3.241 -10.726 1.00 96.38 362 THR A CA 1
ATOM 2709 C C . THR A 1 362 ? 19.718 -4.719 -10.513 1.00 96.38 362 THR A C 1
ATOM 2711 O O . THR A 1 362 ? 20.605 -5.552 -10.701 1.00 96.38 362 THR A O 1
ATOM 2714 N N . ARG A 1 363 ? 18.476 -5.066 -10.140 1.00 96.88 363 ARG A N 1
ATOM 2715 C CA . ARG A 1 363 ? 18.061 -6.466 -10.002 1.00 96.88 363 ARG A CA 1
ATOM 2716 C C . ARG A 1 363 ? 18.312 -7.232 -11.307 1.00 96.88 363 ARG A C 1
ATOM 2718 O O . ARG A 1 363 ? 17.930 -6.717 -12.363 1.00 96.88 363 ARG A O 1
ATOM 2725 N N . PRO A 1 364 ? 18.932 -8.426 -11.265 1.00 96.81 364 PRO A N 1
ATOM 2726 C CA . PRO A 1 364 ? 19.315 -9.159 -12.470 1.00 96.81 364 PRO A CA 1
ATOM 2727 C C . PRO A 1 364 ? 18.157 -9.416 -13.433 1.00 96.81 364 PRO A C 1
ATOM 2729 O O . PRO A 1 364 ? 18.333 -9.247 -14.638 1.00 96.81 364 PRO A O 1
ATOM 2732 N N . GLU A 1 365 ? 16.981 -9.764 -12.914 1.00 95.44 365 GLU A N 1
ATOM 2733 C CA . GLU A 1 365 ? 15.778 -10.070 -13.690 1.00 95.44 365 GLU A CA 1
ATOM 2734 C C . GLU A 1 365 ? 15.342 -8.837 -14.499 1.00 95.44 365 GLU A C 1
ATOM 2736 O O . GLU A 1 365 ? 15.179 -8.889 -15.719 1.00 95.44 365 GLU A O 1
ATOM 2741 N N . ILE A 1 366 ? 15.270 -7.684 -13.823 1.00 96.44 366 ILE A N 1
ATOM 2742 C CA . ILE A 1 366 ? 14.876 -6.397 -14.408 1.00 96.44 366 ILE A CA 1
ATOM 2743 C C . ILE A 1 366 ? 15.935 -5.899 -15.396 1.00 96.44 366 ILE A C 1
ATOM 2745 O O . ILE A 1 366 ? 15.618 -5.526 -16.526 1.00 96.44 366 ILE A O 1
ATOM 2749 N N . ALA A 1 367 ? 17.204 -5.892 -14.987 1.00 96.06 367 ALA A N 1
ATOM 2750 C CA . ALA A 1 367 ? 18.299 -5.373 -15.794 1.00 96.06 367 ALA A CA 1
ATOM 2751 C C . ALA A 1 367 ? 18.516 -6.202 -17.067 1.00 96.06 367 ALA A C 1
ATOM 2753 O O . ALA A 1 367 ? 18.724 -5.631 -18.138 1.00 96.06 367 ALA A O 1
ATOM 2754 N N . SER A 1 368 ? 18.434 -7.533 -16.970 1.00 95.06 368 SER A N 1
ATOM 2755 C CA . SER A 1 368 ? 18.583 -8.428 -18.123 1.00 95.06 368 SER A CA 1
ATOM 2756 C C . SER A 1 368 ? 17.454 -8.224 -19.126 1.00 95.06 368 SER A C 1
ATOM 2758 O O . SER A 1 368 ? 17.722 -8.067 -20.318 1.00 95.06 368 SER A O 1
ATOM 2760 N N . PHE A 1 369 ? 16.207 -8.137 -18.650 1.00 94.94 369 PHE A N 1
ATOM 2761 C CA . PHE A 1 369 ? 15.057 -7.862 -19.506 1.00 94.94 369 PHE A CA 1
ATOM 2762 C C . PHE A 1 369 ? 15.168 -6.498 -20.193 1.00 94.94 369 PHE A C 1
ATOM 2764 O O . PHE A 1 369 ? 15.061 -6.419 -21.418 1.00 94.94 369 PHE A O 1
ATOM 2771 N N . ARG A 1 370 ? 15.476 -5.439 -19.435 1.00 93.69 370 ARG A N 1
ATOM 2772 C CA . ARG A 1 370 ? 15.664 -4.081 -19.965 1.00 93.69 370 ARG A CA 1
ATOM 2773 C C . ARG A 1 370 ? 16.762 -4.029 -21.028 1.00 93.69 370 ARG A C 1
ATOM 2775 O O . ARG A 1 370 ? 16.566 -3.448 -22.089 1.00 93.69 370 ARG A O 1
ATOM 2782 N N . ASN A 1 371 ? 17.903 -4.675 -20.783 1.00 93.62 371 ASN A N 1
ATOM 2783 C CA . ASN A 1 371 ? 19.016 -4.711 -21.736 1.00 93.62 371 ASN A CA 1
ATOM 2784 C C . ASN A 1 371 ? 18.667 -5.480 -23.019 1.00 93.62 371 ASN A C 1
ATOM 2786 O O . ASN A 1 371 ? 19.073 -5.064 -24.104 1.00 93.62 371 ASN A O 1
ATOM 2790 N N . ALA A 1 372 ? 17.905 -6.573 -22.909 1.00 92.75 372 ALA A N 1
ATOM 2791 C CA . ALA A 1 372 ? 17.452 -7.362 -24.055 1.00 92.75 372 ALA A CA 1
ATOM 2792 C C . ALA A 1 372 ? 16.432 -6.620 -24.946 1.00 92.75 372 ALA A C 1
ATOM 2794 O O . ALA A 1 372 ? 16.291 -6.957 -26.125 1.00 92.75 372 ALA A O 1
ATOM 2795 N N . HIS A 1 373 ? 15.758 -5.600 -24.401 1.00 91.50 373 HIS A N 1
ATOM 2796 C CA . HIS A 1 373 ? 14.700 -4.841 -25.076 1.00 91.50 373 HIS A CA 1
ATOM 2797 C C . HIS A 1 373 ? 15.031 -3.359 -25.309 1.00 91.50 373 HIS A C 1
ATOM 2799 O O . HIS A 1 373 ? 14.175 -2.619 -25.771 1.00 91.50 373 HIS A O 1
ATOM 2805 N N . LYS A 1 374 ? 16.270 -2.916 -25.062 1.00 86.50 374 LYS A N 1
ATOM 2806 C CA . LYS A 1 374 ? 16.668 -1.492 -25.103 1.00 86.50 374 LYS A CA 1
ATOM 2807 C C . LYS A 1 374 ? 16.340 -0.737 -26.409 1.00 86.50 374 LYS A C 1
ATOM 2809 O O . LYS A 1 374 ? 16.160 0.472 -26.369 1.00 86.50 374 LYS A O 1
ATOM 2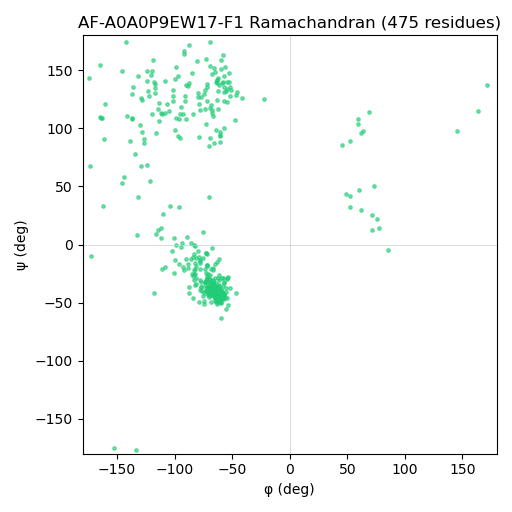814 N N . ASP A 1 375 ? 16.288 -1.446 -27.539 1.00 87.94 375 ASP A N 1
ATOM 2815 C CA . ASP A 1 375 ? 16.044 -0.885 -28.879 1.00 87.94 375 ASP A CA 1
ATOM 2816 C C . ASP A 1 375 ? 14.707 -1.373 -29.476 1.00 87.94 375 ASP A C 1
ATOM 2818 O O . ASP A 1 375 ? 14.476 -1.261 -30.681 1.00 87.94 375 ASP A O 1
ATOM 2822 N N . LYS A 1 376 ? 13.846 -1.995 -28.663 1.00 86.75 376 LYS A N 1
ATOM 2823 C CA . LYS A 1 376 ? 12.576 -2.586 -29.096 1.00 86.75 376 LYS A CA 1
ATOM 2824 C C . LYS A 1 376 ? 11.429 -1.926 -28.359 1.00 86.75 376 LYS A C 1
ATOM 2826 O O . LYS A 1 376 ? 11.554 -1.632 -27.177 1.00 86.75 376 LYS A O 1
ATOM 2831 N N . LYS A 1 377 ? 10.296 -1.785 -29.048 1.00 85.44 377 LYS A N 1
ATOM 2832 C CA . LYS A 1 377 ? 9.063 -1.384 -28.384 1.00 85.44 377 LYS A CA 1
ATOM 2833 C C . LYS A 1 377 ? 8.593 -2.519 -27.472 1.00 85.44 377 LYS A C 1
ATOM 2835 O O . LYS A 1 377 ? 8.360 -3.617 -27.974 1.00 85.44 377 LYS A O 1
ATOM 2840 N N . VAL A 1 378 ? 8.475 -2.266 -26.174 1.00 86.12 378 VAL A N 1
ATOM 2841 C CA . VAL A 1 378 ? 7.959 -3.214 -25.180 1.00 86.12 378 VAL A CA 1
ATOM 2842 C C . VAL A 1 378 ? 6.477 -2.948 -24.982 1.00 86.12 378 VAL A C 1
ATOM 2844 O O . VAL A 1 378 ? 6.071 -1.871 -24.545 1.00 86.12 378 VAL A O 1
ATOM 2847 N N . THR A 1 379 ? 5.655 -3.942 -25.284 1.00 84.56 379 THR A N 1
ATOM 2848 C CA . THR A 1 379 ? 4.245 -3.947 -24.907 1.00 84.56 379 THR A CA 1
ATOM 2849 C C . THR A 1 379 ? 4.076 -4.649 -23.567 1.00 84.56 379 THR A C 1
ATOM 2851 O O . THR A 1 379 ? 4.955 -5.372 -23.097 1.00 84.56 379 THR A O 1
ATOM 2854 N N . GLY A 1 380 ? 2.926 -4.458 -22.925 1.00 75.88 380 GLY A N 1
ATOM 2855 C CA . GLY A 1 380 ? 2.674 -5.120 -21.652 1.00 75.88 380 GLY A CA 1
ATOM 2856 C C . GLY A 1 380 ? 2.733 -6.653 -21.742 1.00 75.88 380 GLY A C 1
ATOM 2857 O O . GLY A 1 380 ? 3.053 -7.295 -20.746 1.00 75.88 380 GLY A O 1
ATOM 2858 N N . ASP A 1 381 ? 2.416 -7.241 -22.895 1.00 81.75 381 ASP A N 1
ATOM 2859 C CA . ASP A 1 381 ? 2.371 -8.699 -23.066 1.00 81.75 381 ASP A CA 1
ATOM 2860 C C . ASP A 1 381 ? 3.763 -9.324 -23.231 1.00 81.75 381 ASP A C 1
ATOM 2862 O O . ASP A 1 381 ? 3.924 -10.526 -23.032 1.00 81.75 381 ASP A O 1
ATOM 2866 N N . ASP A 1 382 ? 4.784 -8.505 -23.498 1.00 83.50 382 ASP A N 1
ATOM 2867 C CA . ASP A 1 382 ? 6.180 -8.943 -23.564 1.00 83.50 382 ASP A CA 1
ATOM 2868 C C . ASP A 1 382 ? 6.802 -9.141 -22.167 1.00 83.50 382 ASP A C 1
ATOM 2870 O O . ASP A 1 382 ? 7.863 -9.754 -22.028 1.00 83.50 382 ASP A O 1
ATOM 2874 N N . VAL A 1 383 ? 6.171 -8.613 -21.110 1.00 83.75 383 VAL A N 1
ATOM 2875 C CA . VAL A 1 383 ? 6.713 -8.629 -19.745 1.00 83.75 383 VAL A CA 1
ATOM 2876 C C . VAL A 1 383 ? 6.516 -10.002 -19.105 1.00 83.75 383 VAL A C 1
ATOM 2878 O O . VAL A 1 383 ? 5.392 -10.427 -18.834 1.00 83.75 383 VAL A O 1
ATOM 2881 N N . THR A 1 384 ? 7.619 -10.686 -18.796 1.00 87.19 384 THR A N 1
ATOM 2882 C CA . THR A 1 384 ? 7.573 -11.991 -18.122 1.00 87.19 384 THR A CA 1
ATOM 2883 C C . THR A 1 384 ? 7.103 -11.865 -16.669 1.00 87.19 384 THR A C 1
ATOM 2885 O O . THR A 1 384 ? 7.309 -10.837 -16.015 1.00 87.19 384 THR A O 1
ATOM 2888 N N . SER A 1 385 ? 6.509 -12.935 -16.128 1.00 87.75 385 SER A N 1
ATOM 2889 C CA . SER A 1 385 ? 6.051 -12.981 -14.730 1.00 87.75 385 SER A CA 1
ATOM 2890 C C . SER A 1 385 ? 7.183 -12.720 -13.730 1.00 87.75 385 SER A C 1
ATOM 2892 O O . SER A 1 385 ? 6.969 -12.046 -12.726 1.00 87.75 385 SER A O 1
ATOM 2894 N N . GLU A 1 386 ? 8.397 -13.185 -14.033 1.00 92.12 386 GLU A N 1
ATOM 2895 C CA . GLU A 1 386 ? 9.600 -12.963 -13.226 1.00 92.12 386 GLU A CA 1
ATOM 2896 C C . GLU A 1 386 ? 9.971 -11.475 -13.141 1.00 92.12 386 GLU A C 1
ATOM 2898 O O . GLU A 1 386 ? 10.130 -10.933 -12.046 1.00 92.12 386 GLU A O 1
ATOM 2903 N N . VAL A 1 387 ? 10.053 -10.786 -14.285 1.00 92.88 387 VAL A N 1
ATOM 2904 C CA . VAL A 1 387 ? 10.405 -9.357 -14.346 1.00 92.88 387 VAL A CA 1
ATOM 2905 C C . VAL A 1 387 ? 9.329 -8.522 -13.675 1.00 92.88 387 VAL A C 1
ATOM 2907 O O . VAL A 1 387 ? 9.628 -7.638 -12.872 1.00 92.88 387 VAL A O 1
ATOM 2910 N N . TRP A 1 388 ? 8.069 -8.831 -13.970 1.00 89.81 388 TRP A N 1
ATOM 2911 C CA . TRP A 1 388 ? 6.930 -8.168 -13.360 1.00 89.81 388 TRP A CA 1
ATOM 2912 C C . TRP A 1 388 ? 6.993 -8.262 -11.842 1.00 89.81 388 TRP A C 1
ATOM 2914 O O . TRP A 1 388 ? 6.953 -7.244 -11.145 1.00 89.81 388 TRP A O 1
ATOM 2924 N N . ARG A 1 389 ? 7.098 -9.488 -11.325 1.00 95.94 389 ARG A N 1
ATOM 2925 C CA . ARG A 1 389 ? 7.179 -9.752 -9.895 1.00 95.94 389 ARG A CA 1
ATOM 2926 C C . ARG A 1 389 ? 8.354 -9.007 -9.274 1.00 95.94 389 ARG A C 1
ATOM 2928 O O . ARG A 1 389 ? 8.177 -8.364 -8.242 1.00 95.94 389 ARG A O 1
ATOM 2935 N N . ALA A 1 390 ? 9.513 -9.021 -9.930 1.00 97.50 390 ALA A N 1
ATOM 2936 C CA . ALA A 1 390 ? 10.689 -8.322 -9.444 1.00 97.50 390 ALA A CA 1
ATOM 2937 C C . ALA A 1 390 ? 10.454 -6.810 -9.286 1.00 97.50 390 ALA A C 1
ATOM 2939 O O . ALA A 1 390 ? 10.859 -6.238 -8.272 1.00 97.50 390 ALA A O 1
ATOM 2940 N N . VAL A 1 391 ? 9.770 -6.167 -10.240 1.00 97.81 391 VAL A N 1
ATOM 2941 C CA . VAL A 1 391 ? 9.431 -4.734 -10.158 1.00 97.81 391 VAL A CA 1
ATOM 2942 C C . VAL A 1 391 ? 8.390 -4.464 -9.070 1.00 97.81 391 VAL A C 1
ATOM 2944 O O . VAL A 1 391 ? 8.517 -3.473 -8.354 1.00 97.81 391 VAL A O 1
ATOM 2947 N N . VAL A 1 392 ? 7.390 -5.337 -8.895 1.00 98.38 392 VAL A N 1
ATOM 2948 C CA . VAL A 1 392 ? 6.411 -5.207 -7.799 1.00 98.38 392 VAL A CA 1
ATOM 2949 C C . VAL A 1 392 ? 7.112 -5.263 -6.443 1.00 98.38 392 VAL A C 1
ATOM 2951 O O . VAL A 1 392 ? 6.886 -4.390 -5.608 1.00 98.38 392 VAL A O 1
ATOM 2954 N N . GLU A 1 393 ? 7.975 -6.256 -6.222 1.00 98.62 393 GLU A N 1
ATOM 2955 C CA . GLU A 1 393 ? 8.722 -6.402 -4.969 1.00 98.62 393 GLU A CA 1
ATOM 2956 C C . GLU A 1 393 ? 9.590 -5.168 -4.693 1.00 98.62 393 GLU A C 1
ATOM 2958 O O . GLU A 1 393 ? 9.567 -4.631 -3.588 1.00 98.62 393 GLU A O 1
ATOM 2963 N N . GLU A 1 394 ? 10.318 -4.665 -5.694 1.00 98.44 394 GLU A N 1
ATOM 2964 C CA . GLU A 1 394 ? 11.115 -3.440 -5.550 1.00 98.44 394 GLU A CA 1
ATOM 2965 C C . GLU A 1 394 ? 10.242 -2.208 -5.270 1.00 98.44 394 GLU A C 1
ATOM 2967 O O . GLU A 1 394 ? 10.623 -1.354 -4.468 1.00 98.44 394 GLU A O 1
ATOM 2972 N N . ASN A 1 395 ? 9.050 -2.125 -5.868 1.00 98.69 395 ASN A N 1
ATOM 2973 C CA . ASN A 1 395 ? 8.103 -1.044 -5.607 1.00 98.69 395 ASN A CA 1
ATOM 2974 C C . ASN A 1 395 ? 7.606 -1.086 -4.156 1.00 98.69 395 ASN A C 1
ATOM 2976 O O . ASN A 1 395 ? 7.552 -0.049 -3.497 1.00 98.69 395 ASN A O 1
ATOM 2980 N N . VAL A 1 396 ? 7.302 -2.270 -3.617 1.00 98.81 396 VAL A N 1
ATOM 2981 C CA . VAL A 1 396 ? 6.945 -2.420 -2.197 1.00 98.81 396 VAL A CA 1
ATOM 2982 C C . VAL A 1 396 ? 8.087 -1.940 -1.307 1.00 98.81 396 VAL A C 1
ATOM 2984 O O . VAL A 1 396 ? 7.870 -1.086 -0.450 1.00 98.81 396 VAL A O 1
ATOM 2987 N N . LYS A 1 397 ? 9.316 -2.414 -1.544 1.00 98.69 397 LYS A N 1
ATOM 2988 C CA . LYS A 1 397 ? 10.493 -2.021 -0.750 1.00 98.69 397 LYS A CA 1
ATOM 2989 C C . LYS A 1 397 ? 10.735 -0.512 -0.784 1.00 98.69 397 LYS A C 1
ATOM 2991 O O . LYS A 1 397 ? 10.991 0.089 0.257 1.00 98.69 397 LYS A O 1
ATOM 2996 N N . LEU A 1 398 ? 10.618 0.110 -1.958 1.00 98.25 398 LEU A N 1
ATOM 2997 C CA . LEU A 1 398 ? 10.757 1.556 -2.107 1.00 98.25 398 LEU A CA 1
ATOM 2998 C C . LEU A 1 398 ? 9.705 2.308 -1.283 1.00 98.25 398 LEU A C 1
ATOM 3000 O O . LEU A 1 398 ? 10.033 3.267 -0.589 1.00 98.25 398 LEU A O 1
ATOM 3004 N N . ASN A 1 399 ? 8.444 1.879 -1.330 1.00 98.56 399 ASN A N 1
ATOM 3005 C CA . ASN A 1 399 ? 7.378 2.550 -0.589 1.00 98.56 399 ASN A CA 1
ATOM 3006 C C . ASN A 1 399 ? 7.469 2.301 0.924 1.00 98.56 399 ASN A C 1
ATOM 3008 O O . ASN A 1 399 ? 7.208 3.227 1.685 1.00 98.56 399 ASN A O 1
ATOM 3012 N N . VAL A 1 400 ? 7.952 1.136 1.372 1.00 98.75 400 VAL A N 1
ATOM 3013 C CA . VAL A 1 400 ? 8.320 0.914 2.784 1.00 98.75 400 VAL A CA 1
ATOM 3014 C C . VAL A 1 400 ? 9.367 1.928 3.238 1.00 98.75 400 VAL A C 1
ATOM 3016 O O . VAL A 1 400 ? 9.196 2.554 4.279 1.00 98.75 400 VAL A O 1
ATOM 3019 N N . GLN A 1 401 ? 10.419 2.151 2.444 1.00 98.00 401 GLN A N 1
ATOM 3020 C CA . GLN A 1 401 ? 11.443 3.148 2.769 1.00 98.00 401 GLN A CA 1
ATOM 3021 C C . GLN A 1 401 ? 10.867 4.567 2.825 1.00 98.00 401 GLN A C 1
ATOM 3023 O O . GLN A 1 401 ? 11.209 5.325 3.729 1.00 98.00 401 GLN A O 1
ATOM 3028 N N . ARG A 1 402 ? 9.977 4.929 1.895 1.00 97.81 402 ARG A N 1
ATOM 3029 C CA . ARG A 1 402 ? 9.326 6.249 1.888 1.00 97.81 402 ARG A CA 1
ATOM 3030 C C . ARG A 1 402 ? 8.440 6.467 3.112 1.00 97.81 402 ARG A C 1
ATOM 3032 O O . ARG A 1 402 ? 8.535 7.518 3.733 1.00 97.81 402 ARG A O 1
ATOM 3039 N N . VAL A 1 403 ? 7.631 5.473 3.478 1.00 97.94 403 VAL A N 1
ATOM 3040 C CA . VAL A 1 403 ? 6.818 5.508 4.702 1.00 97.94 403 VAL A CA 1
ATOM 3041 C C . VAL A 1 403 ? 7.717 5.596 5.933 1.00 97.94 403 VAL A C 1
ATOM 3043 O O . VAL A 1 403 ? 7.449 6.381 6.833 1.00 97.94 403 VAL A O 1
ATOM 3046 N N . ALA A 1 404 ? 8.815 4.840 5.969 1.00 97.19 404 ALA A N 1
ATOM 3047 C CA . ALA A 1 404 ? 9.749 4.863 7.087 1.00 97.19 404 ALA A CA 1
ATOM 3048 C C . ALA A 1 404 ? 10.344 6.256 7.320 1.00 97.19 404 ALA A C 1
ATOM 3050 O O . ALA A 1 404 ? 10.456 6.670 8.467 1.00 97.19 404 ALA A O 1
ATOM 3051 N N . VAL A 1 405 ? 10.701 6.996 6.264 1.00 96.25 405 VAL A N 1
ATOM 3052 C CA . VAL A 1 405 ? 11.259 8.358 6.384 1.00 96.25 405 VAL A CA 1
ATOM 3053 C C . VAL A 1 405 ? 10.197 9.453 6.529 1.00 96.25 405 VAL A C 1
ATOM 3055 O O . VAL A 1 405 ? 10.555 10.626 6.655 1.00 96.25 405 VAL A O 1
ATOM 3058 N N . ASP A 1 406 ? 8.911 9.099 6.531 1.00 96.06 406 ASP A N 1
ATOM 3059 C CA . ASP A 1 406 ? 7.822 10.047 6.735 1.00 96.06 406 ASP A CA 1
ATOM 3060 C C . ASP A 1 406 ? 7.953 10.762 8.087 1.00 96.06 406 ASP A C 1
ATOM 3062 O O . ASP A 1 406 ? 8.261 10.160 9.120 1.00 96.06 406 ASP A O 1
ATOM 3066 N N . SER A 1 407 ? 7.684 12.067 8.103 1.00 94.50 407 SER A N 1
ATOM 3067 C CA . SER A 1 407 ? 7.863 12.886 9.305 1.00 94.50 407 SER A CA 1
ATOM 3068 C C . SER A 1 407 ? 6.969 12.459 10.476 1.00 94.50 407 SER A C 1
ATOM 3070 O O . SER A 1 407 ? 7.333 12.653 11.638 1.00 94.50 407 SER A O 1
ATOM 3072 N N . THR A 1 408 ? 5.796 11.882 10.220 1.00 94.62 408 THR A N 1
ATOM 3073 C CA . THR A 1 408 ? 4.905 11.379 11.266 1.00 94.62 408 THR A CA 1
ATOM 3074 C C . THR A 1 408 ? 5.406 10.051 11.828 1.00 94.62 408 THR A C 1
ATOM 3076 O O . THR A 1 408 ? 5.412 9.890 13.051 1.00 94.62 408 THR A O 1
ATOM 3079 N N . VAL A 1 409 ? 5.915 9.154 10.979 1.00 96.06 409 VAL A N 1
ATOM 3080 C CA . VAL A 1 409 ? 6.536 7.887 11.407 1.00 96.06 409 VAL A CA 1
ATOM 3081 C C . VAL A 1 409 ? 7.813 8.152 12.206 1.00 96.06 409 VAL A C 1
ATOM 3083 O O . VAL A 1 409 ? 7.941 7.685 13.337 1.00 96.06 409 VAL A O 1
ATOM 3086 N N . GLN A 1 410 ? 8.705 9.003 11.697 1.00 96.00 410 GLN A N 1
ATOM 3087 C CA . GLN A 1 410 ? 9.941 9.392 12.385 1.00 96.00 410 GLN A CA 1
ATOM 3088 C C . GLN A 1 410 ? 9.670 10.028 13.757 1.00 96.00 410 GLN A C 1
ATOM 3090 O O . GLN A 1 410 ? 10.330 9.700 14.743 1.00 96.00 410 GLN A O 1
ATOM 3095 N N . ARG A 1 411 ? 8.657 10.902 13.863 1.00 93.81 411 ARG A N 1
ATOM 3096 C CA . ARG A 1 411 ? 8.242 11.477 15.156 1.00 93.81 411 ARG A CA 1
ATOM 3097 C C . ARG A 1 411 ? 7.674 10.429 16.110 1.00 93.81 411 ARG A C 1
ATOM 3099 O O . ARG A 1 411 ? 7.897 10.541 17.313 1.00 93.81 411 ARG A O 1
ATO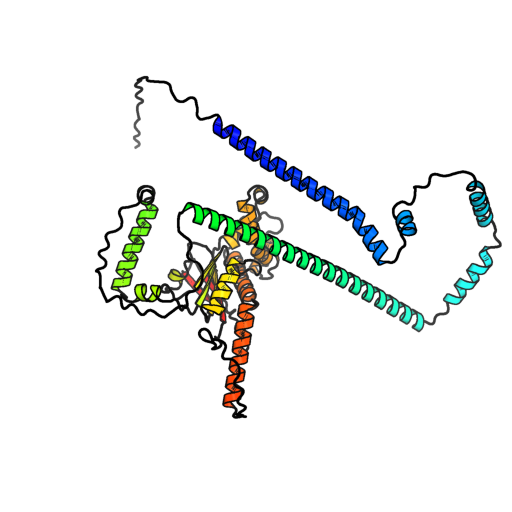M 3106 N N . SER A 1 412 ? 6.924 9.449 15.607 1.00 94.12 412 SER A N 1
ATOM 3107 C CA . SER A 1 412 ? 6.411 8.339 16.420 1.00 94.12 412 SER A CA 1
ATOM 3108 C C . SER A 1 412 ? 7.561 7.504 16.992 1.00 94.12 412 SER A C 1
ATOM 3110 O O . SER A 1 412 ? 7.597 7.275 18.201 1.00 94.12 412 SER A O 1
ATOM 3112 N N . TRP A 1 413 ? 8.554 7.161 16.168 1.00 95.56 413 TRP A N 1
ATOM 3113 C CA . TRP A 1 413 ? 9.747 6.435 16.609 1.00 95.56 413 TRP A CA 1
ATOM 3114 C C . TRP A 1 413 ? 10.576 7.210 17.633 1.00 95.56 413 TRP A C 1
ATOM 3116 O O . TRP A 1 413 ? 10.951 6.640 18.654 1.00 95.56 413 TRP A O 1
ATOM 3126 N N . ALA A 1 414 ? 10.794 8.512 17.424 1.00 93.00 414 ALA A N 1
ATOM 3127 C CA . ALA A 1 414 ? 11.498 9.352 18.394 1.00 93.00 414 ALA A CA 1
ATOM 3128 C C . ALA A 1 414 ? 10.799 9.351 19.767 1.00 93.00 414 ALA A C 1
ATOM 3130 O O . ALA A 1 414 ? 11.442 9.117 20.790 1.00 93.00 414 ALA A O 1
ATOM 3131 N N . LYS A 1 415 ? 9.467 9.513 19.787 1.00 90.31 415 LYS A N 1
ATOM 3132 C CA . LYS A 1 415 ? 8.666 9.447 21.022 1.00 90.31 415 LYS A CA 1
ATOM 3133 C C . LYS A 1 415 ? 8.751 8.081 21.708 1.00 90.31 415 LYS A C 1
ATOM 3135 O O . LYS A 1 415 ? 8.799 8.021 22.935 1.00 90.31 415 LYS A O 1
ATOM 3140 N N . TRP A 1 416 ? 8.761 6.990 20.940 1.00 90.38 416 TRP A N 1
ATOM 3141 C CA . TRP A 1 416 ? 8.924 5.634 21.475 1.00 90.38 416 TRP A CA 1
ATOM 3142 C C . TRP A 1 416 ? 10.276 5.449 22.168 1.00 90.38 416 TRP A C 1
ATOM 3144 O O . TRP A 1 416 ? 10.325 4.993 23.313 1.00 90.38 416 TRP A O 1
ATOM 3154 N N . SER A 1 417 ? 11.364 5.870 21.520 1.00 87.38 417 SER A N 1
ATOM 3155 C CA . SER A 1 417 ? 12.709 5.802 22.098 1.00 87.38 417 SER A CA 1
ATOM 3156 C C . SER A 1 417 ? 12.837 6.658 23.365 1.00 87.38 417 SER A C 1
ATOM 3158 O O . SER A 1 417 ? 13.360 6.185 24.375 1.00 87.38 417 SER A O 1
ATOM 3160 N N . GLU A 1 418 ? 12.300 7.883 23.369 1.00 84.19 418 GLU A N 1
ATOM 3161 C CA . GLU A 1 418 ? 12.259 8.746 24.562 1.00 84.19 418 GLU A CA 1
ATOM 3162 C C . GLU A 1 418 ? 11.491 8.096 25.726 1.00 84.19 418 GLU A C 1
ATOM 3164 O O . GLU A 1 418 ? 11.950 8.121 26.872 1.00 84.19 418 GLU A O 1
ATOM 3169 N N . GLY A 1 419 ? 10.353 7.459 25.434 1.00 77.31 419 GLY A N 1
ATOM 3170 C CA . GLY A 1 419 ? 9.551 6.740 26.422 1.00 77.31 419 GLY A CA 1
ATOM 3171 C C . GLY A 1 419 ? 10.293 5.587 27.094 1.00 77.31 419 GLY A C 1
ATOM 3172 O O . GLY A 1 419 ? 10.254 5.464 28.319 1.00 77.31 419 GLY A O 1
ATOM 3173 N N . LYS A 1 420 ? 11.042 4.787 26.322 1.00 66.75 420 LYS A N 1
ATOM 3174 C CA . LYS A 1 420 ? 11.901 3.725 26.873 1.00 66.75 420 LYS A CA 1
ATOM 3175 C C . LYS A 1 420 ? 12.976 4.279 27.811 1.00 66.75 420 LYS A C 1
ATOM 3177 O O . LYS A 1 420 ? 13.202 3.712 28.882 1.00 66.75 420 LYS A O 1
ATOM 3182 N N . HIS A 1 421 ? 13.625 5.386 27.443 1.00 60.22 421 HIS A N 1
ATOM 3183 C CA . HIS A 1 421 ? 14.647 6.012 28.286 1.00 60.22 421 HIS A CA 1
ATOM 3184 C C . HIS A 1 421 ? 14.067 6.535 29.606 1.00 60.22 421 HIS A C 1
ATOM 3186 O O . HIS A 1 421 ? 14.664 6.318 30.661 1.00 60.22 421 HIS A O 1
ATOM 3192 N N . ALA A 1 422 ? 12.883 7.152 29.581 1.00 60.25 422 ALA A N 1
ATOM 3193 C CA . ALA A 1 422 ? 12.207 7.603 30.796 1.00 60.25 422 ALA A CA 1
ATOM 3194 C C . ALA A 1 422 ? 11.859 6.429 31.733 1.00 60.25 422 ALA A C 1
ATOM 3196 O O . ALA A 1 422 ? 12.144 6.493 32.930 1.00 60.25 422 ALA A O 1
ATOM 3197 N N . SER A 1 423 ? 11.323 5.325 31.199 1.00 59.12 423 SER A N 1
ATOM 3198 C CA . SER A 1 423 ? 11.029 4.112 31.979 1.00 59.12 423 SER A CA 1
ATOM 3199 C C . SER A 1 423 ? 12.291 3.439 32.539 1.00 59.12 423 SER A C 1
ATOM 3201 O O . SER A 1 423 ? 12.278 2.959 33.672 1.00 59.12 423 SER A O 1
ATOM 3203 N N . SER A 1 424 ? 13.400 3.451 31.791 1.00 55.06 424 SER A N 1
ATOM 3204 C CA . SER A 1 424 ? 14.706 2.945 32.240 1.00 55.06 424 SER A CA 1
ATOM 3205 C C . SER A 1 424 ? 15.300 3.775 33.386 1.00 55.06 424 SER A C 1
ATOM 3207 O O . SER A 1 424 ? 15.791 3.200 34.360 1.00 55.06 424 SER A O 1
ATOM 3209 N N . ILE A 1 425 ? 15.215 5.109 33.320 1.00 54.50 425 ILE A N 1
ATOM 3210 C CA . ILE A 1 425 ? 15.711 6.004 34.379 1.00 54.50 425 ILE A CA 1
ATOM 3211 C C . ILE A 1 425 ? 14.910 5.802 35.669 1.00 54.50 425 ILE A C 1
ATOM 3213 O O . ILE A 1 425 ? 15.501 5.672 36.744 1.00 54.50 425 ILE A O 1
ATOM 3217 N N . VAL A 1 426 ? 13.581 5.696 35.567 1.00 54.62 426 VAL A N 1
ATOM 3218 C CA . VAL A 1 426 ? 12.701 5.426 36.716 1.00 54.62 426 VAL A CA 1
ATOM 3219 C C . VAL A 1 426 ? 13.006 4.060 37.345 1.00 54.62 426 VAL A C 1
ATOM 3221 O O . VAL A 1 426 ? 13.042 3.955 38.570 1.00 54.62 426 VAL A O 1
ATOM 3224 N N . ALA A 1 427 ? 13.311 3.037 36.541 1.00 48.78 427 ALA A N 1
ATOM 3225 C CA . ALA A 1 427 ? 13.723 1.722 37.038 1.00 48.78 427 ALA A CA 1
ATOM 3226 C C . ALA A 1 427 ? 15.121 1.721 37.699 1.00 48.78 427 ALA A C 1
ATOM 3228 O O . ALA A 1 427 ? 15.380 0.896 38.572 1.00 48.78 427 ALA A O 1
ATOM 3229 N N . SER A 1 428 ? 16.010 2.652 37.326 1.00 47.62 428 SER A N 1
ATOM 3230 C CA . SER A 1 428 ? 17.382 2.761 37.859 1.00 47.62 428 SER A CA 1
ATOM 3231 C C . SER A 1 428 ? 17.535 3.562 39.166 1.00 47.62 428 SER A C 1
ATOM 3233 O O . SER A 1 428 ? 18.644 3.674 39.681 1.00 47.62 428 SER A O 1
ATOM 3235 N N . GLY A 1 429 ? 16.445 4.074 39.751 1.00 45.22 429 GLY A N 1
ATOM 3236 C CA . GLY A 1 429 ? 16.449 4.537 41.145 1.00 45.22 429 GLY A CA 1
ATOM 3237 C C . GLY A 1 429 ? 17.185 5.854 41.429 1.00 45.22 429 GLY A C 1
ATOM 3238 O O . GLY A 1 429 ? 17.946 5.935 42.389 1.00 45.22 429 GLY A O 1
ATOM 3239 N N . ALA A 1 430 ? 16.907 6.918 40.671 1.00 43.78 430 ALA A N 1
ATOM 3240 C CA . ALA A 1 430 ? 17.298 8.285 41.037 1.00 43.78 430 ALA A CA 1
ATOM 3241 C C . ALA A 1 430 ? 16.077 9.220 41.077 1.00 43.78 430 ALA A C 1
ATOM 3243 O O . ALA A 1 430 ? 15.913 10.115 40.250 1.00 43.78 430 ALA A O 1
ATOM 3244 N N . ALA A 1 431 ? 15.187 9.003 42.048 1.00 38.81 431 ALA A N 1
ATOM 3245 C CA . ALA A 1 431 ? 14.097 9.930 42.336 1.00 38.81 431 ALA A CA 1
ATOM 3246 C C . ALA A 1 431 ? 14.630 11.119 43.154 1.00 38.81 431 ALA A C 1
ATOM 3248 O O . ALA A 1 431 ? 14.666 11.071 44.381 1.00 38.81 431 ALA A O 1
ATOM 3249 N N . SER A 1 432 ? 15.035 12.199 42.481 1.00 37.38 432 SER A N 1
ATOM 3250 C CA . SER A 1 432 ? 15.095 13.518 43.119 1.00 37.38 432 SER A CA 1
ATOM 3251 C C . SER A 1 432 ? 13.753 14.206 42.907 1.00 37.38 432 SER A C 1
ATOM 3253 O O . SER A 1 432 ? 13.391 14.587 41.793 1.00 37.38 432 SER A O 1
ATOM 3255 N N . SER A 1 433 ? 12.975 14.308 43.982 1.00 39.59 433 SER A N 1
ATOM 3256 C CA . SER A 1 433 ? 11.704 15.017 43.995 1.00 39.59 433 SER A CA 1
ATOM 3257 C C . SER A 1 433 ? 11.950 16.513 43.813 1.00 39.59 433 SER A C 1
ATOM 3259 O O . SER A 1 433 ? 12.473 17.179 44.708 1.00 39.59 433 SER A O 1
ATOM 3261 N N . THR A 1 434 ? 11.525 17.085 42.692 1.00 36.00 434 THR A N 1
ATOM 3262 C CA . THR A 1 434 ? 11.287 18.528 42.624 1.00 36.00 434 THR A CA 1
ATOM 3263 C C . THR A 1 434 ? 9.914 18.763 42.020 1.00 36.00 434 THR A C 1
ATOM 3265 O O . THR A 1 434 ? 9.682 18.596 40.827 1.00 36.00 434 THR A O 1
ATOM 3268 N N . SER A 1 435 ? 8.983 19.091 42.913 1.00 40.12 435 SER A N 1
ATOM 3269 C CA . SER A 1 435 ? 7.641 19.563 42.604 1.00 40.12 435 SER A CA 1
ATOM 3270 C C . SER A 1 435 ? 7.732 20.884 41.840 1.00 40.12 435 SER A C 1
ATOM 3272 O O . SER A 1 435 ? 8.204 21.881 42.383 1.00 40.12 435 SER A O 1
ATOM 3274 N N . MET A 1 436 ? 7.269 20.895 40.593 1.00 36.28 436 MET A N 1
ATOM 3275 C CA . MET A 1 436 ? 6.932 22.109 39.852 1.00 36.28 436 MET A CA 1
ATOM 3276 C C . MET A 1 436 ? 5.520 21.921 39.298 1.00 36.28 436 MET A C 1
ATOM 3278 O O . MET A 1 436 ? 5.294 21.262 38.285 1.00 36.28 436 MET A O 1
ATOM 3282 N N . GLN A 1 437 ? 4.550 22.463 40.032 1.00 42.12 437 GLN A N 1
ATOM 3283 C CA . GLN A 1 437 ? 3.176 22.639 39.582 1.00 42.12 437 GLN A CA 1
ATOM 3284 C C . GLN A 1 437 ? 3.132 23.794 38.577 1.00 42.12 437 GLN A C 1
ATOM 3286 O O . GLN A 1 437 ? 3.397 24.938 38.932 1.00 42.12 437 GLN A O 1
ATOM 3291 N N . GLY A 1 438 ? 2.771 23.500 37.328 1.00 33.50 438 GLY A N 1
ATOM 3292 C CA . GLY A 1 438 ? 2.557 24.515 36.300 1.00 33.50 438 GLY A CA 1
ATOM 3293 C C . GLY A 1 438 ? 1.809 23.946 35.099 1.00 33.50 438 GLY A C 1
ATOM 3294 O O . GLY A 1 438 ? 2.354 23.146 34.355 1.00 33.50 438 GLY A O 1
ATOM 3295 N N . HIS A 1 439 ? 0.551 24.365 34.943 1.00 34.94 439 HIS A N 1
ATOM 3296 C CA . HIS A 1 439 ? -0.311 24.194 33.767 1.00 34.94 439 HIS A CA 1
ATOM 3297 C C . HIS A 1 439 ? -0.473 22.770 33.203 1.00 34.94 439 HIS A C 1
ATOM 3299 O O . HIS A 1 439 ? 0.162 22.358 32.236 1.00 34.94 439 HIS A O 1
ATOM 3305 N N . ARG A 1 440 ? -1.472 22.058 33.743 1.00 38.06 440 ARG A N 1
ATOM 3306 C CA . ARG A 1 440 ? -2.078 20.875 33.118 1.00 38.06 440 ARG A CA 1
ATOM 3307 C C . ARG A 1 440 ? -2.794 21.300 31.825 1.00 38.06 440 ARG A C 1
ATOM 3309 O O . ARG A 1 440 ? -3.983 21.607 31.836 1.00 38.06 440 ARG A O 1
ATOM 3316 N N . LEU A 1 441 ? -2.053 21.323 30.718 1.00 39.81 441 LEU A N 1
ATOM 3317 C CA . LEU A 1 441 ? -2.615 21.190 29.375 1.00 39.81 441 LEU A CA 1
ATOM 3318 C C . LEU A 1 441 ? -3.501 19.938 29.358 1.00 39.81 441 LEU A C 1
ATOM 3320 O O . LEU A 1 441 ? -3.139 18.897 29.910 1.00 39.81 441 LEU A O 1
ATOM 3324 N N . VAL A 1 442 ? -4.688 20.059 28.769 1.00 36.53 442 VAL A N 1
ATOM 3325 C CA . VAL A 1 442 ? -5.625 18.950 28.579 1.00 36.53 442 VAL A CA 1
ATOM 3326 C C . VAL A 1 442 ? -4.937 17.889 27.716 1.00 36.53 442 VAL A C 1
ATOM 3328 O O . VAL A 1 442 ? -4.885 17.994 26.493 1.00 36.53 442 VAL A O 1
ATOM 3331 N N . ARG A 1 443 ? -4.374 16.885 28.390 1.00 35.81 443 ARG A N 1
ATOM 3332 C CA . ARG A 1 443 ? -3.790 15.663 27.838 1.00 35.81 443 ARG A CA 1
ATOM 3333 C C . ARG A 1 443 ? -4.894 14.908 27.086 1.00 35.81 443 ARG A C 1
ATOM 3335 O O . ARG A 1 443 ? -5.698 14.208 27.699 1.00 35.81 443 ARG A O 1
ATOM 3342 N N . ARG A 1 444 ? -5.017 15.138 25.774 1.00 37.94 444 ARG A N 1
ATOM 3343 C CA . ARG A 1 444 ? -5.923 14.383 24.888 1.00 37.94 444 ARG A CA 1
ATOM 3344 C C . ARG A 1 444 ? -5.422 12.932 24.781 1.00 37.94 444 ARG A C 1
ATOM 3346 O O . ARG A 1 444 ? -4.227 12.695 24.884 1.00 37.94 444 ARG A O 1
ATOM 3353 N N . ALA A 1 445 ? -6.368 12.002 24.647 1.00 39.56 445 ALA A N 1
ATOM 3354 C CA . ALA A 1 445 ? -6.247 10.539 24.667 1.00 39.56 445 ALA A CA 1
ATOM 3355 C C . ALA A 1 445 ? -4.857 9.926 24.343 1.00 39.56 445 ALA A C 1
ATOM 3357 O O . ALA A 1 445 ? -4.290 10.184 23.288 1.00 39.56 445 ALA A O 1
ATOM 3358 N N . SER A 1 446 ? -4.385 9.090 25.284 1.00 45.03 446 SER A N 1
ATOM 3359 C CA . SER A 1 446 ? -3.192 8.215 25.297 1.00 45.03 446 SER A CA 1
ATOM 3360 C C . SER A 1 446 ? -1.875 8.821 24.800 1.00 45.03 446 SER A C 1
ATOM 3362 O O . SER A 1 446 ? -1.444 8.609 23.675 1.00 45.03 446 SER A O 1
ATOM 3364 N N . GLU A 1 447 ? -1.177 9.490 25.713 1.00 57.62 447 GLU A N 1
ATOM 3365 C CA . GLU A 1 447 ? 0.222 9.906 25.566 1.00 57.62 447 GLU A CA 1
ATOM 3366 C C . GLU A 1 447 ? 1.248 8.766 25.725 1.00 57.62 447 GLU A C 1
ATOM 3368 O O . GLU A 1 447 ? 2.443 9.029 25.858 1.00 57.62 447 GLU A O 1
ATOM 3373 N N . GLU A 1 448 ? 0.814 7.506 25.753 1.00 69.00 448 GLU A N 1
ATOM 3374 C CA . GLU A 1 448 ? 1.779 6.413 25.772 1.00 69.00 448 GLU A CA 1
ATOM 3375 C C . GLU A 1 448 ? 2.402 6.265 24.382 1.00 69.00 448 GLU A C 1
ATOM 3377 O O . GLU A 1 448 ? 1.675 6.230 23.383 1.00 69.00 448 GLU A O 1
ATOM 3382 N N . PRO A 1 449 ? 3.740 6.225 24.293 1.00 81.31 449 PRO A N 1
ATOM 3383 C CA . PRO A 1 449 ? 4.403 5.957 23.035 1.00 81.31 449 PRO A CA 1
ATOM 3384 C C . PRO A 1 449 ? 3.916 4.615 22.485 1.00 81.31 449 PRO A C 1
ATOM 3386 O O . PRO A 1 449 ? 3.811 3.644 23.229 1.00 81.31 449 PRO A O 1
ATOM 3389 N N . VAL A 1 450 ? 3.622 4.557 21.188 1.00 88.69 450 VAL A N 1
ATOM 3390 C CA . VAL A 1 450 ? 3.215 3.323 20.507 1.00 88.69 450 VAL A CA 1
ATOM 3391 C C . VAL A 1 450 ? 4.402 2.776 19.735 1.00 88.69 450 VAL A C 1
ATOM 3393 O O . VAL A 1 450 ? 5.074 3.519 19.018 1.00 88.69 450 VAL A O 1
ATOM 3396 N N . GLU A 1 451 ? 4.656 1.479 19.881 1.00 94.81 451 GLU A N 1
ATOM 3397 C CA . GLU A 1 451 ? 5.646 0.782 19.073 1.00 94.81 451 GLU A CA 1
ATOM 3398 C C . GLU A 1 451 ? 5.100 0.611 17.655 1.00 94.81 451 GLU A C 1
ATOM 3400 O O . GLU A 1 451 ? 4.217 -0.211 17.416 1.00 94.81 451 GLU A O 1
ATOM 3405 N N . LEU A 1 452 ? 5.591 1.436 16.731 1.00 97.38 452 LEU A N 1
ATOM 3406 C CA . LEU A 1 452 ? 5.137 1.468 15.345 1.00 97.38 452 LEU A CA 1
ATOM 3407 C C . LEU A 1 452 ? 6.120 0.742 14.424 1.00 97.38 452 LEU A C 1
ATOM 3409 O O . LEU A 1 452 ? 7.294 1.101 14.377 1.00 97.38 452 LEU A O 1
ATOM 3413 N N . TRP A 1 453 ? 5.633 -0.194 13.617 1.00 98.44 453 TRP A N 1
ATOM 3414 C CA . TRP A 1 453 ? 6.419 -0.900 12.604 1.00 98.44 453 TRP A CA 1
ATOM 3415 C C . TRP A 1 453 ? 5.867 -0.680 11.196 1.00 98.44 453 TRP A C 1
ATOM 3417 O O . TRP A 1 453 ? 4.664 -0.514 11.008 1.00 98.44 453 TRP A O 1
ATOM 3427 N N . VAL A 1 454 ? 6.747 -0.698 10.196 1.00 98.75 454 VAL A N 1
ATOM 3428 C CA . VAL A 1 454 ? 6.399 -0.638 8.771 1.00 98.75 454 VAL A CA 1
ATOM 3429 C C . VAL A 1 454 ? 6.858 -1.930 8.105 1.00 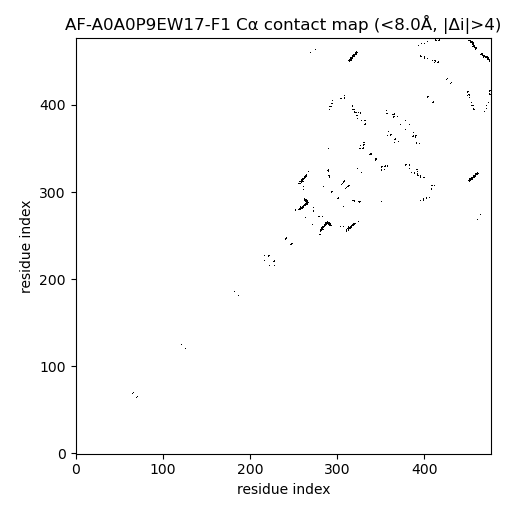98.75 454 VAL A C 1
ATOM 3431 O O . VAL A 1 454 ? 8.008 -2.326 8.270 1.00 98.75 454 VAL A O 1
ATOM 3434 N N . HIS A 1 455 ? 5.977 -2.572 7.343 1.00 98.81 455 HIS A N 1
ATOM 3435 C CA . HIS A 1 455 ? 6.174 -3.881 6.722 1.00 98.81 455 HIS A CA 1
ATOM 3436 C C . HIS A 1 455 ? 5.966 -3.804 5.209 1.00 98.81 455 HIS A C 1
ATOM 3438 O O . HIS A 1 455 ? 5.154 -3.013 4.728 1.00 98.81 455 HIS A O 1
ATOM 3444 N N . GLY A 1 456 ? 6.670 -4.655 4.461 1.00 98.81 456 GLY A N 1
ATOM 3445 C CA . GLY A 1 456 ? 6.497 -4.801 3.017 1.00 98.81 456 GLY A CA 1
ATOM 3446 C C . GLY A 1 456 ? 6.075 -6.215 2.666 1.00 98.81 456 GLY A C 1
ATOM 3447 O O . GLY A 1 456 ? 6.872 -7.138 2.818 1.00 98.81 456 GLY A O 1
ATOM 3448 N N . TRP A 1 457 ? 4.842 -6.377 2.195 1.00 98.81 457 TRP A N 1
ATOM 3449 C CA . TRP A 1 457 ? 4.253 -7.671 1.857 1.00 98.81 457 TRP A CA 1
ATOM 3450 C C . TRP A 1 457 ? 3.877 -7.737 0.372 1.00 98.81 457 TRP A C 1
ATOM 3452 O O . TRP A 1 457 ? 3.707 -6.717 -0.302 1.00 98.81 457 TRP A O 1
ATOM 3462 N N . LEU A 1 458 ? 3.751 -8.959 -0.136 1.00 98.62 458 LEU A N 1
ATOM 3463 C CA . LEU A 1 458 ? 3.333 -9.256 -1.499 1.00 98.62 458 LEU A CA 1
ATOM 3464 C C . LEU A 1 458 ? 2.184 -10.265 -1.483 1.00 98.62 458 LEU A C 1
ATOM 3466 O O . LEU A 1 458 ? 2.338 -11.366 -0.962 1.00 98.62 458 LEU A O 1
ATOM 3470 N N . TYR A 1 459 ? 1.063 -9.913 -2.102 1.00 98.62 459 TYR A N 1
ATOM 3471 C CA . TYR A 1 459 ? -0.027 -10.842 -2.374 1.00 98.62 459 TYR A CA 1
ATOM 3472 C C . TYR A 1 459 ? 0.154 -11.502 -3.743 1.00 98.62 459 TYR A C 1
ATOM 3474 O O . TYR A 1 459 ? 0.268 -10.828 -4.769 1.00 98.62 459 TYR A O 1
ATOM 3482 N N . ASP A 1 460 ? 0.186 -12.827 -3.771 1.00 97.81 460 ASP A N 1
ATOM 3483 C CA . ASP A 1 460 ? 0.334 -13.585 -5.004 1.00 97.81 460 ASP A CA 1
ATOM 3484 C C . ASP A 1 460 ? -1.038 -14.020 -5.536 1.00 97.81 460 ASP A C 1
ATOM 3486 O O . ASP A 1 460 ? -1.674 -14.908 -4.972 1.00 97.81 460 ASP A O 1
ATOM 3490 N N . LEU A 1 461 ? -1.490 -13.397 -6.629 1.00 96.56 461 LEU A N 1
ATOM 3491 C CA . LEU A 1 461 ? -2.785 -13.675 -7.259 1.00 96.56 461 LEU A CA 1
ATOM 3492 C C . LEU A 1 461 ? -2.931 -15.114 -7.765 1.00 96.56 461 LEU A C 1
ATOM 3494 O O . LEU A 1 461 ? -4.060 -15.592 -7.845 1.00 96.56 461 LEU A O 1
ATOM 3498 N N . ASP A 1 462 ? -1.835 -15.801 -8.095 1.00 95.69 462 ASP A N 1
ATOM 3499 C CA . ASP A 1 462 ? -1.908 -17.165 -8.628 1.00 95.69 462 ASP A CA 1
ATOM 3500 C C . ASP A 1 462 ? -2.156 -18.186 -7.509 1.00 95.69 462 ASP A C 1
ATOM 3502 O O . ASP A 1 462 ? -2.786 -19.220 -7.724 1.00 95.69 462 ASP A O 1
ATOM 3506 N N . THR A 1 463 ? -1.670 -17.895 -6.298 1.00 97.31 463 THR A N 1
ATOM 3507 C CA . THR A 1 463 ? -1.761 -18.811 -5.145 1.00 97.31 463 THR A CA 1
ATOM 3508 C C . THR A 1 463 ? -2.759 -18.364 -4.080 1.00 97.31 463 THR A C 1
ATOM 3510 O O . THR A 1 463 ? -3.168 -19.171 -3.249 1.00 97.31 463 THR A O 1
ATOM 3513 N N . GLY A 1 464 ? -3.133 -17.085 -4.072 1.00 97.50 464 GLY A N 1
ATOM 3514 C CA . GLY A 1 464 ? -3.924 -16.464 -3.014 1.00 97.50 464 GLY A CA 1
ATOM 3515 C C . GLY A 1 464 ? -3.165 -16.272 -1.696 1.00 97.50 464 GLY A C 1
ATOM 3516 O O . GLY A 1 464 ? -3.796 -15.997 -0.677 1.00 97.50 464 GLY A O 1
ATOM 3517 N N . LEU A 1 465 ? -1.835 -16.426 -1.684 1.00 98.25 465 LEU A N 1
ATOM 3518 C CA . LEU A 1 465 ? -1.015 -16.333 -0.475 1.00 98.25 465 LEU A CA 1
ATOM 3519 C C . LEU A 1 465 ? -0.327 -14.971 -0.345 1.00 98.25 465 LEU A C 1
ATOM 3521 O O . LEU A 1 465 ? 0.160 -14.395 -1.319 1.00 98.25 465 LEU A O 1
ATOM 3525 N N . VAL A 1 466 ? -0.237 -14.486 0.894 1.00 98.50 466 VAL A N 1
ATOM 3526 C CA . VAL A 1 466 ? 0.571 -13.319 1.267 1.00 98.50 466 VAL A CA 1
ATOM 3527 C C . VAL A 1 466 ? 1.977 -13.772 1.648 1.00 98.50 466 VAL A C 1
ATOM 3529 O O . VAL A 1 466 ? 2.151 -14.756 2.366 1.00 98.50 466 VAL A O 1
ATOM 3532 N N . GLN A 1 467 ? 2.981 -13.031 1.192 1.00 98.38 467 GLN A N 1
ATOM 3533 C CA . GLN A 1 467 ? 4.391 -13.274 1.467 1.00 98.38 467 GLN A CA 1
ATOM 3534 C C . GLN A 1 467 ? 5.023 -12.037 2.108 1.00 98.38 467 GLN A C 1
ATOM 3536 O O . GLN A 1 467 ? 4.858 -10.922 1.611 1.00 98.38 467 GLN A O 1
ATOM 3541 N N . ASP A 1 468 ? 5.765 -12.232 3.198 1.00 98.44 468 ASP A N 1
ATOM 3542 C CA . ASP A 1 468 ? 6.590 -11.179 3.794 1.00 98.44 468 ASP A CA 1
ATOM 3543 C C . ASP A 1 468 ? 7.902 -11.047 3.010 1.00 98.44 468 ASP A C 1
ATOM 3545 O O . ASP A 1 468 ? 8.618 -12.030 2.813 1.00 98.44 468 ASP A O 1
ATOM 3549 N N . LEU A 1 469 ? 8.227 -9.831 2.564 1.00 98.56 469 LEU A N 1
ATOM 3550 C CA . LEU A 1 469 ? 9.466 -9.553 1.837 1.00 98.56 469 LEU A CA 1
ATOM 3551 C C . LEU A 1 469 ? 10.675 -9.361 2.767 1.00 98.56 469 LEU A C 1
ATOM 3553 O O . LEU A 1 469 ? 11.779 -9.119 2.280 1.00 98.56 469 LEU A O 1
ATOM 3557 N N . GLY A 1 470 ? 10.487 -9.432 4.089 1.00 98.25 470 GLY A N 1
ATOM 3558 C CA . GLY A 1 470 ? 11.571 -9.352 5.069 1.00 98.25 470 GLY A CA 1
ATOM 3559 C C . GLY A 1 470 ? 12.182 -7.955 5.190 1.00 98.25 470 GLY A C 1
ATOM 3560 O O . GLY A 1 470 ? 13.344 -7.815 5.562 1.00 98.25 470 GLY A O 1
ATOM 3561 N N . VAL A 1 471 ? 11.411 -6.915 4.862 1.00 98.31 471 VAL A N 1
ATOM 3562 C CA . VAL A 1 471 ? 11.855 -5.507 4.869 1.00 98.31 471 VAL A CA 1
ATOM 3563 C C . VAL A 1 471 ? 11.217 -4.685 5.985 1.00 98.31 471 VAL A C 1
ATOM 3565 O O . VAL A 1 471 ? 11.068 -3.472 5.866 1.00 98.31 471 VAL A O 1
ATOM 3568 N N . SER A 1 472 ? 10.819 -5.352 7.068 1.00 98.50 472 SER A N 1
ATOM 3569 C CA . SER A 1 472 ? 10.224 -4.693 8.227 1.00 98.50 472 SER A CA 1
ATOM 3570 C C . SER A 1 472 ? 11.209 -3.718 8.875 1.00 98.50 472 SER A C 1
ATOM 3572 O O . SER A 1 472 ? 12.357 -4.071 9.142 1.00 98.50 472 SER A O 1
ATOM 3574 N N . VAL A 1 473 ? 10.751 -2.500 9.156 1.00 97.94 473 VAL A N 1
ATOM 3575 C CA . VAL A 1 473 ? 11.530 -1.446 9.819 1.00 97.94 473 VAL A CA 1
ATOM 3576 C C . VAL A 1 473 ? 10.724 -0.832 10.958 1.00 97.94 473 VAL A C 1
ATOM 3578 O O . VAL A 1 473 ? 9.503 -0.706 10.876 1.00 97.94 473 VAL A O 1
ATOM 3581 N N . GLY A 1 474 ? 11.408 -0.461 12.032 1.00 96.50 474 GLY A N 1
ATOM 3582 C CA . GLY A 1 474 ? 10.796 0.028 13.262 1.00 96.50 474 GLY A CA 1
ATOM 3583 C C . GLY A 1 474 ? 11.732 0.974 14.012 1.00 96.50 474 GLY A C 1
ATOM 3584 O O . GLY A 1 474 ? 12.810 1.303 13.505 1.00 96.50 474 GLY A O 1
ATOM 3585 N N . PRO A 1 475 ? 11.340 1.420 15.215 1.00 91.69 475 PRO A N 1
ATOM 3586 C CA . PRO A 1 475 ? 12.177 2.287 16.026 1.00 91.69 475 PRO A CA 1
ATOM 3587 C C . PRO A 1 475 ? 13.476 1.569 16.410 1.00 91.69 475 PRO A C 1
ATOM 3589 O O . PRO A 1 475 ? 13.475 0.369 16.693 1.00 91.69 475 PRO A O 1
ATOM 3592 N N . SER A 1 476 ? 14.585 2.310 16.456 1.00 80.44 476 SER A N 1
ATOM 3593 C CA . SER A 1 476 ? 15.853 1.793 16.980 1.00 80.44 476 SER A CA 1
ATOM 3594 C C . SER A 1 476 ? 15.653 1.245 18.398 1.00 80.44 476 SER A C 1
ATOM 3596 O O . SER A 1 476 ? 14.983 1.880 19.218 1.00 80.44 476 SER A O 1
ATOM 3598 N N . ALA A 1 477 ? 16.198 0.048 18.641 1.00 55.94 477 ALA A N 1
ATOM 3599 C CA . ALA A 1 477 ? 15.993 -0.731 19.863 1.00 55.94 477 ALA A CA 1
ATOM 3600 C C . ALA A 1 477 ? 16.400 0.006 21.142 1.00 55.94 477 ALA A C 1
ATOM 3602 O O . ALA A 1 477 ? 17.490 0.625 21.138 1.00 55.94 477 ALA A O 1
#

InterPro domains:
  IPR001765 Carbonic anhydrase [PF00484] (262-415)
  IPR001765 Carbonic anhydrase [PTHR11002] (100-471)
  IPR001765 Carbonic anhydrase [SM00947] (253-470)
  IPR036874 Carbonic anhydrase superfamily [G3DSA:3.40.1050.10] (223-474)
  IPR036874 Carbonic anhydrase superfamily [SSF53056] (221-473)

Organism: Rhodotorula graminis (strain WP1) (NCBI:txid578459)

Secondary structure (DSSP, 8-state):
------PPP------------SSSSHHHHHHHHHHHHHHHHHHHHHHHHHHHHHHHHHHHHHHHHHHTT--HHHHHHHH-TT--------HHHHHHHHHHTTS-TTTTHHHHHHHTTGGG--HHHHHHHHHHHHHHHHHHHHHHHHHHHHHHHHHHHHHHHHHHHHHHHHHHHHHHHHHHHHHHTT-----S-----------------S--PPPPPPHHHHH-HHHHHHHHHHHHHHHHHHHH-TTHHHHHTT----SEEEEEE--TT--HHHHTTPPTTSEEEEEETTS---TT-HHHHHHHHHIIIII--SEEEEEEETT-HHHHHHHSPPPGGGGT-HHHHHHHHHHHHHHHHHHH---HHHHHHHHHTTTSPPPGGG--HHHHHHHHHHHHHHHHHHHHT-HHHHHHHHHHHHHHHHHHHHHTT---------------S--SPP--EEEEEEEETTTTEEEE-S--B-S--

Sequence (477 aa):
MASGEHYRDNKGDSSASDSDADLTDDLGGAREAFEDERSQRRARQAARQARSRQDEKEEKPVRVMRSLGLNKTTMHKLLHPHSSQGSGTDDESLLAQQKRARDDPEAQAPARRRASAAAAASPRRRVYIAVVVLCLVILIGIGAVLGVLYAKRTQERAASEAADSQRMADKAALDAQGEAMQSSLGMASGGPHGTATTGAAAHGLATTPLDAALPSPTGAMQRFPELQALFAANQEWVNETMATDPTLIPSLAKAQKPKLAYVGCSDSRVPETTILHTKPGELFVTRNIGNQYLVDDLSSETVLSYAVAHVAVQHIIVMGHTSCGAVKAAIADSSDEVLTNMDETRIDTWLRPIRSLYATSTRPEIASFRNAHKDKKVTGDDVTSEVWRAVVEENVKLNVQRVAVDSTVQRSWAKWSEGKHASSIVASGAASSTSMQGHRLVRRASEEPVELWVHGWLYDLDTGLVQDLGVSVGPSA

Nearest PDB structures (foldseek):
  2w3n-assembly2_A-2  TM=9.090E-01  e=2.580E-20  Cryptococcus neoformans
  2w3n-assembly1_B  TM=9.039E-01  e=3.471E-20  Cryptococcus neoformans
  2w3n-assembly1_C  TM=9.121E-01  e=9.522E-20  Cryptococcus neoformans
  2w3q-assembly1_A-2  TM=8.167E-01  e=4.148E-20  Cryptococcus neoformans
  4o1j-assembly1_A  TM=8.789E-01  e=8.173E-18  Sordaria macrospora

Foldseek 3Di:
DDDDDDDDDDDDDDDDDDDDPDDPPPVVVVVVVVVVVVVVVVVVVVVVVVVVVVCCVVVVLVVVCVVVVDDPVRSVCVVPVPDDDDDDDDVVPVVVVVVVVVPDPVVPPPVVVVVVVVPPDPPVRVVVVVVVVVVVVVVVVVVVVVVVVVVVVVVVVVVVVVVVVVVVVVVVVVVVVVVVVVVVVPDDDDDDDDDPDDDPDPPDDDPDPPPPPDPDQDPVCVVDVVVVVVVVVVVVVVVVCCVVPVCQVVVVVPDAQAQEEEQEEPPPLCDPCVLVVHDPRNYQYDYYQLSADDPPPPVNLVSLLCCCVPSNHAEYEREFEQPRPLLLVLLFDQDPCCVVDPVSVVSNVVSVVLVVCLVPDPPPLSVVLCVVCVPHGGHSVNDDSSNSVVSSQSNLLVRLVVSCPRPSQVVLLVLQVVLVVVVVVVVVDDDDDDDDDDDDDPPPPDPDRHWHKYFGWYQYSVVSDIDGPPNMDTHDD